Protein AF-A0A662LPT4-F1 (afdb_monomer_lite)

Foldseek 3Di:
DDDDDDPPPPPPPDPPDDDDDDDPDDDPDDDDDPVVVVVVVVVVPDDPVNVDPPDDDDDDDDPDDPPDPPDPPPVPPDVVVCVVQVADQQQDDDLVLLLVCCVPRVVDDNPPLSVLLSVLLVCQQVPPPLHARSSDGDLVSVLVVLVCCQPFNDQDPVRDGDHQDPVSSVSNLVSVLSSCVNNVCNVVHDRCVVVDDVVSVVVVVQVVQLPAQDFLVLLLCLLPPLQADPVNCVPVVVLLVVLVDDSVLVSNLLSLLLVCLQALLELSLQFQLPFFPVQWDDPPQWTKGWTQDVVPVRDTAIGTDDCQQTPDPPHSHLVCCVPPRLVSQADPPEGRSDPDSNVNHRAQCVVDDPVCNVVVSNSSVNRSVRVQVVSLSRSCVSRVSDGSSSSSLNNLLLQLLVCVVVPDSLVVSCSSNVPPDSVVSVSSVVVNVSCVVVDDRSVCSSVPDPPDDDDDDDDDPDPDDPDPCPDPDDPDDDDDDDDDDDDDDD

Radius of gyration: 31.39 Å; chains: 1; bounding box: 94×79×82 Å

Structure (mmCIF, N/CA/C/O backbone):
data_AF-A0A662LPT4-F1
#
_entry.id   AF-A0A662LPT4-F1
#
loop_
_atom_site.group_PDB
_atom_site.id
_atom_site.type_symbol
_atom_site.label_atom_id
_atom_site.label_alt_id
_atom_site.label_comp_id
_atom_site.label_asym_id
_atom_site.label_entity_id
_atom_site.label_seq_id
_atom_site.pdbx_PDB_ins_code
_atom_site.Cartn_x
_atom_site.Cartn_y
_atom_site.Cartn_z
_atom_site.occupancy
_atom_site.B_iso_or_equiv
_atom_site.auth_seq_id
_atom_site.auth_comp_id
_atom_site.auth_asym_id
_atom_site.auth_atom_id
_atom_site.pdbx_PDB_model_num
ATOM 1 N N . MET A 1 1 ? 2.649 -52.350 7.870 1.00 32.47 1 MET A N 1
ATOM 2 C CA . MET A 1 1 ? 3.481 -51.850 6.752 1.00 32.47 1 MET A CA 1
ATOM 3 C C . MET A 1 1 ? 4.851 -51.496 7.309 1.00 32.47 1 MET A C 1
ATOM 5 O O . MET A 1 1 ? 4.941 -50.590 8.125 1.00 32.47 1 MET A O 1
ATOM 9 N N . LYS A 1 2 ? 5.874 -52.288 6.973 1.00 22.97 2 LYS A N 1
ATOM 10 C CA . LYS A 1 2 ? 7.265 -52.101 7.410 1.00 22.97 2 LYS A CA 1
ATOM 11 C C . LYS A 1 2 ? 7.943 -51.109 6.461 1.00 22.97 2 LYS A C 1
ATOM 13 O O . LYS A 1 2 ? 7.946 -51.354 5.259 1.00 22.97 2 LYS A O 1
ATOM 18 N N . TYR A 1 3 ? 8.502 -50.024 6.988 1.00 26.97 3 TYR A N 1
ATOM 19 C CA . TYR A 1 3 ? 9.370 -49.129 6.223 1.00 26.97 3 TYR A CA 1
ATOM 20 C C . TYR A 1 3 ? 10.818 -49.606 6.353 1.00 26.97 3 TYR A C 1
ATOM 22 O O . TYR A 1 3 ? 11.361 -49.668 7.454 1.00 26.97 3 TYR A O 1
ATOM 30 N N . PHE A 1 4 ? 11.422 -49.965 5.221 1.00 26.14 4 PHE A N 1
ATOM 31 C CA . PHE A 1 4 ? 12.856 -50.209 5.097 1.00 26.14 4 PHE A CA 1
ATOM 32 C C . PHE A 1 4 ? 13.602 -48.868 5.140 1.00 26.14 4 PHE A C 1
ATOM 34 O O . PHE A 1 4 ? 13.357 -47.989 4.315 1.00 26.14 4 PHE A O 1
ATOM 41 N N . GLN A 1 5 ? 14.507 -48.715 6.110 1.00 30.84 5 GLN A N 1
ATOM 42 C CA . GLN A 1 5 ? 15.499 -47.642 6.149 1.00 30.84 5 GLN A CA 1
ATOM 43 C C . GLN A 1 5 ? 16.656 -47.994 5.210 1.00 30.84 5 GLN A C 1
ATOM 45 O O . GLN A 1 5 ? 17.247 -49.067 5.311 1.00 30.84 5 GLN A O 1
ATOM 50 N N . ASN A 1 6 ? 16.969 -47.083 4.291 1.00 28.00 6 ASN A N 1
ATOM 51 C CA . ASN A 1 6 ? 18.077 -47.213 3.354 1.00 28.00 6 ASN A CA 1
ATOM 52 C C . ASN A 1 6 ? 19.393 -46.848 4.077 1.00 28.00 6 ASN A C 1
ATOM 54 O O . ASN A 1 6 ? 19.513 -45.751 4.621 1.00 28.00 6 ASN A O 1
ATOM 58 N N . GLN A 1 7 ? 20.356 -47.774 4.123 1.00 31.06 7 GLN A N 1
ATOM 59 C CA . GLN A 1 7 ? 21.561 -47.729 4.974 1.00 31.06 7 GLN A CA 1
ATOM 60 C C . GLN A 1 7 ? 22.706 -46.828 4.461 1.00 31.06 7 GLN A C 1
ATOM 62 O O . GLN A 1 7 ? 23.760 -46.766 5.087 1.00 31.06 7 GLN A O 1
ATOM 67 N N . ASN A 1 8 ? 22.516 -46.059 3.386 1.00 31.41 8 ASN A N 1
ATOM 68 C CA . ASN A 1 8 ? 23.602 -45.278 2.769 1.00 31.41 8 ASN A CA 1
ATOM 69 C C . ASN A 1 8 ? 23.733 -43.819 3.248 1.00 31.41 8 ASN A C 1
ATOM 71 O O . ASN A 1 8 ? 24.527 -43.066 2.693 1.00 31.41 8 ASN A O 1
ATOM 75 N N . THR A 1 9 ? 23.017 -43.412 4.302 1.00 32.25 9 THR A N 1
ATOM 76 C CA . THR A 1 9 ? 23.090 -42.036 4.847 1.00 32.25 9 THR A CA 1
ATOM 77 C C . THR A 1 9 ? 23.837 -41.939 6.187 1.00 32.25 9 THR A C 1
ATOM 79 O O . THR A 1 9 ? 23.895 -40.865 6.777 1.00 32.25 9 THR A O 1
ATOM 82 N N . GLN A 1 10 ? 24.425 -43.034 6.691 1.00 31.12 10 GLN A N 1
ATOM 83 C CA . GLN A 1 10 ? 25.071 -43.070 8.018 1.00 31.12 10 GLN A CA 1
ATOM 84 C C . GLN A 1 10 ? 26.610 -42.974 8.021 1.00 31.12 10 GLN A C 1
ATOM 86 O O . GLN A 1 10 ? 27.205 -43.016 9.094 1.00 31.12 10 GLN A O 1
ATOM 91 N N . LEU A 1 11 ? 27.270 -42.773 6.875 1.00 29.16 11 LEU A N 1
ATOM 92 C CA . LEU A 1 11 ? 28.744 -42.723 6.796 1.00 29.16 11 LEU A CA 1
ATOM 93 C C . LEU A 1 11 ? 29.358 -41.323 6.599 1.00 29.16 11 LEU A C 1
ATOM 95 O O . LEU A 1 11 ? 30.567 -41.213 6.463 1.00 29.16 11 LEU A O 1
ATOM 99 N N . LEU A 1 12 ? 28.564 -40.247 6.651 1.00 30.95 12 LEU A N 1
ATOM 100 C CA . LEU A 1 12 ? 29.054 -38.861 6.494 1.00 30.95 12 LEU A CA 1
ATOM 101 C C . LEU A 1 12 ? 28.824 -37.960 7.720 1.00 30.95 12 LEU A C 1
ATOM 103 O O . LEU A 1 12 ? 29.041 -36.754 7.659 1.00 30.95 12 LEU A O 1
ATOM 107 N N . ILE A 1 13 ? 28.412 -38.536 8.853 1.00 31.53 13 ILE A N 1
ATOM 108 C CA . ILE A 1 13 ? 28.188 -37.806 10.110 1.00 31.53 13 ILE A CA 1
ATOM 109 C C . ILE A 1 13 ? 28.906 -38.543 11.247 1.00 31.53 13 ILE A C 1
ATOM 111 O O . ILE A 1 13 ? 28.271 -39.053 12.165 1.00 31.53 13 ILE A O 1
ATOM 115 N N . ARG A 1 14 ? 30.237 -38.663 11.165 1.00 27.98 14 ARG A N 1
ATOM 116 C CA . ARG A 1 14 ? 31.069 -39.079 12.314 1.00 27.98 14 ARG A CA 1
ATOM 117 C C . ARG A 1 14 ? 32.393 -38.324 12.499 1.00 27.98 14 ARG A C 1
ATOM 119 O O . ARG A 1 14 ? 32.949 -38.440 13.580 1.00 27.98 14 ARG A O 1
ATOM 126 N N . ASP A 1 15 ? 32.799 -37.446 11.576 1.00 30.86 15 ASP A N 1
ATOM 127 C CA . ASP A 1 15 ? 34.055 -36.673 11.714 1.00 30.86 15 ASP A CA 1
ATOM 128 C C . ASP A 1 15 ? 33.875 -35.197 12.121 1.00 30.86 15 ASP A C 1
ATOM 130 O O . ASP A 1 15 ? 34.829 -34.428 12.135 1.00 30.86 15 ASP A O 1
ATOM 134 N N . ALA A 1 16 ? 32.665 -34.777 12.508 1.00 31.98 16 ALA A N 1
ATOM 135 C CA . ALA A 1 16 ? 32.390 -33.397 12.936 1.00 31.98 16 ALA A CA 1
ATOM 136 C C . ALA A 1 16 ? 32.136 -33.254 14.451 1.00 31.98 16 ALA A C 1
ATOM 138 O O . ALA A 1 16 ? 31.438 -32.337 14.882 1.00 31.98 16 ALA A O 1
ATOM 139 N N . GLN A 1 17 ? 32.681 -34.158 15.269 1.00 33.28 17 GLN A N 1
ATOM 140 C CA . GLN A 1 17 ? 32.685 -34.029 16.730 1.00 33.28 17 GLN A CA 1
ATOM 141 C C . GLN A 1 17 ? 34.111 -34.125 17.277 1.00 33.28 17 GLN A C 1
ATOM 143 O O . GLN A 1 17 ? 34.507 -35.116 17.880 1.00 33.28 17 GLN A O 1
ATOM 148 N N . GLN A 1 18 ? 34.878 -33.056 17.079 1.00 31.55 18 GLN A N 1
ATOM 149 C CA . GLN A 1 18 ? 36.026 -32.722 17.919 1.00 31.55 18 GLN A CA 1
ATOM 150 C C . GLN A 1 18 ? 35.819 -31.279 18.411 1.00 31.55 18 GLN A C 1
ATOM 152 O O . GLN A 1 18 ? 35.592 -30.387 17.587 1.00 31.55 18 GLN A O 1
ATOM 157 N N . PRO A 1 19 ? 35.816 -31.024 19.730 1.00 30.38 19 PRO A N 1
ATOM 158 C CA . PRO A 1 19 ? 35.654 -29.683 20.265 1.00 30.38 19 PRO A CA 1
ATOM 159 C C . PRO A 1 19 ? 36.959 -28.909 20.061 1.00 30.38 19 PRO A C 1
ATOM 161 O O . PRO A 1 19 ? 37.979 -29.224 20.666 1.00 30.38 19 PRO A O 1
ATOM 164 N N . TYR A 1 20 ? 36.939 -27.876 19.222 1.00 30.42 20 TYR A N 1
ATOM 165 C CA . TYR A 1 20 ? 38.050 -26.930 19.158 1.00 30.42 20 TYR A CA 1
ATOM 166 C C . TYR A 1 20 ? 38.102 -26.130 20.467 1.00 30.42 20 TYR A C 1
ATOM 168 O O . TYR A 1 20 ? 37.285 -25.235 20.684 1.00 30.42 20 TYR A O 1
ATOM 176 N N . SER A 1 21 ? 39.066 -26.443 21.340 1.00 31.56 21 SER A N 1
ATOM 177 C CA . SER A 1 21 ? 39.444 -25.564 22.446 1.00 31.56 21 SER A CA 1
ATOM 178 C C . SER A 1 21 ? 40.394 -24.491 21.916 1.00 31.56 21 SER A C 1
ATOM 180 O O . SER A 1 21 ? 41.505 -24.776 21.471 1.00 31.56 21 SER A O 1
ATOM 182 N N . THR A 1 22 ? 39.975 -23.231 21.948 1.00 31.66 22 THR A N 1
ATOM 183 C CA . THR A 1 22 ? 40.864 -22.108 21.642 1.00 31.66 22 THR A CA 1
ATOM 184 C C . THR A 1 22 ? 41.768 -21.852 22.844 1.00 31.66 22 THR A C 1
ATOM 186 O O . THR A 1 22 ? 41.365 -21.163 23.783 1.00 31.66 22 THR A O 1
ATOM 189 N N . ASN A 1 23 ? 42.985 -22.397 22.822 1.00 31.89 23 ASN A N 1
ATOM 190 C CA . ASN A 1 23 ? 44.045 -21.958 23.726 1.00 31.89 23 ASN A CA 1
ATOM 191 C C . ASN A 1 23 ? 44.498 -20.557 23.301 1.00 31.89 23 ASN A C 1
ATOM 193 O O . ASN A 1 23 ? 45.183 -20.368 22.300 1.00 31.89 23 ASN A O 1
ATOM 197 N N . LEU A 1 24 ? 44.065 -19.564 24.071 1.00 37.72 24 LEU A N 1
ATOM 198 C CA . LEU A 1 24 ? 44.536 -18.188 24.015 1.00 37.72 24 LEU A CA 1
ATOM 199 C C . LEU A 1 24 ? 45.784 -18.082 24.892 1.00 37.72 24 LEU A C 1
ATOM 201 O O . LEU A 1 24 ? 45.653 -17.902 26.098 1.00 37.72 24 LEU A O 1
ATOM 205 N N . GLY A 1 25 ? 46.968 -18.219 24.292 1.00 36.16 25 GLY A N 1
ATOM 206 C CA . GLY A 1 25 ? 48.226 -18.027 25.023 1.00 36.16 25 GLY A CA 1
ATOM 207 C C . GLY A 1 25 ? 49.512 -18.576 24.400 1.00 36.16 25 GLY A C 1
ATOM 208 O O . GLY A 1 25 ? 50.487 -18.682 25.128 1.00 36.16 25 GLY A O 1
ATOM 209 N N . ALA A 1 26 ? 49.555 -18.931 23.112 1.00 34.94 26 ALA A N 1
ATOM 210 C CA . ALA A 1 26 ? 50.809 -19.314 22.458 1.00 34.94 26 ALA A CA 1
ATOM 211 C C . ALA A 1 26 ? 51.237 -18.219 21.474 1.00 34.94 26 ALA A C 1
ATOM 213 O O . ALA A 1 26 ? 50.554 -17.963 20.480 1.00 34.94 26 ALA A O 1
ATOM 214 N N . GLU A 1 27 ? 52.344 -17.554 21.795 1.00 34.34 27 GLU A N 1
ATOM 215 C CA . GLU A 1 27 ? 53.102 -16.721 20.869 1.00 34.34 27 GLU A CA 1
ATOM 216 C C . GLU A 1 27 ? 53.479 -17.551 19.635 1.00 34.34 27 GLU A C 1
ATOM 218 O O . GLU A 1 27 ? 53.871 -18.714 19.737 1.00 34.34 27 GLU A O 1
ATOM 223 N N . LEU A 1 28 ? 53.327 -16.960 18.449 1.00 35.75 28 LEU A N 1
ATOM 224 C CA . LEU A 1 28 ? 53.863 -17.530 17.217 1.00 35.75 28 LEU A CA 1
ATOM 225 C C . LEU A 1 28 ? 55.379 -17.308 17.218 1.00 35.75 28 LEU A C 1
ATOM 227 O O . LEU A 1 28 ? 55.874 -16.368 16.599 1.00 35.75 28 LEU A O 1
ATOM 231 N N . GLU A 1 29 ? 56.110 -18.158 17.934 1.00 34.97 29 GLU A N 1
ATOM 232 C CA . GLU A 1 29 ? 57.551 -18.290 17.745 1.00 34.97 29 GLU A CA 1
ATOM 233 C C . GLU A 1 29 ? 57.811 -18.973 16.399 1.00 34.97 29 GLU A C 1
ATOM 235 O O . GLU A 1 29 ? 57.325 -20.070 16.107 1.00 34.97 29 GLU A O 1
ATOM 240 N N . GLY A 1 30 ? 58.537 -18.265 15.534 1.00 37.78 30 GLY A N 1
ATOM 241 C CA . GLY A 1 30 ? 58.961 -18.766 14.238 1.00 37.78 30 GLY A CA 1
ATOM 242 C C . GLY A 1 30 ? 59.973 -19.896 14.389 1.00 37.78 30 GLY A C 1
ATOM 243 O O . GLY A 1 30 ? 60.959 -19.765 15.107 1.00 37.78 30 GLY A O 1
ATOM 244 N N . GLY A 1 31 ? 59.754 -20.983 13.651 1.00 34.03 31 GLY A N 1
ATOM 245 C CA . GLY A 1 31 ? 60.814 -21.934 13.346 1.00 34.03 31 GLY A CA 1
ATOM 246 C C . GLY A 1 31 ? 61.766 -21.329 12.316 1.00 34.03 31 GLY A C 1
ATOM 247 O O . GLY A 1 31 ? 61.335 -20.908 11.239 1.00 34.03 31 GLY A O 1
ATOM 248 N N . ASP A 1 32 ? 63.048 -21.279 12.669 1.00 48.19 32 ASP A N 1
ATOM 249 C CA . ASP A 1 32 ? 64.167 -20.953 11.792 1.00 48.19 32 ASP A CA 1
ATOM 250 C C . ASP A 1 32 ? 64.088 -21.737 10.481 1.00 48.19 32 ASP A C 1
ATOM 252 O O . ASP A 1 32 ? 64.185 -22.959 10.473 1.00 48.19 32 ASP A O 1
ATOM 256 N N . ASN A 1 33 ? 63.972 -21.035 9.355 1.00 43.94 33 ASN A N 1
ATOM 257 C CA . ASN A 1 33 ? 64.509 -21.546 8.102 1.00 43.94 33 ASN A CA 1
ATOM 258 C C . ASN A 1 33 ? 64.849 -20.383 7.169 1.00 43.94 33 ASN A C 1
ATOM 260 O O . ASN A 1 33 ? 63.985 -19.735 6.570 1.00 43.94 33 ASN A O 1
ATOM 264 N N . GLN A 1 34 ? 66.155 -20.151 7.013 1.00 47.66 34 GLN A N 1
ATOM 265 C CA . GLN A 1 34 ? 66.762 -19.267 6.009 1.00 47.66 34 GLN A CA 1
ATOM 266 C C . GLN A 1 34 ? 66.283 -19.570 4.570 1.00 47.66 34 GLN A C 1
ATOM 268 O O . GLN A 1 34 ? 66.438 -18.739 3.674 1.00 47.66 34 GLN A O 1
ATOM 273 N N . GLU A 1 35 ? 65.635 -20.716 4.358 1.00 45.38 35 GLU A N 1
ATOM 274 C CA . GLU A 1 35 ? 65.061 -21.166 3.093 1.00 45.38 35 GLU A CA 1
ATOM 275 C C . GLU A 1 35 ? 63.961 -20.243 2.553 1.00 45.38 35 GLU A C 1
ATOM 277 O O . GLU A 1 35 ? 63.921 -19.994 1.350 1.00 45.38 35 GLU A O 1
ATOM 282 N N . TRP A 1 36 ? 63.115 -19.646 3.403 1.00 43.44 36 TRP A N 1
ATOM 283 C CA . TRP A 1 36 ? 62.010 -18.799 2.920 1.00 43.44 36 TRP A CA 1
ATOM 284 C C . TRP A 1 36 ? 62.481 -17.468 2.334 1.00 43.44 36 TRP A C 1
ATOM 286 O O . TRP A 1 36 ? 61.940 -16.999 1.330 1.00 43.44 36 TRP A O 1
ATOM 296 N N . LYS A 1 37 ? 63.526 -16.866 2.913 1.00 46.66 37 LYS A N 1
ATOM 297 C CA . LYS A 1 37 ? 64.121 -15.637 2.366 1.00 46.66 37 LYS A CA 1
ATOM 298 C C . LYS A 1 37 ? 64.883 -15.916 1.070 1.00 46.66 37 LYS A C 1
ATOM 300 O O . LYS A 1 37 ? 64.776 -15.127 0.137 1.00 46.66 37 LYS A O 1
ATOM 305 N N . GLN A 1 38 ? 65.569 -17.057 0.973 1.00 49.81 38 GLN A N 1
ATOM 306 C CA . GLN A 1 38 ? 66.223 -17.483 -0.269 1.00 49.81 38 GLN A CA 1
ATOM 307 C C . GLN A 1 38 ? 65.214 -17.853 -1.368 1.00 49.81 38 GLN A C 1
ATOM 309 O O . GLN A 1 38 ? 65.458 -17.577 -2.541 1.00 49.81 38 GLN A O 1
ATOM 314 N N . PHE A 1 39 ? 64.062 -18.424 -1.008 1.00 48.03 39 PHE A N 1
ATOM 315 C CA . PHE A 1 39 ? 62.977 -18.739 -1.939 1.00 48.03 39 PHE A CA 1
ATOM 316 C C . PHE A 1 39 ? 62.309 -17.475 -2.501 1.00 48.03 39 PHE A C 1
ATOM 318 O O . PHE A 1 39 ? 62.085 -17.374 -3.707 1.00 48.03 39 PHE A O 1
ATOM 325 N N . LEU A 1 40 ? 62.062 -16.470 -1.655 1.00 48.66 40 LEU A N 1
ATOM 326 C CA . LEU A 1 40 ? 61.486 -15.190 -2.081 1.00 48.66 40 LEU A CA 1
ATOM 327 C C . LEU A 1 40 ? 62.459 -14.339 -2.912 1.00 48.66 40 LEU A C 1
ATOM 329 O O . LEU A 1 40 ? 62.021 -13.662 -3.839 1.00 48.66 40 LEU A O 1
ATOM 333 N N . GLU A 1 41 ? 63.764 -14.389 -2.629 1.00 51.66 41 GLU A N 1
ATOM 334 C CA . GLU A 1 41 ? 64.789 -13.754 -3.474 1.00 51.66 41 GLU A CA 1
ATOM 335 C C . GLU A 1 41 ? 64.921 -14.451 -4.836 1.00 51.66 41 GLU A C 1
ATOM 337 O O . GLU A 1 41 ? 64.968 -13.778 -5.865 1.00 51.66 41 GLU A O 1
ATOM 342 N N . LYS A 1 42 ? 64.864 -15.791 -4.880 1.00 51.53 42 LYS A N 1
ATOM 343 C CA . LYS A 1 42 ? 64.841 -16.541 -6.147 1.00 51.53 42 LYS A CA 1
ATOM 344 C C . LYS A 1 42 ? 63.607 -16.221 -6.993 1.00 51.53 42 LYS A C 1
ATOM 346 O O . LYS A 1 42 ? 63.736 -16.071 -8.201 1.00 51.53 42 LYS A O 1
ATOM 351 N N . LEU A 1 43 ? 62.432 -16.052 -6.383 1.00 47.41 43 LEU A N 1
ATOM 352 C CA . LEU A 1 43 ? 61.202 -15.696 -7.106 1.00 47.41 43 LEU A CA 1
ATOM 353 C C . LEU A 1 43 ? 61.223 -14.280 -7.697 1.00 47.41 43 LEU A C 1
ATOM 355 O O . LEU A 1 43 ? 60.587 -14.045 -8.720 1.00 47.41 43 LEU A O 1
ATOM 359 N N . LYS A 1 44 ? 61.961 -13.342 -7.093 1.00 47.81 44 LYS A N 1
ATOM 360 C CA . LYS A 1 44 ? 62.106 -11.973 -7.617 1.00 47.81 44 LYS A CA 1
ATOM 361 C C . LYS A 1 44 ? 63.044 -11.872 -8.822 1.00 47.81 44 LYS A C 1
ATOM 363 O O . LYS A 1 44 ? 62.987 -10.874 -9.533 1.00 47.81 44 LYS A O 1
ATOM 368 N N . GLN A 1 45 ? 63.901 -12.872 -9.040 1.00 48.50 45 GLN A N 1
ATOM 369 C CA . GLN A 1 45 ? 64.885 -12.891 -10.129 1.00 48.50 45 GLN A CA 1
ATOM 370 C C . GLN A 1 45 ? 64.407 -13.642 -11.385 1.00 48.50 45 GLN A C 1
ATOM 372 O O . GLN A 1 45 ? 65.101 -13.627 -12.398 1.00 48.50 45 GLN A O 1
ATOM 377 N N . ILE A 1 46 ? 63.229 -14.276 -11.353 1.00 46.75 46 ILE A N 1
ATOM 378 C CA . ILE A 1 46 ? 62.651 -14.984 -12.504 1.00 46.75 46 ILE A CA 1
ATOM 379 C C . ILE A 1 46 ? 61.765 -14.002 -13.287 1.00 46.75 46 ILE A C 1
ATOM 381 O O . ILE A 1 46 ? 60.792 -13.482 -12.737 1.00 46.75 46 ILE A O 1
ATOM 385 N N . SER A 1 47 ? 62.084 -13.722 -14.560 1.00 48.28 47 SER A N 1
ATOM 386 C CA . SER A 1 47 ? 61.207 -12.891 -15.403 1.00 48.28 47 SER A CA 1
ATOM 387 C C . SER A 1 47 ? 59.885 -13.621 -15.654 1.00 48.28 47 SER A C 1
ATOM 389 O O . SER A 1 47 ? 59.849 -14.850 -15.740 1.00 48.28 47 SER A O 1
ATOM 391 N N . ILE A 1 48 ? 58.783 -12.871 -15.766 1.00 45.06 48 ILE A N 1
ATOM 392 C CA . ILE A 1 48 ? 57.429 -13.434 -15.915 1.00 45.06 48 ILE A CA 1
ATOM 393 C C . ILE A 1 48 ? 57.342 -14.392 -17.121 1.00 45.06 48 ILE A C 1
ATOM 395 O O . ILE A 1 48 ? 56.572 -15.351 -17.075 1.00 45.06 48 ILE A O 1
ATOM 399 N N . GLU A 1 49 ? 58.173 -14.214 -18.156 1.00 46.59 49 GLU A N 1
ATOM 400 C CA . GLU A 1 49 ? 58.216 -15.123 -19.308 1.00 46.59 49 GLU A CA 1
ATOM 401 C C . GLU A 1 49 ? 58.826 -16.510 -19.012 1.00 46.59 49 GLU A C 1
ATOM 403 O O . GLU A 1 49 ? 58.536 -17.459 -19.736 1.00 46.59 49 GLU A O 1
ATOM 408 N N . GLN A 1 50 ? 59.625 -16.681 -17.951 1.00 45.56 50 GLN A N 1
ATOM 409 C CA . GLN A 1 50 ? 60.263 -17.966 -17.612 1.00 45.56 50 GLN A CA 1
ATOM 410 C C . GLN A 1 50 ? 59.401 -18.890 -16.730 1.00 45.56 50 GLN A C 1
ATOM 412 O O . GLN A 1 50 ? 59.722 -20.070 -16.590 1.00 45.56 50 GLN A O 1
ATOM 417 N N . LEU A 1 51 ? 58.285 -18.405 -16.168 1.00 41.16 51 LEU A N 1
ATOM 418 C CA . LEU A 1 51 ? 57.350 -19.218 -15.368 1.00 41.16 51 LEU A CA 1
ATOM 419 C C . LEU A 1 51 ? 56.309 -19.980 -16.209 1.00 41.16 51 LEU A C 1
ATOM 421 O O . LEU A 1 51 ? 55.461 -20.677 -15.653 1.00 41.16 51 LEU A O 1
ATOM 425 N N . LEU A 1 52 ? 56.379 -19.893 -17.542 1.00 45.97 52 LEU A N 1
ATOM 426 C CA . LEU A 1 52 ? 55.466 -20.582 -18.457 1.00 45.97 52 LEU A CA 1
ATOM 427 C C . LEU A 1 52 ? 56.199 -21.394 -19.544 1.00 45.97 52 LEU A C 1
ATOM 429 O O . LEU A 1 52 ? 56.106 -21.035 -20.716 1.00 45.97 52 LEU A O 1
ATOM 433 N N . PRO A 1 53 ? 56.869 -22.524 -19.236 1.00 36.19 53 PRO A N 1
ATOM 434 C CA . PRO A 1 53 ? 57.394 -23.374 -20.301 1.00 36.19 53 PRO A CA 1
ATOM 435 C C . PRO A 1 53 ? 56.461 -24.529 -20.700 1.00 36.19 53 PRO A C 1
ATOM 437 O O . PRO A 1 53 ? 56.757 -25.201 -21.681 1.00 36.19 53 PRO A O 1
ATOM 440 N N . HIS A 1 54 ? 55.372 -24.832 -19.977 1.00 38.75 54 HIS A N 1
ATOM 441 C CA . HIS A 1 54 ? 54.639 -26.107 -20.155 1.00 38.75 54 HIS A CA 1
ATOM 442 C C . HIS A 1 54 ? 53.133 -25.976 -20.414 1.00 38.75 54 HIS A C 1
ATOM 444 O O . HIS A 1 54 ? 52.334 -26.717 -19.852 1.00 38.75 54 HIS A O 1
ATOM 450 N N . ILE A 1 55 ? 52.733 -25.082 -21.321 1.00 34.38 55 ILE A N 1
ATOM 451 C CA . ILE A 1 55 ? 51.432 -25.222 -21.998 1.00 34.38 55 ILE A CA 1
ATOM 452 C C . ILE A 1 55 ? 51.626 -25.002 -23.500 1.00 34.38 55 ILE A C 1
ATOM 454 O O . ILE A 1 55 ? 51.100 -24.072 -24.102 1.00 34.38 55 ILE A O 1
ATOM 458 N N . GLN A 1 56 ? 52.433 -25.865 -24.109 1.00 34.31 56 GLN A N 1
ATOM 459 C CA . GLN A 1 56 ? 52.376 -26.141 -25.539 1.00 34.31 56 GLN A CA 1
ATOM 460 C C . GLN A 1 56 ? 52.537 -27.646 -25.730 1.00 34.31 56 GLN A C 1
ATOM 462 O O . GLN A 1 56 ? 53.652 -28.153 -25.746 1.00 34.31 56 GLN A O 1
ATOM 467 N N . THR A 1 57 ? 51.418 -28.364 -25.789 1.00 31.94 57 THR A N 1
ATOM 468 C CA . THR A 1 57 ? 51.002 -29.262 -26.884 1.00 31.94 57 THR A CA 1
ATOM 469 C C . THR A 1 57 ? 49.937 -30.242 -26.383 1.00 31.94 57 THR A C 1
ATOM 471 O O . THR A 1 57 ? 50.033 -30.801 -25.298 1.00 31.94 57 THR A O 1
ATOM 474 N N . GLU A 1 58 ? 48.873 -30.292 -27.179 1.00 40.47 58 GLU A N 1
ATOM 475 C CA . GLU A 1 58 ? 47.776 -31.256 -27.291 1.00 40.47 58 GLU A CA 1
ATOM 476 C C . GLU A 1 58 ? 47.715 -32.407 -26.274 1.00 40.47 58 GLU A C 1
ATOM 478 O O . GLU A 1 58 ? 48.415 -33.400 -26.411 1.00 40.47 58 GLU A O 1
ATOM 483 N N . ASP A 1 59 ? 46.755 -32.327 -25.345 1.00 27.34 59 ASP A N 1
ATOM 484 C CA . ASP A 1 59 ? 45.821 -33.438 -25.156 1.00 27.34 59 ASP A CA 1
ATOM 485 C C . ASP A 1 59 ? 44.493 -32.991 -24.523 1.00 27.34 59 ASP A C 1
ATOM 487 O O . ASP A 1 59 ? 44.388 -32.006 -23.790 1.00 27.34 59 ASP A O 1
ATOM 491 N N . GLN A 1 60 ? 43.436 -33.682 -24.931 1.00 38.81 60 GLN A N 1
ATOM 492 C CA . GLN A 1 60 ? 42.052 -33.225 -24.975 1.00 38.81 60 GLN A CA 1
ATOM 493 C C . GLN A 1 60 ? 41.396 -32.985 -23.603 1.00 38.81 60 GLN A C 1
ATOM 495 O O . GLN A 1 60 ? 41.085 -33.922 -22.871 1.00 38.81 60 GLN A O 1
ATOM 500 N N . VAL A 1 61 ? 41.005 -31.734 -23.333 1.00 29.45 61 VAL A N 1
ATOM 501 C CA . VAL A 1 61 ? 39.896 -31.420 -22.417 1.00 29.45 61 VAL A CA 1
ATOM 502 C C . VAL A 1 61 ? 38.872 -30.579 -23.169 1.00 29.45 61 VAL A C 1
ATOM 504 O O . VAL A 1 61 ? 39.002 -29.367 -23.335 1.00 29.45 61 VAL A O 1
ATOM 507 N N . ASN A 1 62 ? 37.829 -31.257 -23.640 1.00 34.88 62 ASN A N 1
ATOM 508 C CA . ASN A 1 62 ? 36.618 -30.650 -24.171 1.00 34.88 62 ASN A CA 1
ATOM 509 C C . ASN A 1 62 ? 35.933 -29.790 -23.096 1.00 34.88 62 ASN A C 1
ATOM 511 O O . ASN A 1 62 ? 35.139 -30.289 -22.309 1.00 34.88 62 ASN A O 1
ATOM 515 N N . ASN A 1 63 ? 36.198 -28.486 -23.114 1.00 30.31 63 ASN A N 1
ATOM 516 C CA . ASN A 1 63 ? 35.296 -27.453 -22.609 1.00 30.31 63 ASN A CA 1
ATOM 517 C C . ASN A 1 63 ? 35.201 -26.354 -23.673 1.00 30.31 63 ASN A C 1
ATOM 519 O O . ASN A 1 63 ? 35.805 -25.287 -23.584 1.00 30.31 63 ASN A O 1
ATOM 523 N N . HIS A 1 64 ? 34.456 -26.661 -24.734 1.00 29.78 64 HIS A N 1
ATOM 524 C CA . HIS A 1 64 ? 34.056 -25.693 -25.744 1.00 29.78 64 HIS A CA 1
ATOM 525 C C . HIS A 1 64 ? 33.175 -24.615 -25.105 1.00 29.78 64 HIS A C 1
ATOM 527 O O . HIS A 1 64 ? 32.027 -24.892 -24.796 1.00 29.78 64 HIS A O 1
ATOM 533 N N . TYR A 1 65 ? 33.701 -23.400 -24.958 1.00 33.09 65 TYR A N 1
ATOM 534 C CA . TYR A 1 65 ? 33.022 -22.154 -25.345 1.00 33.09 65 TYR A CA 1
ATOM 535 C C . TYR A 1 65 ? 34.092 -21.098 -25.643 1.00 33.09 65 TYR A C 1
ATOM 537 O O . TYR A 1 65 ? 34.249 -20.096 -24.948 1.00 33.09 65 TYR A O 1
ATOM 545 N N . GLY A 1 66 ? 34.857 -21.341 -26.709 1.00 27.30 66 GLY A N 1
ATOM 546 C CA . GLY A 1 66 ? 35.560 -20.270 -27.397 1.00 27.30 66 GLY A CA 1
ATOM 547 C C . GLY A 1 66 ? 34.530 -19.386 -28.094 1.00 27.30 66 GLY A C 1
ATOM 548 O O . GLY A 1 66 ? 33.995 -19.766 -29.132 1.00 27.30 66 GLY A O 1
ATOM 549 N N . MET A 1 67 ? 34.247 -18.201 -27.550 1.00 31.31 67 MET A N 1
ATOM 550 C CA . MET A 1 67 ? 33.769 -17.112 -28.398 1.00 31.31 67 MET A CA 1
ATOM 551 C C . MET A 1 67 ? 34.975 -16.606 -29.178 1.00 31.31 67 MET A C 1
ATOM 553 O O . MET A 1 67 ? 35.795 -15.833 -28.685 1.00 31.31 67 MET A O 1
ATOM 557 N N . ASN A 1 68 ? 35.099 -17.129 -30.393 1.00 29.58 68 ASN A N 1
ATOM 558 C CA . ASN A 1 68 ? 36.001 -16.626 -31.410 1.00 29.58 68 ASN A CA 1
ATOM 559 C C . ASN A 1 68 ? 35.774 -15.110 -31.538 1.00 29.58 68 ASN A C 1
ATOM 561 O O . ASN A 1 68 ? 34.668 -14.671 -31.851 1.00 29.58 68 ASN A O 1
ATOM 565 N N . LYS A 1 69 ? 36.811 -14.303 -31.286 1.00 37.81 69 LYS A N 1
ATOM 566 C CA . LYS A 1 69 ? 36.761 -12.831 -31.387 1.00 37.81 69 LYS A CA 1
ATOM 567 C C . LYS A 1 69 ? 36.537 -12.314 -32.816 1.00 37.81 69 LYS A C 1
ATOM 569 O O . LYS A 1 69 ? 36.423 -11.112 -33.002 1.00 37.81 69 LYS A O 1
ATOM 574 N N . ASN A 1 70 ? 36.413 -13.200 -33.801 1.00 32.38 70 ASN A N 1
ATOM 575 C CA . ASN A 1 70 ? 36.065 -12.882 -35.177 1.00 32.38 70 ASN A CA 1
ATOM 576 C C . ASN A 1 70 ? 34.923 -13.810 -35.609 1.00 32.38 70 ASN A C 1
ATOM 578 O O . ASN A 1 70 ? 35.060 -15.028 -35.525 1.00 32.38 70 ASN A O 1
ATOM 582 N N . ASN A 1 71 ? 33.822 -13.217 -36.075 1.00 30.39 71 ASN A N 1
ATOM 583 C CA . ASN A 1 71 ? 32.527 -13.828 -36.410 1.00 30.39 71 ASN A CA 1
ATOM 584 C C . ASN A 1 71 ? 31.563 -14.001 -35.227 1.00 30.39 71 ASN A C 1
ATOM 586 O O . ASN A 1 71 ? 31.040 -15.086 -34.979 1.00 30.39 71 ASN A O 1
ATOM 590 N N . VAL A 1 72 ? 31.205 -12.886 -34.577 1.00 35.09 72 VAL A N 1
ATOM 591 C CA . VAL A 1 72 ? 29.815 -12.754 -34.120 1.00 35.09 72 VAL A CA 1
ATOM 592 C C . VAL A 1 72 ? 28.969 -12.863 -35.383 1.00 35.09 72 VAL A C 1
ATOM 594 O O . VAL A 1 72 ? 29.025 -11.995 -36.255 1.00 35.09 72 VAL A O 1
ATOM 597 N N . PHE A 1 73 ? 28.264 -13.980 -35.528 1.00 32.41 73 PHE A N 1
ATOM 598 C CA . PHE A 1 73 ? 27.276 -14.171 -36.574 1.00 32.41 73 PHE A CA 1
ATOM 599 C C . PHE A 1 73 ? 26.180 -13.130 -36.321 1.00 32.41 73 PHE A C 1
ATOM 601 O O . PHE A 1 73 ? 25.234 -13.376 -35.581 1.00 32.41 73 PHE A O 1
ATOM 608 N N . HIS A 1 74 ? 26.341 -11.926 -36.871 1.00 39.75 74 HIS A N 1
ATOM 609 C CA . HIS A 1 74 ? 25.214 -11.044 -37.100 1.00 39.75 74 HIS A CA 1
ATOM 610 C C . HIS A 1 74 ? 24.325 -11.829 -38.060 1.00 39.75 74 HIS A C 1
ATOM 612 O O . HIS A 1 74 ? 24.760 -12.045 -39.200 1.00 39.75 74 HIS A O 1
ATOM 618 N N . PRO A 1 75 ? 23.125 -12.306 -37.669 1.00 39.97 75 PRO A N 1
ATOM 619 C CA . PRO A 1 75 ? 22.153 -12.616 -38.698 1.00 39.97 75 PRO A CA 1
ATOM 620 C C . PRO A 1 75 ? 22.101 -11.346 -39.538 1.00 39.97 75 PRO A C 1
ATOM 622 O O . PRO A 1 75 ? 21.918 -10.251 -38.998 1.00 39.97 75 PRO A O 1
ATOM 625 N N . LYS A 1 76 ? 22.427 -11.458 -40.830 1.00 42.94 76 LYS A N 1
ATOM 626 C CA . LYS A 1 76 ? 22.224 -10.348 -41.757 1.00 42.94 76 LYS A CA 1
ATOM 627 C C . LYS A 1 76 ? 20.823 -9.851 -41.448 1.00 42.94 76 LYS A C 1
ATOM 629 O O . LYS A 1 76 ? 19.908 -10.662 -41.528 1.00 42.94 76 LYS A O 1
ATOM 634 N N . PHE A 1 77 ? 20.718 -8.605 -40.983 1.00 51.00 77 PHE A N 1
ATOM 635 C CA . PHE A 1 77 ? 19.468 -7.917 -40.691 1.00 51.00 77 PHE A CA 1
ATOM 636 C C . PHE A 1 77 ? 18.494 -8.246 -41.821 1.00 51.00 77 PHE A C 1
ATOM 638 O O . PHE A 1 77 ? 18.624 -7.681 -42.904 1.00 51.00 77 PHE A O 1
ATOM 645 N N . ASP A 1 78 ? 17.625 -9.238 -41.621 1.00 47.34 78 ASP A N 1
ATOM 646 C CA . ASP A 1 78 ? 16.725 -9.706 -42.665 1.00 47.34 78 ASP A CA 1
ATOM 647 C C . ASP A 1 78 ? 15.520 -8.766 -42.630 1.00 47.34 78 ASP A C 1
ATOM 649 O O . ASP A 1 78 ? 14.760 -8.783 -41.651 1.00 47.34 78 ASP A O 1
ATOM 653 N N . PRO A 1 79 ? 15.326 -7.925 -43.658 1.00 53.56 79 PRO A N 1
ATOM 654 C CA . PRO A 1 79 ? 14.224 -6.971 -43.679 1.00 53.56 79 PRO A CA 1
ATOM 655 C C . PRO A 1 79 ? 12.854 -7.664 -43.620 1.00 53.56 79 PRO A C 1
ATOM 657 O O . PRO A 1 79 ? 11.881 -7.082 -43.137 1.00 53.56 79 PRO A O 1
ATOM 660 N N . ASN A 1 80 ? 12.761 -8.924 -44.064 1.00 49.53 80 ASN A N 1
ATOM 661 C CA . ASN A 1 80 ? 11.526 -9.701 -43.992 1.00 49.53 80 ASN A CA 1
ATOM 662 C C . ASN A 1 80 ? 11.234 -10.174 -42.562 1.00 49.53 80 ASN A C 1
ATOM 664 O O . ASN A 1 80 ? 10.075 -10.168 -42.148 1.00 49.53 80 ASN A O 1
ATOM 668 N N . TYR A 1 81 ? 12.270 -10.494 -41.781 1.00 50.53 81 TYR A N 1
ATOM 669 C CA . TYR A 1 81 ? 12.141 -10.850 -40.366 1.00 50.53 81 TYR A CA 1
ATOM 670 C C . TYR A 1 81 ? 11.701 -9.641 -39.521 1.00 50.53 81 TYR A C 1
ATOM 672 O O . TYR A 1 81 ? 10.801 -9.762 -38.689 1.00 50.53 81 TYR A O 1
ATOM 680 N N . GLN A 1 82 ? 12.236 -8.442 -39.801 1.00 57.34 82 GLN A N 1
ATOM 681 C CA . GLN A 1 82 ? 11.773 -7.197 -39.165 1.00 57.34 82 GLN A CA 1
ATOM 682 C C . GLN A 1 82 ? 10.288 -6.935 -39.432 1.00 57.34 82 GLN A C 1
ATOM 684 O O . GLN A 1 82 ? 9.533 -6.633 -38.509 1.00 57.34 82 GLN A O 1
ATOM 689 N N . LYS A 1 83 ? 9.851 -7.105 -40.684 1.00 57.88 83 LYS A N 1
ATOM 690 C CA . LYS A 1 83 ? 8.460 -6.874 -41.089 1.00 57.88 83 LYS A CA 1
ATOM 691 C C . LYS A 1 83 ? 7.491 -7.914 -40.514 1.00 57.88 83 LYS A C 1
ATOM 693 O O . LYS A 1 83 ? 6.350 -7.575 -40.215 1.00 57.88 83 LYS A O 1
ATOM 698 N N . GLN A 1 84 ? 7.939 -9.158 -40.347 1.00 58.16 84 GLN A N 1
ATOM 699 C CA . GLN A 1 84 ? 7.134 -10.250 -39.795 1.00 58.16 84 GLN A CA 1
ATOM 700 C C . GLN A 1 84 ? 6.934 -10.134 -38.276 1.00 58.16 84 GLN A C 1
ATOM 702 O O . GLN A 1 84 ? 5.856 -10.465 -37.783 1.00 58.16 84 GLN A O 1
ATOM 707 N N . TYR A 1 85 ? 7.945 -9.658 -37.541 1.00 59.38 85 TYR A N 1
ATOM 708 C CA . TYR A 1 85 ? 7.928 -9.614 -36.072 1.00 59.38 85 TYR A CA 1
ATOM 709 C C . TYR A 1 85 ? 7.822 -8.202 -35.476 1.00 59.38 85 TYR A C 1
ATOM 711 O O . TYR A 1 85 ? 7.711 -8.071 -34.260 1.00 59.38 85 TYR A O 1
ATOM 719 N N . GLY A 1 86 ? 7.801 -7.158 -36.311 1.00 69.44 86 GLY A N 1
ATOM 720 C CA . GLY A 1 86 ? 7.694 -5.763 -35.874 1.00 69.44 86 GLY A CA 1
ATOM 721 C C . GLY A 1 86 ? 8.964 -5.218 -35.215 1.00 69.44 86 GLY A C 1
ATOM 722 O O . GLY A 1 86 ? 8.871 -4.291 -34.417 1.00 69.44 86 GLY A O 1
ATOM 723 N N . LEU A 1 87 ? 10.134 -5.794 -35.513 1.00 83.88 87 LEU A N 1
ATOM 724 C CA . LEU A 1 87 ? 11.400 -5.409 -34.881 1.00 83.88 87 LEU A CA 1
ATOM 725 C C . LEU A 1 87 ? 11.846 -4.008 -35.308 1.00 83.88 87 LEU A C 1
ATOM 727 O O . LEU A 1 87 ? 11.707 -3.616 -36.467 1.00 83.88 87 LEU A O 1
ATOM 731 N N . LEU A 1 88 ? 12.435 -3.283 -34.364 1.00 83.69 88 LEU A N 1
ATOM 732 C CA . LEU A 1 88 ? 12.929 -1.925 -34.540 1.00 83.69 88 LEU A CA 1
ATOM 733 C C . LEU A 1 88 ? 14.366 -1.931 -35.075 1.00 83.69 88 LEU A C 1
ATOM 735 O O . LEU A 1 88 ? 15.171 -2.785 -34.703 1.00 83.69 88 LEU A O 1
ATOM 739 N N . ASP A 1 89 ? 14.710 -0.950 -35.912 1.00 83.62 89 ASP A N 1
ATOM 740 C CA . ASP A 1 89 ? 16.103 -0.681 -36.279 1.00 83.62 89 ASP A CA 1
ATOM 741 C C . ASP A 1 89 ? 16.790 0.091 -35.136 1.00 83.62 89 ASP A C 1
ATOM 743 O O . ASP A 1 89 ? 16.378 1.219 -34.840 1.00 83.62 89 ASP A O 1
ATOM 747 N N . PRO A 1 90 ? 17.850 -0.462 -34.507 1.00 83.12 90 PRO A N 1
ATOM 748 C CA . PRO A 1 90 ? 18.620 0.233 -33.480 1.00 83.12 90 PRO A CA 1
ATOM 749 C C . PRO A 1 90 ? 19.073 1.630 -33.894 1.00 83.12 90 PRO A C 1
ATOM 751 O O . PRO A 1 90 ? 19.106 2.528 -33.068 1.00 83.12 90 PRO A O 1
ATOM 754 N N . LYS A 1 91 ? 19.393 1.858 -35.170 1.00 82.88 91 LYS A N 1
ATOM 755 C CA . LYS A 1 91 ? 19.953 3.141 -35.619 1.00 82.88 91 LYS A CA 1
ATOM 756 C C . LYS A 1 91 ? 18.946 4.286 -35.619 1.00 82.88 91 LYS A C 1
ATOM 758 O O . LYS A 1 91 ? 19.361 5.443 -35.619 1.00 82.88 91 LYS A O 1
ATOM 763 N N . THR A 1 92 ? 17.653 3.977 -35.671 1.00 81.38 92 THR A N 1
ATOM 764 C CA . THR A 1 92 ? 16.589 4.978 -35.828 1.00 81.38 92 THR A CA 1
ATOM 765 C C . THR A 1 92 ? 15.537 4.915 -34.731 1.00 81.38 92 THR A C 1
ATOM 767 O O . THR A 1 92 ? 14.619 5.733 -34.743 1.00 81.38 92 THR A O 1
ATOM 770 N N . LEU A 1 93 ? 15.621 3.945 -33.816 1.00 85.69 93 LEU A N 1
ATOM 771 C CA . LEU A 1 93 ? 14.601 3.758 -32.796 1.00 85.69 93 LEU A CA 1
ATOM 772 C C . LEU A 1 93 ? 14.561 4.919 -31.805 1.00 85.69 93 LEU A C 1
ATOM 774 O O . LEU A 1 93 ? 15.566 5.537 -31.452 1.00 85.69 93 LEU A O 1
ATOM 778 N N . THR A 1 94 ? 13.361 5.193 -31.318 1.00 87.19 94 THR A N 1
ATOM 779 C CA . THR A 1 94 ? 13.116 6.124 -30.226 1.00 87.19 94 THR A CA 1
ATOM 780 C C . THR A 1 94 ? 12.649 5.376 -28.980 1.00 87.19 94 THR A C 1
ATOM 782 O O . THR A 1 94 ? 12.241 4.212 -29.015 1.00 87.19 94 THR A O 1
ATOM 785 N N . PHE A 1 95 ? 12.652 6.070 -27.840 1.00 88.25 95 PHE A N 1
ATOM 786 C CA . PHE A 1 95 ? 12.043 5.549 -26.616 1.00 88.25 95 PHE A CA 1
ATOM 787 C C . PHE A 1 95 ? 10.546 5.250 -26.795 1.00 88.25 95 PHE A C 1
ATOM 789 O O . PHE A 1 95 ? 10.038 4.314 -26.178 1.00 88.25 95 PHE A O 1
ATOM 796 N N . GLU A 1 96 ? 9.839 6.010 -27.636 1.00 86.50 96 GLU A N 1
ATOM 797 C CA . GLU A 1 96 ? 8.422 5.752 -27.901 1.00 86.50 96 GLU A CA 1
ATOM 798 C C . GLU A 1 96 ? 8.231 4.472 -28.720 1.00 86.50 96 GLU A C 1
ATOM 800 O O . GLU A 1 96 ? 7.330 3.694 -28.414 1.00 86.50 96 GLU A O 1
ATOM 805 N N . ASP A 1 97 ? 9.124 4.182 -29.666 1.00 86.50 97 ASP A N 1
ATOM 806 C CA . ASP A 1 97 ? 9.065 2.941 -30.446 1.00 86.50 97 ASP A CA 1
ATOM 807 C C . ASP A 1 97 ? 9.262 1.713 -29.550 1.00 86.50 97 ASP A C 1
ATOM 809 O O . ASP A 1 97 ? 8.474 0.767 -29.601 1.00 86.50 97 ASP A O 1
ATOM 813 N N . ILE A 1 98 ? 10.248 1.757 -28.642 1.00 88.75 98 ILE A N 1
ATOM 814 C CA . ILE A 1 98 ? 10.464 0.695 -27.643 1.00 88.75 98 ILE A CA 1
ATOM 815 C C . ILE A 1 98 ? 9.209 0.520 -26.774 1.00 88.75 98 ILE A C 1
ATOM 817 O O . ILE A 1 98 ? 8.796 -0.609 -26.484 1.00 88.75 98 ILE A O 1
ATOM 821 N N . ARG A 1 99 ? 8.581 1.632 -26.360 1.00 86.50 99 ARG A N 1
ATOM 822 C CA . ARG A 1 99 ? 7.358 1.627 -25.546 1.00 86.50 99 ARG A CA 1
ATOM 823 C C . ARG A 1 99 ? 6.213 0.928 -26.276 1.00 86.50 99 ARG A C 1
ATOM 825 O O . ARG A 1 99 ? 5.594 0.035 -25.697 1.00 86.50 99 ARG A O 1
ATOM 832 N N . GLN A 1 100 ? 5.953 1.306 -27.526 1.00 81.25 100 GLN A N 1
ATOM 833 C CA . GLN A 1 100 ? 4.895 0.708 -28.343 1.00 81.25 100 GLN A CA 1
ATOM 834 C C . GLN A 1 100 ? 5.167 -0.769 -28.613 1.00 81.25 100 GLN A C 1
ATOM 836 O O . GLN A 1 100 ? 4.278 -1.601 -28.425 1.00 81.25 100 GLN A O 1
ATOM 841 N N . HIS A 1 101 ? 6.411 -1.126 -28.936 1.00 88.62 101 HIS A N 1
ATOM 842 C CA . HIS A 1 101 ? 6.797 -2.516 -29.136 1.00 88.62 101 HIS A CA 1
ATOM 843 C C . HIS A 1 101 ? 6.558 -3.364 -27.876 1.00 88.62 101 HIS A C 1
ATOM 845 O O . HIS A 1 101 ? 6.034 -4.479 -27.946 1.00 88.62 101 HIS A O 1
ATOM 851 N N . ALA A 1 102 ? 6.907 -2.852 -26.693 1.00 86.62 102 ALA A N 1
ATOM 852 C CA . ALA A 1 102 ? 6.683 -3.558 -25.433 1.00 86.62 102 ALA A CA 1
ATOM 853 C C . ALA A 1 102 ? 5.190 -3.822 -25.152 1.00 86.62 102 ALA A C 1
ATOM 855 O O . ALA A 1 102 ? 4.842 -4.872 -24.605 1.00 86.62 102 ALA A O 1
ATOM 856 N N . ILE A 1 103 ? 4.310 -2.8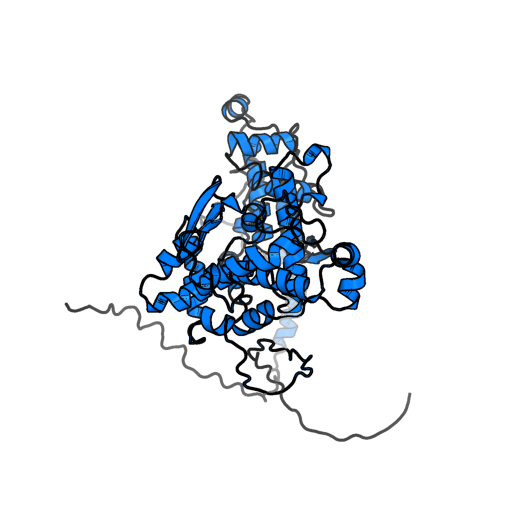95 -25.535 1.00 79.00 103 ILE A N 1
ATOM 857 C CA . ILE A 1 103 ? 2.857 -3.029 -25.362 1.00 79.00 103 ILE A CA 1
ATOM 858 C C . ILE A 1 103 ? 2.292 -4.025 -26.380 1.00 79.00 103 ILE A C 1
ATOM 860 O O . ILE A 1 103 ? 1.651 -5.001 -25.994 1.00 79.00 103 ILE A O 1
ATOM 864 N N . VAL A 1 104 ? 2.555 -3.792 -27.667 1.00 77.44 104 VAL A N 1
ATOM 865 C CA . VAL A 1 104 ? 1.913 -4.508 -28.779 1.00 77.44 104 VAL A CA 1
ATOM 866 C C . VAL A 1 104 ? 2.491 -5.909 -28.959 1.00 77.44 104 VAL A C 1
ATOM 868 O O . VAL A 1 104 ? 1.740 -6.878 -29.023 1.00 77.44 104 VAL A O 1
ATOM 871 N N . HIS A 1 105 ? 3.819 -6.035 -28.997 1.00 78.62 105 HIS A N 1
ATOM 872 C CA . HIS A 1 105 ? 4.490 -7.284 -29.371 1.00 78.62 105 HIS A CA 1
ATOM 873 C C . HIS A 1 105 ? 4.933 -8.118 -28.166 1.00 78.62 105 HIS A C 1
ATOM 875 O O . HIS A 1 105 ? 5.014 -9.340 -28.258 1.00 78.62 105 HIS A O 1
ATOM 881 N N . GLN A 1 106 ? 5.191 -7.489 -27.014 1.00 85.19 106 GLN A N 1
ATOM 882 C CA . GLN A 1 106 ? 5.582 -8.212 -25.792 1.00 85.19 106 GLN A CA 1
ATOM 883 C C . GLN A 1 106 ? 4.428 -8.393 -24.792 1.00 85.19 106 GLN A C 1
ATOM 885 O O . GLN A 1 106 ? 4.627 -9.028 -23.753 1.00 85.19 106 GLN A O 1
ATOM 890 N N . GLY A 1 107 ? 3.242 -7.835 -25.070 1.00 78.12 107 GLY A N 1
ATOM 891 C CA . GLY A 1 107 ? 2.048 -7.968 -24.229 1.00 78.12 107 GLY A CA 1
ATOM 892 C C . GLY A 1 107 ? 2.212 -7.409 -22.812 1.00 78.12 107 GLY A C 1
ATOM 893 O O . GLY A 1 107 ? 1.577 -7.896 -21.873 1.00 78.12 107 GLY A O 1
ATOM 894 N N . LYS A 1 108 ? 3.109 -6.433 -22.612 1.00 81.50 108 LYS A N 1
ATOM 895 C CA . LYS A 1 108 ? 3.371 -5.849 -21.289 1.00 81.50 108 LYS A CA 1
ATOM 896 C C . LYS A 1 108 ? 2.340 -4.761 -20.967 1.00 81.50 108 LYS A C 1
ATOM 898 O O . LYS A 1 108 ? 1.993 -3.937 -21.803 1.00 81.50 108 LYS A O 1
ATOM 903 N N . ASP A 1 109 ? 1.900 -4.723 -19.708 1.00 77.56 109 ASP A N 1
ATOM 904 C CA . ASP A 1 109 ? 0.984 -3.696 -19.189 1.00 77.56 109 ASP A CA 1
ATOM 905 C C . ASP A 1 109 ? 1.596 -2.285 -19.283 1.00 77.56 109 ASP A C 1
ATOM 907 O O . ASP A 1 109 ? 2.634 -2.013 -18.665 1.00 77.56 109 ASP A O 1
ATOM 911 N N . GLU A 1 110 ? 0.933 -1.395 -20.029 1.00 73.56 110 GLU A N 1
ATOM 912 C CA . GLU A 1 110 ? 1.382 -0.023 -20.305 1.00 73.56 110 GLU A CA 1
ATOM 913 C C . GLU A 1 110 ? 1.582 0.786 -19.014 1.00 73.56 110 GLU A C 1
ATOM 915 O O . GLU A 1 110 ? 2.622 1.417 -18.797 1.00 73.56 110 GLU A O 1
ATOM 920 N N . HIS A 1 111 ? 0.577 0.770 -18.136 1.00 64.50 111 HIS A N 1
ATOM 921 C CA . HIS A 1 111 ? 0.484 1.713 -17.021 1.00 64.50 111 HIS A CA 1
ATOM 922 C C . HIS A 1 111 ? 1.345 1.336 -15.808 1.00 64.50 111 HIS A C 1
ATOM 924 O O . HIS A 1 111 ? 1.654 2.199 -14.978 1.00 64.50 111 HIS A O 1
ATOM 930 N N . GLY A 1 112 ? 1.734 0.068 -15.680 1.00 73.94 112 GLY A N 1
ATOM 931 C CA . GLY A 1 112 ? 2.553 -0.442 -14.588 1.00 73.94 112 GLY A CA 1
ATOM 932 C C . GLY A 1 112 ? 3.934 -0.895 -15.041 1.00 73.94 112 GLY A C 1
ATOM 933 O O . GLY A 1 112 ? 4.943 -0.356 -14.579 1.00 73.94 112 GLY A O 1
ATOM 934 N N . THR A 1 113 ? 3.984 -1.915 -15.895 1.00 83.19 113 THR A N 1
ATOM 935 C CA . THR A 1 113 ? 5.237 -2.602 -16.237 1.00 83.19 113 THR A CA 1
ATOM 936 C C . THR A 1 113 ? 6.066 -1.787 -17.215 1.00 83.19 113 THR A C 1
ATOM 938 O O . THR A 1 113 ? 7.221 -1.496 -16.912 1.00 83.19 113 THR A O 1
ATOM 941 N N . VAL A 1 114 ? 5.482 -1.374 -18.344 1.00 86.06 114 VAL A N 1
ATOM 942 C CA . VAL A 1 114 ? 6.209 -0.638 -19.387 1.00 86.06 114 VAL A CA 1
ATOM 943 C C . VAL A 1 114 ? 6.742 0.673 -18.828 1.00 86.06 114 VAL A C 1
ATOM 945 O O . VAL A 1 114 ? 7.947 0.884 -18.871 1.00 86.06 114 VAL A O 1
ATOM 948 N N . LYS A 1 115 ? 5.900 1.493 -18.182 1.00 85.75 115 LYS A N 1
ATOM 949 C CA . LYS A 1 115 ? 6.345 2.740 -17.534 1.00 85.75 115 LYS A CA 1
ATOM 950 C C . LYS A 1 115 ? 7.576 2.538 -16.640 1.00 85.75 115 LYS A C 1
ATOM 952 O O . LYS A 1 115 ? 8.570 3.238 -16.787 1.00 85.75 115 LYS A O 1
ATOM 957 N N . LYS A 1 116 ? 7.533 1.545 -15.745 1.00 89.31 116 LYS A N 1
ATOM 958 C CA . LYS A 1 116 ? 8.644 1.240 -14.831 1.00 89.31 116 LYS A CA 1
ATOM 959 C C . LYS A 1 116 ? 9.922 0.847 -15.581 1.00 89.31 116 LYS A C 1
ATOM 961 O O . LYS A 1 116 ? 11.006 1.246 -15.171 1.00 89.31 116 LYS A O 1
ATOM 966 N N . LEU A 1 117 ? 9.815 0.016 -16.616 1.00 93.44 117 LEU A N 1
ATOM 967 C CA . LEU A 1 117 ? 10.977 -0.436 -17.385 1.00 93.44 117 LEU A CA 1
ATOM 968 C C . LEU A 1 117 ? 11.559 0.703 -18.235 1.00 93.44 117 LEU A C 1
ATOM 970 O O . LEU A 1 117 ? 12.776 0.858 -18.267 1.00 93.44 117 LEU A O 1
ATOM 974 N N . MET A 1 118 ? 10.707 1.552 -18.814 1.00 93.62 118 MET A N 1
ATOM 975 C CA . MET A 1 118 ? 11.117 2.765 -19.528 1.00 93.62 118 MET A CA 1
ATOM 976 C C . MET A 1 118 ? 11.862 3.748 -18.614 1.00 93.62 118 MET A C 1
ATOM 978 O O . MET A 1 118 ? 12.895 4.279 -19.015 1.00 93.62 118 MET A O 1
ATOM 982 N N . ASP A 1 119 ? 11.418 3.928 -17.363 1.00 90.81 119 ASP A N 1
ATOM 983 C CA . ASP A 1 119 ? 12.139 4.749 -16.379 1.00 90.81 119 ASP A CA 1
ATOM 984 C C . ASP A 1 119 ? 13.562 4.210 -16.125 1.00 90.81 119 ASP A C 1
ATOM 986 O O . ASP A 1 119 ? 14.507 4.984 -15.970 1.00 90.81 119 ASP A O 1
ATOM 990 N N . TYR A 1 120 ? 13.752 2.884 -16.091 1.00 93.81 120 TYR A N 1
ATOM 991 C CA . TYR A 1 120 ? 15.088 2.293 -15.950 1.00 93.81 120 TYR A CA 1
ATOM 992 C C . TYR A 1 120 ? 15.944 2.471 -17.199 1.00 93.81 120 TYR A C 1
ATOM 994 O O . TYR A 1 120 ? 17.115 2.814 -17.059 1.00 93.81 120 TYR A O 1
ATOM 1002 N N . LEU A 1 121 ? 15.371 2.284 -18.390 1.00 94.75 121 LEU A N 1
ATOM 1003 C CA . LEU A 1 121 ? 16.061 2.545 -19.653 1.00 94.75 121 LEU A CA 1
ATOM 1004 C C . LEU A 1 121 ? 16.530 4.005 -19.732 1.00 94.75 121 LEU A C 1
ATOM 1006 O O . LEU A 1 121 ? 17.685 4.262 -20.052 1.00 94.75 121 LEU A O 1
ATOM 1010 N N . SER A 1 122 ? 15.687 4.961 -19.333 1.00 92.25 122 SER A N 1
ATOM 1011 C CA . SER A 1 122 ? 16.061 6.381 -19.299 1.00 92.25 122 SER A CA 1
ATOM 1012 C C . SER A 1 122 ? 17.194 6.659 -18.310 1.00 92.25 122 SER A C 1
ATOM 1014 O O . SER A 1 122 ? 18.056 7.489 -18.571 1.00 92.25 122 SER A O 1
ATOM 1016 N N . LYS A 1 123 ? 17.219 5.973 -17.162 1.00 90.94 123 LYS A N 1
ATOM 1017 C CA . LYS A 1 123 ? 18.315 6.106 -16.189 1.00 90.94 123 LYS A CA 1
ATOM 1018 C C . LYS A 1 123 ? 19.626 5.503 -16.682 1.00 90.94 123 LYS A C 1
ATOM 1020 O O . LYS A 1 123 ? 20.683 5.965 -16.273 1.00 90.94 123 LYS A O 1
ATOM 1025 N N . MET A 1 124 ? 19.562 4.451 -17.494 1.00 93.88 124 MET A N 1
ATOM 1026 C CA . MET A 1 124 ? 20.738 3.824 -18.100 1.00 93.88 124 MET A CA 1
ATOM 1027 C C . MET A 1 124 ? 21.401 4.761 -19.110 1.00 93.88 124 MET A C 1
ATOM 1029 O O . MET A 1 124 ? 22.617 4.917 -19.082 1.00 93.88 124 MET A O 1
ATOM 1033 N N . THR A 1 125 ? 20.616 5.431 -19.956 1.00 92.44 125 THR A N 1
ATOM 1034 C CA . THR A 1 125 ? 21.154 6.375 -20.952 1.00 92.44 125 THR A CA 1
ATOM 1035 C C . THR A 1 125 ? 21.701 7.652 -20.316 1.00 92.44 125 THR A C 1
ATOM 1037 O O . THR A 1 125 ? 22.668 8.222 -20.806 1.00 92.44 125 THR A O 1
ATOM 1040 N N . GLN A 1 126 ? 21.125 8.084 -19.193 1.00 90.38 126 GLN A N 1
ATOM 1041 C CA . GLN A 1 126 ? 21.532 9.292 -18.461 1.00 90.38 126 GLN A CA 1
ATOM 1042 C C . GLN A 1 126 ? 22.601 9.037 -17.389 1.00 90.38 126 GLN A C 1
ATOM 1044 O O . GLN A 1 126 ? 22.909 9.931 -16.598 1.00 90.38 126 GLN A O 1
ATOM 1049 N N . HIS A 1 127 ? 23.132 7.818 -17.289 1.00 90.06 127 HIS A N 1
ATOM 1050 C CA . HIS A 1 127 ? 24.077 7.494 -16.233 1.00 90.06 127 HIS A CA 1
ATOM 1051 C C . HIS A 1 127 ? 25.399 8.266 -16.428 1.00 90.06 127 HIS A C 1
ATOM 1053 O O . HIS A 1 127 ? 25.959 8.239 -17.520 1.00 90.06 127 HIS A O 1
ATOM 1059 N N . PRO A 1 128 ? 25.942 8.928 -15.388 1.00 85.81 128 PRO A N 1
ATOM 1060 C CA . PRO A 1 128 ? 27.025 9.902 -15.558 1.00 85.81 128 PRO A CA 1
ATOM 1061 C C . PRO A 1 128 ? 28.382 9.292 -15.934 1.00 85.81 128 PRO A C 1
ATOM 1063 O O . PRO A 1 128 ? 29.219 9.991 -16.490 1.00 85.81 128 PRO A O 1
ATOM 1066 N N . ILE A 1 129 ? 28.620 8.018 -15.601 1.00 88.94 129 ILE A N 1
ATOM 1067 C CA . ILE A 1 129 ? 29.919 7.348 -15.819 1.00 88.94 129 ILE A CA 1
ATOM 1068 C C . ILE A 1 129 ? 29.820 6.335 -16.962 1.00 88.94 129 ILE A C 1
ATOM 1070 O O . ILE A 1 129 ? 30.568 6.400 -17.927 1.00 88.94 129 ILE A O 1
ATOM 1074 N N . TYR A 1 130 ? 28.863 5.416 -16.856 1.00 92.06 130 TYR A N 1
ATOM 1075 C CA . TYR A 1 130 ? 28.533 4.420 -17.879 1.00 92.06 130 TYR A CA 1
ATOM 1076 C C . TYR A 1 130 ? 27.176 4.690 -18.553 1.00 92.06 130 TYR A C 1
ATOM 1078 O O . TYR A 1 130 ? 26.226 3.953 -18.279 1.00 92.06 130 TYR A O 1
ATOM 1086 N N . PRO A 1 131 ? 27.026 5.749 -19.370 1.00 92.94 131 PRO A N 1
ATOM 1087 C CA . PRO A 1 131 ? 25.811 5.938 -20.153 1.00 92.94 131 PRO A CA 1
ATOM 1088 C C . PRO A 1 131 ? 25.696 4.821 -21.194 1.00 92.94 131 PRO A C 1
ATOM 1090 O O . PRO A 1 131 ? 26.693 4.414 -21.798 1.00 92.94 131 PRO A O 1
ATOM 1093 N N . LEU A 1 132 ? 24.482 4.309 -21.387 1.00 93.56 132 LEU A N 1
ATOM 1094 C CA . LEU A 1 132 ? 24.194 3.348 -22.448 1.00 93.56 132 LEU A CA 1
ATOM 1095 C C . LEU A 1 132 ? 23.733 4.069 -23.713 1.00 93.56 132 LEU A C 1
ATOM 1097 O O . LEU A 1 132 ? 22.843 4.915 -23.655 1.00 93.56 132 LEU A O 1
ATOM 1101 N N . ASP A 1 133 ? 24.294 3.672 -24.852 1.00 90.25 133 ASP A N 1
ATOM 1102 C CA . ASP A 1 133 ? 23.812 4.061 -26.174 1.00 90.25 133 ASP A CA 1
ATOM 1103 C C . ASP A 1 133 ? 22.971 2.921 -26.760 1.00 90.25 133 ASP A C 1
ATOM 1105 O O . ASP A 1 133 ? 23.479 1.847 -27.086 1.00 90.25 133 ASP A O 1
ATOM 1109 N N . PHE A 1 134 ? 21.661 3.134 -26.876 1.00 89.81 134 PHE A N 1
ATOM 1110 C CA . PHE A 1 134 ? 20.761 2.146 -27.474 1.00 89.81 134 PHE A CA 1
ATOM 1111 C C . PHE A 1 134 ? 20.810 2.145 -29.005 1.00 89.81 134 PHE A C 1
ATOM 1113 O O . PHE A 1 134 ? 20.377 1.179 -29.617 1.00 89.81 134 PHE A O 1
ATOM 1120 N N . ASN A 1 135 ? 21.414 3.143 -29.648 1.00 85.94 135 ASN A N 1
ATOM 1121 C CA . ASN A 1 135 ? 21.633 3.078 -31.092 1.00 85.94 135 ASN A CA 1
ATOM 1122 C C . ASN A 1 135 ? 22.828 2.184 -31.448 1.00 85.94 135 ASN A C 1
ATOM 1124 O O . ASN A 1 135 ? 22.957 1.704 -32.578 1.00 85.94 135 ASN A O 1
ATOM 1128 N N . LYS A 1 136 ? 23.691 1.926 -30.460 1.00 88.00 136 LYS A N 1
ATOM 1129 C CA . LYS A 1 136 ? 24.853 1.047 -30.553 1.00 88.00 136 LYS A CA 1
ATOM 1130 C C . LYS A 1 136 ? 24.968 0.190 -29.282 1.00 88.00 136 LYS A C 1
ATOM 1132 O O . LYS A 1 136 ? 25.859 0.425 -28.465 1.00 88.00 136 LYS A O 1
ATOM 1137 N N . PRO A 1 137 ? 24.068 -0.795 -29.094 1.00 88.56 137 PRO A N 1
ATOM 1138 C CA . PRO A 1 137 ? 24.022 -1.569 -27.861 1.00 88.56 137 PRO A CA 1
ATOM 1139 C C . PRO A 1 137 ? 25.307 -2.370 -27.651 1.00 88.56 137 PRO A C 1
ATOM 1141 O O . PRO A 1 137 ? 25.749 -3.097 -28.539 1.00 88.56 137 PRO A O 1
ATOM 1144 N N . ASP A 1 138 ? 25.851 -2.277 -26.441 1.00 90.44 138 ASP A N 1
ATOM 1145 C CA . ASP A 1 138 ? 27.043 -2.998 -26.006 1.00 90.44 138 ASP A CA 1
ATOM 1146 C C . ASP A 1 138 ? 26.785 -3.666 -24.648 1.00 90.44 138 ASP A C 1
ATOM 1148 O O . ASP A 1 138 ? 26.370 -3.029 -23.673 1.00 90.44 138 ASP A O 1
ATOM 1152 N N . TRP A 1 139 ? 26.996 -4.981 -24.599 1.00 90.56 139 TRP A N 1
ATOM 1153 C CA . TRP A 1 139 ? 26.776 -5.770 -23.394 1.00 90.56 139 TRP A CA 1
ATOM 1154 C C . TRP A 1 139 ? 27.861 -5.524 -22.341 1.00 90.56 139 TRP A C 1
ATOM 1156 O O . TRP A 1 139 ? 27.555 -5.613 -21.149 1.00 90.56 139 TRP A O 1
ATOM 1166 N N . GLU A 1 140 ? 29.090 -5.185 -22.744 1.00 91.56 140 GLU A N 1
ATOM 1167 C CA . GLU A 1 140 ? 30.181 -4.867 -21.816 1.00 91.56 140 GLU A CA 1
ATOM 1168 C C . GLU A 1 140 ? 29.870 -3.562 -21.084 1.00 91.56 140 GLU A C 1
ATOM 1170 O O . GLU A 1 140 ? 29.841 -3.533 -19.850 1.00 91.56 140 GLU A O 1
ATOM 1175 N N . GLN A 1 141 ? 29.501 -2.516 -21.829 1.00 92.94 141 GLN A N 1
ATOM 1176 C CA . GLN A 1 141 ? 29.044 -1.245 -21.264 1.00 92.94 141 GLN A CA 1
ATOM 1177 C C . GLN A 1 141 ? 27.840 -1.420 -20.324 1.00 92.94 141 GLN A C 1
ATOM 1179 O O . GLN A 1 141 ? 27.807 -0.848 -19.229 1.00 92.94 141 GLN A O 1
ATOM 1184 N N . TYR A 1 142 ? 26.858 -2.246 -20.706 1.00 95.25 142 TYR A N 1
ATOM 1185 C CA . TYR A 1 142 ? 25.727 -2.569 -19.833 1.00 95.25 142 TYR A CA 1
ATOM 1186 C C . TYR A 1 142 ? 26.180 -3.243 -18.528 1.00 95.25 142 TYR A C 1
ATOM 1188 O O . TYR A 1 142 ? 25.691 -2.907 -17.446 1.00 95.25 142 TYR A O 1
ATOM 1196 N N . PHE A 1 143 ? 27.131 -4.174 -18.595 1.00 94.69 143 PHE A N 1
ATOM 1197 C CA . PHE A 1 143 ? 27.651 -4.849 -17.408 1.00 94.69 143 PHE A CA 1
ATOM 1198 C C . PHE A 1 143 ? 28.446 -3.902 -16.509 1.00 94.69 143 PHE A C 1
ATOM 1200 O O . PHE A 1 143 ? 28.239 -3.931 -15.296 1.00 94.69 143 PHE A O 1
ATOM 1207 N N . HIS A 1 144 ? 29.252 -3.002 -17.075 1.00 93.38 144 HIS A N 1
ATOM 1208 C CA . HIS A 1 144 ? 29.933 -1.956 -16.312 1.00 93.38 144 HIS A CA 1
ATOM 1209 C C . HIS A 1 144 ? 28.953 -1.031 -15.588 1.00 93.38 144 HIS A C 1
ATOM 1211 O O . HIS A 1 144 ? 29.138 -0.756 -14.401 1.00 93.38 144 HIS A O 1
ATOM 1217 N N . TYR A 1 145 ? 27.865 -0.623 -16.247 1.00 94.88 145 TYR A N 1
ATOM 1218 C CA . TYR A 1 145 ? 26.776 0.110 -15.600 1.00 94.88 145 TYR A CA 1
ATOM 1219 C C . TYR A 1 145 ? 26.189 -0.671 -14.415 1.00 94.88 145 TYR A C 1
ATOM 1221 O O . TYR A 1 145 ? 26.077 -0.136 -13.309 1.00 94.88 145 TYR A O 1
ATOM 1229 N N . MET A 1 146 ? 25.837 -1.942 -14.624 1.00 94.19 146 MET A N 1
ATOM 1230 C CA . MET A 1 146 ? 25.216 -2.783 -13.597 1.00 94.19 146 MET A CA 1
ATOM 1231 C C . MET A 1 146 ? 26.142 -3.029 -12.398 1.00 94.19 146 MET A C 1
ATOM 1233 O O . MET A 1 146 ? 25.695 -2.951 -11.250 1.00 94.19 146 MET A O 1
ATOM 1237 N N . ASP A 1 147 ? 27.427 -3.287 -12.643 1.00 91.88 147 ASP A N 1
ATOM 1238 C CA . ASP A 1 147 ? 28.433 -3.473 -11.597 1.00 91.88 147 ASP A CA 1
ATOM 1239 C C . ASP A 1 147 ? 28.704 -2.165 -10.842 1.00 91.88 147 ASP A C 1
ATOM 1241 O O . ASP A 1 147 ? 28.791 -2.167 -9.610 1.00 91.88 147 ASP A O 1
ATOM 1245 N N . HIS A 1 148 ? 28.729 -1.030 -11.546 1.00 91.62 148 HIS A N 1
ATOM 1246 C CA . HIS A 1 148 ? 28.887 0.281 -10.929 1.00 91.62 148 HIS A CA 1
ATOM 1247 C C . HIS A 1 148 ? 27.760 0.590 -9.941 1.00 91.62 148 HIS A C 1
ATOM 1249 O O . HIS A 1 148 ? 28.035 0.887 -8.782 1.00 91.62 148 HIS A O 1
ATOM 1255 N N . ILE A 1 149 ? 26.492 0.474 -10.346 1.00 91.12 149 ILE A N 1
ATOM 1256 C CA . ILE A 1 149 ? 25.358 0.786 -9.456 1.00 91.12 149 ILE A CA 1
ATOM 1257 C C . ILE A 1 149 ? 25.204 -0.233 -8.317 1.00 91.12 149 ILE A C 1
ATOM 1259 O O . ILE A 1 149 ? 24.641 0.079 -7.266 1.00 91.12 149 ILE A O 1
ATOM 1263 N N . LYS A 1 150 ? 25.694 -1.462 -8.508 1.00 88.81 150 LYS A N 1
ATOM 1264 C CA . LYS A 1 150 ? 25.722 -2.498 -7.472 1.00 88.81 150 LYS A CA 1
ATOM 1265 C C . LYS A 1 150 ? 26.715 -2.151 -6.361 1.00 88.81 150 LYS A C 1
ATOM 1267 O O . LYS A 1 150 ? 26.411 -2.413 -5.202 1.00 88.81 150 LYS A O 1
ATOM 1272 N N . ILE A 1 151 ? 27.873 -1.586 -6.706 1.00 85.31 151 ILE A N 1
ATOM 1273 C CA . ILE A 1 151 ? 28.953 -1.266 -5.758 1.00 85.31 151 ILE A CA 1
ATOM 1274 C C . ILE A 1 151 ? 28.801 0.157 -5.211 1.00 85.31 151 ILE A C 1
ATOM 1276 O O . ILE A 1 151 ? 28.739 0.354 -4.001 1.00 85.31 151 ILE A O 1
ATOM 1280 N N . ASN A 1 152 ? 28.699 1.138 -6.104 1.00 83.62 152 ASN A N 1
ATOM 1281 C CA . ASN A 1 152 ? 28.745 2.564 -5.779 1.00 83.62 152 ASN A CA 1
ATOM 1282 C C . ASN A 1 152 ? 27.357 3.164 -5.541 1.00 83.62 152 ASN A C 1
ATOM 1284 O O . ASN A 1 152 ? 27.231 4.200 -4.894 1.00 83.62 152 ASN A O 1
ATOM 1288 N N . GLY A 1 153 ? 26.307 2.487 -6.005 1.00 84.69 153 GLY A N 1
ATOM 1289 C CA . GLY A 1 153 ? 24.933 2.898 -5.772 1.00 84.69 153 GLY A CA 1
ATOM 1290 C C . GLY A 1 153 ? 24.382 3.934 -6.737 1.00 84.69 153 GLY A C 1
ATOM 1291 O O . GLY A 1 153 ? 24.990 4.294 -7.737 1.00 84.69 153 GLY A O 1
ATOM 1292 N N . GLU A 1 154 ? 23.171 4.384 -6.428 1.00 84.06 154 GLU A N 1
ATOM 1293 C CA . GLU A 1 154 ? 22.494 5.477 -7.119 1.00 84.06 154 GLU A CA 1
ATOM 1294 C C . GLU A 1 154 ? 21.822 6.406 -6.107 1.00 84.06 154 GLU A C 1
ATOM 1296 O O . GLU A 1 154 ? 21.564 6.013 -4.964 1.00 84.06 154 GLU A O 1
ATOM 1301 N N . LEU A 1 155 ? 21.510 7.630 -6.537 1.00 77.88 155 LEU A N 1
ATOM 1302 C CA . LEU A 1 155 ? 20.683 8.552 -5.765 1.00 77.88 155 LEU A CA 1
ATOM 1303 C C . LEU A 1 155 ? 19.288 7.949 -5.544 1.00 77.88 155 LEU A C 1
ATOM 1305 O O . LEU A 1 155 ? 18.536 7.682 -6.486 1.00 77.88 155 LEU A O 1
ATOM 1309 N N . ASP A 1 156 ? 18.932 7.753 -4.279 1.00 70.81 156 ASP A N 1
ATOM 1310 C CA . ASP A 1 156 ? 17.589 7.382 -3.868 1.00 70.81 156 ASP A CA 1
ATOM 1311 C C . ASP A 1 156 ? 16.640 8.596 -3.890 1.00 70.81 156 ASP A C 1
ATOM 1313 O O . ASP A 1 156 ? 17.031 9.750 -4.068 1.00 70.81 156 ASP A O 1
ATOM 1317 N N . ARG A 1 157 ? 15.345 8.342 -3.672 1.00 59.16 157 ARG A N 1
ATOM 1318 C CA . ARG A 1 157 ? 14.297 9.384 -3.647 1.00 59.16 157 ARG A CA 1
ATOM 1319 C C . ARG A 1 157 ? 14.468 10.444 -2.548 1.00 59.16 157 ARG A C 1
ATOM 1321 O O . ARG A 1 157 ? 13.675 11.377 -2.487 1.00 59.16 157 ARG A O 1
ATOM 1328 N N . TYR A 1 158 ? 15.421 10.253 -1.644 1.00 58.41 158 TYR A N 1
ATOM 1329 C CA . TYR A 1 158 ? 15.738 11.148 -0.538 1.00 58.41 158 TYR A CA 1
ATOM 1330 C C . TYR A 1 158 ? 17.082 11.858 -0.744 1.00 58.41 158 TYR A C 1
ATOM 1332 O O . TYR A 1 158 ? 17.538 12.539 0.169 1.00 58.41 158 TYR A O 1
ATOM 1340 N N . GLY A 1 159 ? 17.706 11.702 -1.916 1.00 70.56 159 GLY A N 1
ATOM 1341 C CA . GLY A 1 159 ? 18.983 12.327 -2.244 1.00 70.56 159 GLY A CA 1
ATOM 1342 C C . GLY A 1 159 ? 20.202 11.613 -1.659 1.00 70.56 159 GLY A C 1
ATOM 1343 O O . GLY A 1 159 ? 21.281 12.193 -1.657 1.00 70.56 159 GLY A O 1
ATOM 1344 N N . ASN A 1 160 ? 20.070 10.374 -1.170 1.00 70.00 160 ASN A N 1
ATOM 1345 C CA . ASN A 1 160 ? 21.213 9.607 -0.664 1.00 70.00 160 ASN A CA 1
ATOM 1346 C C . ASN A 1 160 ? 21.728 8.643 -1.726 1.00 70.00 160 ASN A C 1
ATOM 1348 O O . ASN A 1 160 ? 20.933 7.948 -2.354 1.00 70.00 160 ASN A O 1
ATOM 1352 N N . ILE A 1 161 ? 23.045 8.516 -1.854 1.00 80.06 161 ILE A N 1
ATOM 1353 C CA . ILE A 1 161 ? 23.651 7.478 -2.690 1.00 80.06 161 ILE A CA 1
ATOM 1354 C C . ILE A 1 161 ? 23.608 6.150 -1.932 1.00 80.06 161 ILE A C 1
ATOM 1356 O O . ILE A 1 161 ? 24.102 6.057 -0.806 1.00 80.06 161 ILE A O 1
ATOM 1360 N N . ARG A 1 162 ? 22.989 5.120 -2.521 1.00 78.69 162 ARG A N 1
ATOM 1361 C CA . ARG A 1 162 ? 22.925 3.776 -1.923 1.00 78.69 162 ARG A CA 1
ATOM 1362 C C . ARG A 1 162 ? 23.154 2.679 -2.956 1.00 78.69 162 ARG A C 1
ATOM 1364 O O . ARG A 1 162 ? 22.548 2.760 -4.028 1.00 78.69 162 ARG A O 1
ATOM 1371 N N . PRO A 1 163 ? 23.936 1.629 -2.624 1.00 84.50 163 PRO A N 1
ATOM 1372 C CA . PRO A 1 163 ? 24.064 0.432 -3.448 1.00 84.50 163 PRO A CA 1
ATOM 1373 C C . PRO A 1 163 ? 22.704 -0.102 -3.893 1.00 84.50 163 PRO A C 1
ATOM 1375 O O . PRO A 1 163 ? 21.776 -0.250 -3.086 1.00 84.50 163 PRO A O 1
ATOM 1378 N N . VAL A 1 164 ? 22.576 -0.401 -5.184 1.00 83.25 164 VAL A N 1
ATOM 1379 C CA . VAL A 1 164 ? 21.330 -0.935 -5.728 1.00 83.25 164 VAL A CA 1
ATOM 1380 C C . VAL A 1 164 ? 21.169 -2.381 -5.273 1.00 83.25 164 VAL A C 1
ATOM 1382 O O . VAL A 1 164 ? 21.925 -3.273 -5.655 1.00 83.25 164 VAL A O 1
ATOM 1385 N N . GLY A 1 165 ? 20.138 -2.625 -4.463 1.00 79.38 165 GLY A N 1
ATOM 1386 C CA . GLY A 1 165 ? 19.785 -3.971 -4.020 1.00 79.38 165 GLY A CA 1
ATOM 1387 C C . GLY A 1 165 ? 19.387 -4.890 -5.180 1.00 79.38 165 GLY A C 1
ATOM 1388 O O . GLY A 1 165 ? 19.013 -4.443 -6.266 1.00 79.38 165 GLY A O 1
ATOM 1389 N N . ILE A 1 166 ? 19.388 -6.200 -4.932 1.00 81.81 166 ILE A N 1
ATOM 1390 C CA . ILE A 1 166 ? 19.240 -7.213 -5.988 1.00 81.81 166 ILE A CA 1
ATOM 1391 C C . ILE A 1 166 ? 17.961 -7.067 -6.822 1.00 81.81 166 ILE A C 1
ATOM 1393 O O . ILE A 1 166 ? 17.995 -7.251 -8.033 1.00 81.81 166 ILE A O 1
ATOM 1397 N N . HIS A 1 167 ? 16.838 -6.665 -6.218 1.00 80.00 167 HIS A N 1
ATOM 1398 C CA . HIS A 1 167 ? 15.595 -6.424 -6.956 1.00 80.00 167 HIS A CA 1
ATOM 1399 C C . HIS A 1 167 ? 15.706 -5.225 -7.902 1.00 80.00 167 HIS A C 1
ATOM 1401 O O . HIS A 1 167 ? 15.112 -5.231 -8.978 1.00 80.00 167 HIS A O 1
ATOM 1407 N N . GLY A 1 168 ? 16.473 -4.203 -7.518 1.00 85.44 168 GLY A N 1
ATOM 1408 C CA . GLY A 1 168 ? 16.785 -3.074 -8.385 1.00 85.44 168 GLY A CA 1
ATOM 1409 C C . GLY A 1 168 ? 17.640 -3.488 -9.582 1.00 85.44 168 GLY A C 1
ATOM 1410 O O . GLY A 1 168 ? 17.408 -2.980 -10.676 1.00 85.44 168 GLY A O 1
ATOM 1411 N N . LEU A 1 169 ? 18.560 -4.442 -9.399 1.00 89.88 169 LEU A N 1
ATOM 1412 C CA . LEU A 1 169 ? 19.348 -5.031 -10.487 1.00 89.88 169 LEU A CA 1
ATOM 1413 C C . LEU A 1 169 ? 18.475 -5.917 -11.392 1.00 89.88 169 LEU A C 1
ATOM 1415 O O . LEU A 1 169 ? 18.494 -5.771 -12.607 1.00 89.88 169 LEU A O 1
ATOM 1419 N N . LEU A 1 170 ? 17.628 -6.776 -10.820 1.00 88.56 170 LEU A N 1
ATOM 1420 C CA . LEU A 1 170 ? 16.724 -7.642 -11.589 1.00 88.56 170 LEU A CA 1
ATOM 1421 C C . LEU A 1 170 ? 15.732 -6.851 -12.453 1.00 88.56 170 LEU A C 1
ATOM 1423 O O . LEU A 1 170 ? 15.453 -7.253 -13.578 1.00 88.56 170 LEU A O 1
ATOM 1427 N N . ASN A 1 171 ? 15.212 -5.727 -11.949 1.00 89.94 171 ASN A N 1
ATOM 1428 C CA . ASN A 1 171 ? 14.323 -4.864 -12.730 1.00 89.94 171 ASN A CA 1
ATOM 1429 C C . ASN A 1 171 ? 15.041 -4.188 -13.906 1.00 89.94 171 ASN A C 1
ATOM 1431 O O . ASN A 1 171 ? 14.418 -3.941 -14.933 1.00 89.94 171 ASN A O 1
ATOM 1435 N N . ARG A 1 172 ? 16.333 -3.885 -13.754 1.00 92.75 172 ARG A N 1
ATOM 1436 C CA . ARG A 1 172 ? 17.167 -3.320 -14.819 1.00 92.75 172 ARG A CA 1
ATOM 1437 C C . ARG A 1 172 ? 17.529 -4.359 -15.868 1.00 92.75 172 ARG A C 1
ATOM 1439 O O . ARG A 1 172 ? 17.437 -4.063 -17.047 1.00 92.75 172 ARG A O 1
ATOM 1446 N N . ASP A 1 173 ? 17.858 -5.578 -15.450 1.00 93.25 173 ASP A N 1
ATOM 1447 C CA . ASP A 1 173 ? 18.034 -6.717 -16.363 1.00 93.25 173 ASP A CA 1
ATOM 1448 C C . ASP A 1 173 ? 16.758 -7.012 -17.162 1.00 93.25 173 ASP A C 1
ATOM 1450 O O . ASP A 1 173 ? 16.823 -7.275 -18.359 1.00 93.25 173 ASP A O 1
ATOM 1454 N N . GLU A 1 174 ? 15.582 -6.878 -16.544 1.00 92.69 174 GLU A N 1
ATOM 1455 C CA . GLU A 1 174 ? 14.305 -6.981 -17.258 1.00 92.69 174 GLU A CA 1
ATOM 1456 C C . GLU A 1 174 ? 14.069 -5.810 -18.229 1.00 92.69 174 GLU A C 1
ATOM 1458 O O . GLU A 1 174 ? 13.521 -6.017 -19.309 1.00 92.69 174 GLU A O 1
ATOM 1463 N N . ALA A 1 175 ? 14.481 -4.589 -17.871 1.00 95.00 175 ALA A N 1
ATOM 1464 C CA . ALA A 1 175 ? 14.366 -3.423 -18.750 1.00 95.00 175 ALA A CA 1
ATOM 1465 C C . ALA A 1 175 ? 15.280 -3.562 -19.974 1.00 95.00 175 ALA A C 1
ATOM 1467 O O . ALA A 1 175 ? 14.831 -3.360 -21.099 1.00 95.00 175 ALA A O 1
ATOM 1468 N N . TRP A 1 176 ? 16.524 -3.991 -19.755 1.00 95.31 176 TRP A N 1
ATOM 1469 C CA . TRP A 1 176 ? 17.479 -4.291 -20.816 1.00 95.31 176 TRP A CA 1
ATOM 1470 C C . TRP A 1 176 ? 16.964 -5.390 -21.747 1.00 95.31 176 TRP A C 1
ATOM 1472 O O . TRP A 1 176 ? 16.966 -5.214 -22.959 1.00 95.31 176 TRP A O 1
ATOM 1482 N N . LEU A 1 177 ? 16.414 -6.480 -21.199 1.00 93.56 177 LEU A N 1
ATOM 1483 C CA . LEU A 1 177 ? 15.789 -7.530 -22.005 1.00 93.56 177 LEU A CA 1
ATOM 1484 C C . LEU A 1 177 ? 14.603 -7.012 -22.828 1.00 93.56 177 LEU A C 1
ATOM 1486 O O . LEU A 1 177 ? 14.453 -7.395 -23.983 1.00 93.56 177 LEU A O 1
ATOM 1490 N N . MET A 1 178 ? 13.741 -6.180 -22.235 1.00 94.50 178 MET A N 1
ATOM 1491 C CA . MET A 1 178 ? 12.610 -5.579 -22.948 1.00 94.50 178 MET A CA 1
ATOM 1492 C C . MET A 1 178 ? 13.095 -4.788 -24.166 1.00 94.50 178 MET A C 1
ATOM 1494 O O . MET A 1 178 ? 12.497 -4.907 -25.233 1.00 94.50 178 MET A O 1
ATOM 1498 N N . TYR A 1 179 ? 14.179 -4.028 -24.012 1.00 94.94 179 TYR A N 1
ATOM 1499 C CA . TYR A 1 179 ? 14.830 -3.327 -25.111 1.00 94.94 179 TYR A CA 1
ATOM 1500 C C . TYR A 1 179 ? 15.429 -4.300 -26.145 1.00 94.94 179 TYR A C 1
ATOM 1502 O O . TYR A 1 179 ? 15.089 -4.207 -27.321 1.00 94.94 179 TYR A O 1
ATOM 1510 N N . LEU A 1 180 ? 16.230 -5.287 -25.734 1.00 92.81 180 LEU A N 1
ATOM 1511 C CA . LEU A 1 180 ? 16.845 -6.250 -26.659 1.00 92.81 180 LEU A CA 1
ATOM 1512 C C . LEU A 1 180 ? 15.815 -7.004 -27.507 1.00 92.81 180 LEU A C 1
ATOM 1514 O O . LEU A 1 180 ? 16.002 -7.143 -28.710 1.00 92.81 180 LEU A O 1
ATOM 1518 N N . LYS A 1 181 ? 14.689 -7.406 -26.907 1.00 91.50 181 LYS A N 1
ATOM 1519 C CA . LYS A 1 181 ? 13.565 -8.028 -27.623 1.00 91.50 181 LYS A CA 1
ATOM 1520 C C . LYS A 1 181 ? 12.950 -7.129 -28.690 1.00 91.50 181 LYS A C 1
ATOM 1522 O O . LYS A 1 181 ? 12.382 -7.632 -29.647 1.00 91.50 181 LYS A O 1
ATOM 1527 N N . SER A 1 182 ? 13.005 -5.807 -28.511 1.00 90.44 182 SER A N 1
ATOM 1528 C CA . SER A 1 182 ? 12.468 -4.866 -29.503 1.00 90.44 182 SER A CA 1
ATOM 1529 C C . SER A 1 182 ? 13.318 -4.782 -30.767 1.00 90.44 182 S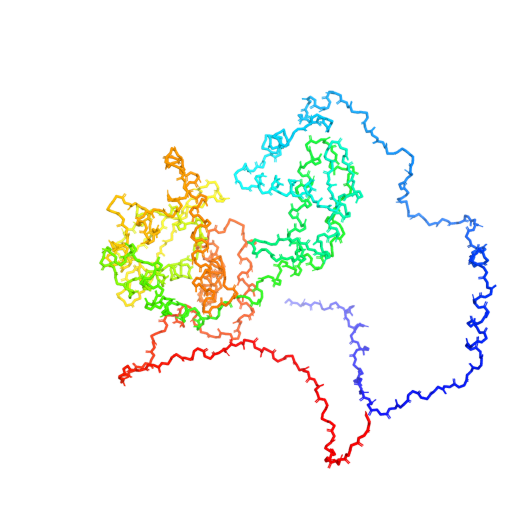ER A C 1
ATOM 1531 O O . SER A 1 182 ? 12.801 -4.423 -31.816 1.00 90.44 182 SER A O 1
ATOM 1533 N N . ILE A 1 183 ? 14.591 -5.168 -30.681 1.00 90.50 183 ILE A N 1
ATOM 1534 C CA . ILE A 1 183 ? 15.538 -5.174 -31.803 1.00 90.50 183 ILE A CA 1
ATOM 1535 C C . ILE A 1 183 ? 15.951 -6.597 -32.226 1.00 90.50 183 ILE A C 1
ATOM 1537 O O . ILE A 1 183 ? 16.799 -6.756 -33.099 1.00 90.50 183 ILE A O 1
ATOM 1541 N N . GLY A 1 184 ? 15.367 -7.635 -31.612 1.00 86.19 184 GLY A N 1
ATOM 1542 C CA . GLY A 1 184 ? 15.634 -9.048 -31.908 1.00 86.19 184 GLY A CA 1
ATOM 1543 C C . GLY A 1 184 ? 16.983 -9.568 -31.400 1.00 86.19 184 GLY A C 1
ATOM 1544 O O . GLY A 1 184 ? 17.552 -10.483 -31.994 1.00 86.19 184 GLY A O 1
ATOM 1545 N N . TYR A 1 185 ? 17.556 -8.938 -30.368 1.00 88.62 185 TYR A N 1
ATOM 1546 C CA . TYR A 1 185 ? 18.904 -9.232 -29.859 1.00 88.62 185 TYR A CA 1
ATOM 1547 C C . TYR A 1 185 ? 18.912 -10.041 -28.548 1.00 88.62 185 TYR A C 1
ATOM 1549 O O . TYR A 1 185 ? 19.963 -10.225 -27.930 1.00 88.62 185 TYR A O 1
ATOM 1557 N N . GLU A 1 186 ? 17.756 -10.515 -28.085 1.00 86.38 186 GLU A N 1
ATOM 1558 C CA . GLU A 1 186 ? 17.586 -11.143 -26.771 1.00 86.38 186 GLU A CA 1
ATOM 1559 C C . GLU A 1 186 ? 18.436 -12.397 -26.542 1.00 86.38 186 GLU A C 1
ATOM 1561 O O . GLU A 1 186 ? 18.851 -12.631 -25.406 1.00 86.38 186 GLU A O 1
ATOM 1566 N N . ASP A 1 187 ? 18.718 -13.157 -27.600 1.00 82.00 187 ASP A N 1
ATOM 1567 C CA . ASP A 1 187 ? 19.492 -14.399 -27.534 1.00 82.00 187 ASP A CA 1
ATOM 1568 C C . ASP A 1 187 ? 20.996 -14.169 -27.753 1.00 82.00 187 ASP A C 1
ATOM 1570 O O . ASP A 1 187 ? 21.816 -15.030 -27.438 1.00 82.00 187 ASP A O 1
ATOM 1574 N N . PHE A 1 188 ? 21.376 -12.989 -28.252 1.00 82.38 188 PHE A N 1
ATOM 1575 C CA . PHE A 1 188 ? 22.765 -12.645 -28.568 1.00 82.38 188 PHE A CA 1
ATOM 1576 C C . PHE A 1 188 ? 23.495 -11.998 -27.391 1.00 82.38 188 PHE A C 1
ATOM 1578 O O . PHE A 1 188 ? 24.720 -12.060 -27.303 1.00 82.38 188 PHE A O 1
ATOM 1585 N N . PHE A 1 189 ? 22.754 -11.359 -26.484 1.00 85.44 189 PHE A N 1
ATOM 1586 C CA . PHE A 1 189 ? 23.331 -10.613 -25.372 1.00 85.44 189 PHE A CA 1
ATOM 1587 C C . PHE A 1 189 ? 23.328 -11.451 -24.088 1.00 85.44 189 PHE A C 1
ATOM 1589 O O . PHE A 1 189 ? 22.279 -11.961 -23.676 1.00 85.44 189 PHE A O 1
ATOM 1596 N N . PRO A 1 190 ? 24.468 -11.556 -23.380 1.00 85.44 190 PRO A N 1
ATOM 1597 C CA . PRO A 1 190 ? 24.510 -12.265 -22.113 1.00 85.44 190 PRO A CA 1
ATOM 1598 C C . PRO A 1 190 ? 23.621 -11.570 -21.073 1.00 85.44 190 PRO A C 1
ATOM 1600 O O . PRO A 1 190 ? 23.601 -10.347 -20.926 1.00 85.44 190 PRO A O 1
ATOM 1603 N N . ARG A 1 191 ? 22.886 -12.370 -20.299 1.00 84.75 191 ARG A N 1
ATOM 1604 C CA . ARG A 1 191 ? 21.989 -11.877 -19.246 1.00 84.75 191 ARG A CA 1
ATOM 1605 C C . ARG A 1 191 ? 22.775 -11.526 -17.991 1.00 84.75 191 ARG A C 1
ATOM 1607 O O . ARG A 1 191 ? 23.414 -12.403 -17.423 1.00 84.75 191 ARG A O 1
ATOM 1614 N N . TYR A 1 192 ? 22.656 -10.301 -17.474 1.00 83.19 192 TYR A N 1
ATOM 1615 C CA . TYR A 1 192 ? 23.342 -9.919 -16.231 1.00 83.19 192 TYR A CA 1
ATOM 1616 C C . TYR A 1 192 ? 22.852 -10.746 -15.037 1.00 83.19 192 TYR A C 1
ATOM 1618 O O . TYR A 1 192 ? 23.616 -11.057 -14.123 1.00 83.19 192 TYR A O 1
ATOM 1626 N N . ARG A 1 193 ? 21.585 -11.182 -15.062 1.00 78.50 193 ARG A N 1
ATOM 1627 C CA . ARG A 1 193 ? 21.015 -12.072 -14.038 1.00 78.50 193 ARG A CA 1
ATOM 1628 C C . ARG A 1 193 ? 21.855 -13.329 -13.774 1.00 78.50 193 ARG A C 1
ATOM 1630 O O . ARG A 1 193 ? 21.815 -13.827 -12.654 1.00 78.50 193 ARG A O 1
ATOM 1637 N N . THR A 1 194 ? 22.617 -13.835 -14.745 1.00 67.19 194 THR A N 1
ATOM 1638 C CA . THR A 1 194 ? 23.472 -15.021 -14.548 1.00 67.19 194 THR A CA 1
ATOM 1639 C C . THR A 1 194 ? 24.679 -14.746 -13.649 1.00 67.19 194 THR A C 1
ATOM 1641 O O . THR A 1 194 ? 25.183 -15.674 -13.025 1.00 67.19 194 THR A O 1
ATOM 1644 N N . ARG A 1 195 ? 25.096 -13.478 -13.519 1.00 74.31 195 ARG A N 1
ATOM 1645 C CA . ARG A 1 195 ? 26.167 -13.014 -12.620 1.00 74.31 195 ARG A CA 1
ATOM 1646 C C . ARG A 1 195 ? 25.680 -12.708 -11.202 1.00 74.31 195 ARG A C 1
ATOM 1648 O O . ARG A 1 195 ? 26.479 -12.385 -10.322 1.00 74.31 195 ARG A O 1
ATOM 1655 N N . LEU A 1 196 ? 24.369 -12.762 -10.966 1.00 77.00 196 LEU A N 1
ATOM 1656 C CA . LEU A 1 196 ? 23.812 -12.606 -9.629 1.00 77.00 196 LEU A CA 1
ATOM 1657 C C . LEU A 1 196 ? 23.914 -13.940 -8.888 1.00 77.00 196 LEU A C 1
ATOM 1659 O O . LEU A 1 196 ? 23.457 -14.971 -9.375 1.00 77.00 196 LEU A O 1
ATOM 1663 N N . ASP A 1 197 ? 24.491 -13.901 -7.689 1.00 68.38 197 ASP A N 1
ATOM 1664 C CA . ASP A 1 197 ? 24.562 -15.052 -6.791 1.00 68.38 197 ASP A CA 1
ATOM 1665 C C . ASP A 1 197 ? 23.143 -15.588 -6.537 1.00 68.38 197 ASP A C 1
ATOM 1667 O O . ASP A 1 197 ? 22.325 -14.927 -5.894 1.00 68.38 197 ASP A O 1
ATOM 1671 N N . LYS A 1 198 ? 22.847 -16.782 -7.068 1.00 63.91 198 LYS A N 1
ATOM 1672 C CA . LYS A 1 198 ? 21.520 -17.413 -7.007 1.00 63.91 198 LYS A CA 1
ATOM 1673 C C . LYS A 1 198 ? 21.050 -17.618 -5.565 1.00 63.91 198 LYS A C 1
ATOM 1675 O O . LYS A 1 198 ? 19.858 -17.459 -5.293 1.00 63.91 198 LYS A O 1
ATOM 1680 N N . ASN A 1 199 ? 21.974 -17.882 -4.640 1.00 56.12 199 ASN A N 1
ATOM 1681 C CA . ASN A 1 199 ? 21.667 -18.026 -3.221 1.00 56.12 199 ASN A CA 1
ATOM 1682 C C . ASN A 1 199 ? 21.327 -16.669 -2.605 1.00 56.12 199 ASN A C 1
ATOM 1684 O O . ASN A 1 199 ? 20.364 -16.584 -1.851 1.00 56.12 199 ASN A O 1
ATOM 1688 N N . LYS A 1 200 ? 22.009 -15.584 -2.995 1.00 58.28 200 LYS A N 1
ATOM 1689 C CA . LYS A 1 200 ? 21.621 -14.214 -2.604 1.00 58.28 200 LYS A CA 1
ATOM 1690 C C . LYS A 1 200 ? 20.350 -13.720 -3.292 1.00 58.28 200 LYS A C 1
ATOM 1692 O O . LYS A 1 200 ? 19.627 -12.938 -2.687 1.00 58.28 200 LYS A O 1
ATOM 1697 N N . VAL A 1 201 ? 20.027 -14.167 -4.508 1.00 57.75 201 VAL A N 1
ATOM 1698 C CA . VAL A 1 201 ? 18.734 -13.886 -5.166 1.00 57.75 201 VAL A CA 1
ATOM 1699 C C . VAL A 1 201 ? 17.593 -14.516 -4.365 1.00 57.75 201 VAL A C 1
ATOM 1701 O O . VAL A 1 201 ? 16.610 -13.837 -4.067 1.00 57.75 201 VAL A O 1
ATOM 1704 N N . HIS A 1 202 ? 17.751 -15.779 -3.962 1.00 52.38 202 HIS A N 1
ATOM 1705 C CA . HIS A 1 202 ? 16.768 -16.494 -3.150 1.00 52.38 202 HIS A CA 1
ATOM 1706 C C . HIS A 1 202 ? 16.700 -15.952 -1.712 1.00 52.38 202 HIS A C 1
ATOM 1708 O O . HIS A 1 202 ? 15.619 -15.660 -1.204 1.00 52.38 202 HIS A O 1
ATOM 1714 N N . GLN A 1 203 ? 17.844 -15.693 -1.077 1.00 49.59 203 GLN A N 1
ATOM 1715 C CA . GLN A 1 203 ? 17.899 -15.110 0.262 1.00 49.59 203 GLN A CA 1
ATOM 1716 C C . GLN A 1 203 ? 17.403 -13.667 0.296 1.00 49.59 203 GLN A C 1
ATOM 1718 O O . GLN A 1 203 ? 16.730 -13.308 1.243 1.00 49.59 203 GLN A O 1
ATOM 1723 N N . ALA A 1 204 ? 17.659 -12.814 -0.696 1.00 51.28 204 ALA A N 1
ATOM 1724 C CA . ALA A 1 204 ? 17.135 -11.443 -0.692 1.00 51.28 204 ALA A CA 1
ATOM 1725 C C . ALA A 1 204 ? 15.604 -11.389 -0.819 1.00 51.28 204 ALA A C 1
ATOM 1727 O O . ALA A 1 204 ? 14.974 -10.490 -0.252 1.00 51.28 204 ALA A O 1
ATOM 1728 N N . SER A 1 205 ? 15.007 -12.366 -1.516 1.00 51.31 205 SER A N 1
ATOM 1729 C CA . SER A 1 205 ? 13.552 -12.542 -1.539 1.00 51.31 205 SER A CA 1
ATOM 1730 C C . SER A 1 205 ? 12.965 -13.010 -0.202 1.00 51.31 205 SER A C 1
ATOM 1732 O O . SER A 1 205 ? 11.792 -12.755 0.044 1.00 51.31 205 SER A O 1
ATOM 1734 N N . GLN A 1 206 ? 13.769 -13.633 0.669 1.00 47.59 206 GLN A N 1
ATOM 1735 C CA . GLN A 1 206 ? 13.355 -14.088 2.006 1.00 47.59 206 GLN A CA 1
ATOM 1736 C C . GLN A 1 206 ? 13.701 -13.047 3.100 1.00 47.59 206 GLN A C 1
ATOM 1738 O O . GLN A 1 206 ? 12.835 -12.600 3.845 1.00 47.59 206 GLN A O 1
ATOM 1743 N N . ASN A 1 207 ? 14.927 -12.512 3.094 1.00 46.91 207 ASN A N 1
ATOM 1744 C CA . ASN A 1 207 ? 15.475 -11.534 4.046 1.00 46.91 207 ASN A CA 1
ATOM 1745 C C . ASN A 1 207 ? 14.751 -10.176 4.081 1.00 46.91 207 ASN A C 1
ATOM 1747 O O . ASN A 1 207 ? 14.958 -9.400 5.014 1.00 46.91 207 ASN A O 1
ATOM 1751 N N . THR A 1 208 ? 13.925 -9.838 3.086 1.00 51.00 208 THR A N 1
ATOM 1752 C CA . THR A 1 208 ? 13.132 -8.593 3.109 1.00 51.00 208 THR A CA 1
ATOM 1753 C C . THR A 1 208 ? 11.924 -8.662 4.050 1.00 51.00 208 THR A C 1
ATOM 1755 O O . THR A 1 208 ? 11.343 -7.620 4.359 1.00 51.00 208 THR A O 1
ATOM 1758 N N . LEU A 1 209 ? 11.560 -9.851 4.540 1.00 52.78 209 LEU A N 1
ATOM 1759 C CA . LEU A 1 209 ? 10.364 -10.072 5.361 1.00 52.78 209 LEU A CA 1
ATOM 1760 C C . LEU A 1 209 ? 10.687 -10.428 6.816 1.00 52.78 209 LEU A C 1
ATOM 1762 O O . LEU A 1 209 ? 9.950 -10.011 7.711 1.00 52.78 209 LEU A O 1
ATOM 1766 N N . ASP A 1 210 ? 11.828 -11.077 7.051 1.00 49.25 210 ASP A N 1
ATOM 1767 C CA . ASP A 1 210 ? 12.207 -11.664 8.344 1.00 49.25 210 ASP A CA 1
ATOM 1768 C C . ASP A 1 210 ? 12.520 -10.653 9.467 1.00 49.25 210 ASP A C 1
ATOM 1770 O O . ASP A 1 210 ? 12.686 -11.055 10.614 1.00 49.25 210 ASP A O 1
ATOM 1774 N N . LYS A 1 211 ? 12.609 -9.336 9.198 1.00 51.72 211 LYS A N 1
ATOM 1775 C CA . LYS A 1 211 ? 13.038 -8.343 10.220 1.00 51.72 211 LYS A CA 1
ATOM 1776 C C . LYS A 1 211 ? 12.171 -7.090 10.386 1.00 51.72 211 LYS A C 1
ATOM 1778 O O . LYS A 1 211 ? 12.499 -6.256 11.229 1.00 51.72 211 LYS A O 1
ATOM 1783 N N . ALA A 1 212 ? 11.072 -6.953 9.637 1.00 71.19 212 ALA A N 1
ATOM 1784 C CA . ALA A 1 212 ? 10.316 -5.693 9.580 1.00 71.19 212 ALA A CA 1
ATOM 1785 C C . ALA A 1 212 ? 8.842 -5.775 10.017 1.00 71.19 212 ALA A C 1
ATOM 1787 O O . ALA A 1 212 ? 8.178 -4.741 10.066 1.00 71.19 212 ALA A O 1
ATOM 1788 N N . ILE A 1 213 ? 8.285 -6.958 10.308 1.00 87.56 213 ILE A N 1
ATOM 1789 C CA . ILE A 1 213 ? 6.882 -7.057 10.748 1.00 87.56 213 ILE A CA 1
ATOM 1790 C C . ILE A 1 213 ? 6.776 -6.576 12.205 1.00 87.56 213 ILE A C 1
ATOM 1792 O O . ILE A 1 213 ? 7.439 -7.141 13.074 1.00 87.56 213 ILE A O 1
ATOM 1796 N N . PRO A 1 214 ? 5.966 -5.542 12.506 1.00 91.19 214 PRO A N 1
ATOM 1797 C CA . PRO A 1 214 ? 5.820 -5.051 13.870 1.00 91.19 214 PRO A CA 1
ATOM 1798 C C . PRO A 1 214 ? 5.086 -6.085 14.731 1.00 91.19 214 PRO A C 1
ATOM 1800 O O . PRO A 1 214 ? 4.156 -6.739 14.263 1.00 91.19 214 PRO A O 1
ATOM 1803 N N . THR A 1 215 ? 5.449 -6.203 16.008 1.00 91.94 215 THR A N 1
ATOM 1804 C CA . THR A 1 215 ? 4.696 -7.041 16.953 1.00 91.94 215 THR A CA 1
ATOM 1805 C C . THR A 1 215 ? 3.289 -6.468 17.195 1.00 91.94 215 THR A C 1
ATOM 1807 O O . THR A 1 215 ? 3.049 -5.280 16.931 1.00 91.94 215 THR A O 1
ATOM 1810 N N . PRO A 1 216 ? 2.338 -7.261 17.725 1.00 94.38 216 PRO A N 1
ATOM 1811 C CA . PRO A 1 216 ? 1.019 -6.758 18.111 1.00 94.38 216 PRO A CA 1
ATOM 1812 C C . PRO A 1 216 ? 1.060 -5.541 19.042 1.00 94.38 216 PRO A C 1
ATOM 1814 O O . PRO A 1 216 ? 0.211 -4.663 18.924 1.00 94.38 216 PRO A O 1
ATOM 1817 N N . GLU A 1 217 ? 2.056 -5.441 19.922 1.00 93.56 217 GLU A N 1
ATOM 1818 C CA . GLU A 1 217 ? 2.248 -4.318 20.850 1.00 93.56 217 GLU A CA 1
ATOM 1819 C C . GLU A 1 217 ? 2.669 -3.041 20.114 1.00 93.56 217 GLU A C 1
ATOM 1821 O O . GLU A 1 217 ? 2.164 -1.953 20.396 1.00 93.56 217 GLU A O 1
ATOM 1826 N N . ILE A 1 218 ? 3.545 -3.160 19.112 1.00 94.88 218 ILE A N 1
ATOM 1827 C CA . ILE A 1 218 ? 3.901 -2.025 18.252 1.00 94.88 218 ILE A CA 1
ATOM 1828 C C . ILE A 1 218 ? 2.667 -1.563 17.470 1.00 94.88 218 ILE A C 1
ATOM 1830 O O . ILE A 1 218 ? 2.411 -0.361 17.373 1.00 94.88 218 ILE A O 1
ATOM 1834 N N . VAL A 1 219 ? 1.865 -2.498 16.949 1.00 96.81 219 VAL A N 1
ATOM 1835 C CA . VAL A 1 219 ? 0.609 -2.158 16.267 1.00 96.81 219 VAL A CA 1
ATOM 1836 C C . VAL A 1 219 ? -0.385 -1.513 17.232 1.00 96.81 219 VAL A C 1
ATOM 1838 O O . VAL A 1 219 ? -0.958 -0.481 16.895 1.00 96.81 219 VAL A O 1
ATOM 1841 N N . HIS A 1 220 ? -0.538 -2.028 18.452 1.00 95.88 220 HIS A N 1
ATOM 1842 C CA . HIS A 1 220 ? -1.341 -1.404 19.503 1.00 95.88 220 HIS A CA 1
ATOM 1843 C C . HIS A 1 220 ? -0.938 0.066 19.721 1.00 95.88 220 HIS A C 1
ATOM 1845 O O . HIS A 1 220 ? -1.799 0.954 19.700 1.00 95.88 220 HIS A O 1
ATOM 1851 N N . ASN A 1 221 ? 0.368 0.334 19.834 1.00 95.75 221 ASN A N 1
ATOM 1852 C CA . ASN A 1 221 ? 0.907 1.686 19.982 1.00 95.75 221 ASN A CA 1
ATOM 1853 C C . ASN A 1 221 ? 0.580 2.562 18.766 1.00 95.75 221 ASN A C 1
ATOM 1855 O O . ASN A 1 221 ? 0.071 3.670 18.932 1.00 95.75 221 ASN A O 1
ATOM 1859 N N . ILE A 1 222 ? 0.773 2.058 17.541 1.00 96.69 222 ILE A N 1
ATOM 1860 C CA . ILE A 1 222 ? 0.397 2.757 16.298 1.00 96.69 222 ILE A CA 1
ATOM 1861 C C . ILE A 1 222 ? -1.086 3.162 16.317 1.00 96.69 222 ILE A C 1
ATOM 1863 O O . ILE A 1 222 ? -1.452 4.294 16.001 1.00 96.69 222 ILE A O 1
ATOM 1867 N N . LEU A 1 223 ? -1.977 2.276 16.755 1.00 96.12 223 LEU A N 1
ATOM 1868 C CA . LEU A 1 223 ? -3.412 2.561 16.762 1.00 96.12 223 LEU A CA 1
ATOM 1869 C C . LEU A 1 223 ? -3.827 3.600 17.806 1.00 96.12 223 LEU A C 1
ATOM 1871 O O . LEU A 1 223 ? -4.976 4.046 17.765 1.00 96.12 223 LEU A O 1
ATOM 1875 N N . ARG A 1 224 ? -2.960 3.981 18.744 1.00 94.31 224 ARG A N 1
ATOM 1876 C CA . ARG A 1 224 ? -3.283 4.896 19.855 1.00 94.31 224 ARG A CA 1
ATOM 1877 C C . ARG A 1 224 ? -2.391 6.124 19.920 1.00 94.31 224 ARG A C 1
ATOM 1879 O O . ARG A 1 224 ? -2.719 7.058 20.647 1.00 94.31 224 ARG A O 1
ATOM 1886 N N . TYR A 1 225 ? -1.334 6.153 19.119 1.00 95.38 225 TYR A N 1
ATOM 1887 C CA . TYR A 1 225 ? -0.340 7.208 19.145 1.00 95.38 225 TYR A CA 1
ATOM 1888 C C . TYR A 1 225 ? -0.934 8.589 18.847 1.00 95.38 225 TYR A C 1
ATOM 1890 O O . TYR A 1 225 ? -1.803 8.764 17.983 1.00 95.38 225 TYR A O 1
ATOM 1898 N N . GLU A 1 226 ? -0.439 9.590 19.565 1.00 95.31 226 GLU A N 1
ATOM 1899 C CA . GLU A 1 226 ? -0.767 10.992 19.350 1.00 95.31 226 GLU A CA 1
ATOM 1900 C C . GLU A 1 226 ? 0.190 11.590 18.311 1.00 95.31 226 GLU A C 1
ATOM 1902 O O . GLU A 1 226 ? 1.211 12.188 18.628 1.00 95.31 226 GLU A O 1
ATOM 1907 N N . TYR A 1 227 ? -0.143 11.394 17.037 1.00 94.44 227 TYR A N 1
ATOM 1908 C CA . TYR A 1 227 ? 0.715 11.733 15.902 1.00 94.44 227 TYR A CA 1
ATOM 1909 C C . TYR A 1 227 ? 1.071 13.207 15.772 1.00 94.44 227 TYR A C 1
ATOM 1911 O O . TYR A 1 227 ? 2.189 13.511 15.368 1.00 94.44 227 TYR A O 1
ATOM 1919 N N . ILE A 1 228 ? 0.121 14.101 16.041 1.00 93.56 228 ILE A N 1
ATOM 1920 C CA . ILE A 1 228 ? 0.250 15.526 15.729 1.00 93.56 228 ILE A CA 1
ATOM 1921 C C . ILE A 1 228 ? 0.346 16.336 17.017 1.00 93.56 228 ILE A C 1
ATOM 1923 O O . ILE A 1 228 ? -0.608 16.366 17.810 1.00 93.56 228 ILE A O 1
ATOM 1927 N N . SER A 1 229 ? 1.461 17.052 17.182 1.00 92.69 229 SER A N 1
ATOM 1928 C CA . SER A 1 229 ? 1.655 17.999 18.283 1.00 92.69 229 SER A CA 1
ATOM 1929 C C . SER A 1 229 ? 0.751 19.233 18.139 1.00 92.69 229 SER A C 1
ATOM 1931 O O . SER A 1 229 ? 0.174 19.492 17.082 1.00 92.69 229 SER A O 1
ATOM 1933 N N . LYS A 1 230 ? 0.595 20.027 19.205 1.00 92.31 230 LYS A N 1
ATOM 1934 C CA . LYS A 1 230 ? -0.187 21.277 19.133 1.00 92.31 230 LYS A CA 1
ATOM 1935 C C . LYS A 1 230 ? 0.376 22.233 18.073 1.00 92.31 230 LYS A C 1
ATOM 1937 O O . LYS A 1 230 ? -0.370 22.694 17.219 1.00 92.31 230 LYS A O 1
ATOM 1942 N N . GLN A 1 231 ? 1.689 22.443 18.090 1.00 91.81 231 GLN A N 1
ATOM 1943 C CA . GLN A 1 231 ? 2.391 23.322 17.151 1.00 91.81 231 GLN A CA 1
ATOM 1944 C C . GLN A 1 231 ? 2.239 22.837 15.703 1.00 91.81 231 GLN A C 1
ATOM 1946 O O . GLN A 1 231 ? 1.889 23.614 14.819 1.00 91.81 231 GLN A O 1
ATOM 1951 N N . GLU A 1 232 ? 2.420 21.536 15.456 1.00 90.06 232 GLU A N 1
ATOM 1952 C CA . GLU A 1 232 ? 2.244 20.965 14.117 1.00 90.06 232 GLU A CA 1
ATOM 1953 C C . GLU A 1 232 ? 0.809 21.115 13.610 1.00 90.06 232 GLU A C 1
ATOM 1955 O O . GLU A 1 232 ? 0.592 21.346 12.419 1.00 90.06 232 GLU A O 1
ATOM 1960 N N . PHE A 1 233 ? -0.173 20.980 14.504 1.00 92.81 233 PHE A N 1
ATOM 1961 C CA . PHE A 1 233 ? -1.575 21.172 14.165 1.00 92.81 233 PHE A CA 1
ATOM 1962 C C . PHE A 1 233 ? -1.869 22.624 13.781 1.00 92.81 233 PHE A C 1
ATOM 1964 O O . PHE A 1 233 ? -2.509 22.868 12.758 1.00 92.81 233 PHE A O 1
ATOM 1971 N N . ASP A 1 234 ? -1.363 23.573 14.567 1.00 89.38 234 ASP A N 1
ATOM 1972 C CA . ASP A 1 234 ? -1.581 25.002 14.353 1.00 89.38 234 ASP A CA 1
ATOM 1973 C C . ASP A 1 234 ? -0.912 25.514 13.066 1.00 89.38 234 ASP A C 1
ATOM 1975 O O . ASP A 1 234 ? -1.468 26.389 12.405 1.00 89.38 234 ASP A O 1
ATOM 1979 N N . ILE A 1 235 ? 0.231 24.939 12.676 1.00 88.56 235 ILE A N 1
ATOM 1980 C CA . ILE A 1 235 ? 0.992 25.357 11.489 1.00 88.56 235 ILE A CA 1
ATOM 1981 C C . ILE A 1 235 ? 0.558 24.576 10.239 1.00 88.56 235 ILE A C 1
ATOM 1983 O O . ILE A 1 235 ? 0.048 25.146 9.276 1.00 88.56 235 ILE A O 1
ATOM 1987 N N . TYR A 1 236 ? 0.728 23.252 10.228 1.00 84.44 236 TYR A N 1
ATOM 1988 C CA . TYR A 1 236 ? 0.592 22.448 9.003 1.00 84.44 236 TYR A CA 1
ATOM 1989 C C . TYR A 1 236 ? -0.848 22.069 8.661 1.00 84.44 236 TYR A C 1
ATOM 1991 O O . TYR A 1 236 ? -1.134 21.656 7.528 1.00 84.44 236 TYR A O 1
ATOM 1999 N N . TYR A 1 237 ? -1.738 22.174 9.645 1.00 86.75 237 TYR A N 1
ATOM 2000 C CA . TYR A 1 237 ? -3.148 21.834 9.533 1.00 86.75 237 TYR A CA 1
ATOM 2001 C C . TYR A 1 237 ? -4.059 23.024 9.825 1.00 86.75 237 TYR A C 1
ATOM 2003 O O . TYR A 1 237 ? -5.246 22.825 10.073 1.00 86.75 237 TYR A O 1
ATOM 2011 N N . LYS A 1 238 ? -3.547 24.254 9.685 1.00 86.25 238 LYS A N 1
ATOM 2012 C CA . LYS A 1 238 ? -4.349 25.480 9.745 1.00 86.25 238 LYS A CA 1
ATOM 2013 C C . LYS A 1 238 ? -5.636 25.401 8.899 1.00 86.25 238 LYS A C 1
ATOM 2015 O O . LYS A 1 238 ? -6.698 25.569 9.485 1.00 86.25 238 LYS A O 1
ATOM 2020 N N . PRO A 1 239 ? -5.622 24.959 7.620 1.00 84.50 239 PRO A N 1
ATOM 2021 C CA . PRO A 1 239 ? -6.860 24.845 6.834 1.00 84.50 239 PRO A CA 1
ATOM 2022 C C . PRO A 1 239 ? -7.888 23.865 7.417 1.00 84.50 239 PRO A C 1
ATOM 2024 O O . PRO A 1 239 ? -9.081 23.965 7.157 1.00 84.50 239 PRO A O 1
ATOM 2027 N N . VAL A 1 240 ? -7.423 22.875 8.180 1.00 87.50 240 VAL A N 1
ATOM 2028 C CA . VAL A 1 240 ? -8.279 21.896 8.855 1.00 87.50 240 VAL A CA 1
ATOM 2029 C C . VAL A 1 240 ? -8.831 22.481 10.152 1.00 87.50 240 VAL A C 1
ATOM 2031 O O . VAL A 1 240 ? -10.017 22.340 10.437 1.00 87.50 240 VAL A O 1
ATOM 2034 N N . LYS A 1 241 ? -7.985 23.174 10.916 1.00 85.56 241 LYS A N 1
ATOM 2035 C CA . LYS A 1 241 ? -8.371 23.915 12.119 1.00 85.56 241 LYS A CA 1
ATOM 2036 C C . LYS A 1 241 ? -9.426 24.978 11.809 1.00 85.56 241 LYS A C 1
ATOM 2038 O O . LYS A 1 241 ? -10.415 25.059 12.530 1.00 85.56 241 LYS A O 1
ATOM 2043 N N . ASP A 1 242 ? -9.261 25.711 10.712 1.00 87.25 242 ASP A N 1
ATOM 2044 C CA . ASP A 1 242 ? -10.180 26.767 10.269 1.00 87.25 242 ASP A CA 1
ATOM 2045 C C . ASP A 1 242 ? -11.569 26.206 9.897 1.00 87.25 242 ASP A C 1
ATOM 2047 O O . ASP A 1 242 ? -12.575 26.898 10.016 1.00 87.25 242 ASP A O 1
ATOM 2051 N N . LYS A 1 243 ? -11.659 24.912 9.549 1.00 87.44 243 LYS A N 1
ATOM 2052 C CA . LYS A 1 243 ? -12.927 24.171 9.376 1.00 87.44 243 LYS A CA 1
ATOM 2053 C C . LYS A 1 243 ? -13.557 23.713 10.707 1.00 87.44 243 LYS A C 1
ATOM 2055 O O . LYS A 1 243 ? -14.491 22.914 10.705 1.00 87.44 243 LYS A O 1
ATOM 2060 N N . GLY A 1 244 ? -13.028 24.145 11.853 1.00 91.69 244 GLY A N 1
ATOM 2061 C CA . GLY A 1 244 ? -13.501 23.763 13.190 1.00 91.69 244 GLY A CA 1
ATOM 2062 C C . GLY A 1 244 ? -13.110 22.345 13.625 1.00 91.69 244 GLY A C 1
ATOM 2063 O O . GLY A 1 244 ? -13.589 21.839 14.644 1.00 91.69 244 GLY A O 1
ATOM 2064 N N . ILE A 1 245 ? -12.239 21.667 12.874 1.00 93.81 245 ILE A N 1
ATOM 2065 C CA . ILE A 1 245 ? -11.786 20.317 13.214 1.00 93.81 245 ILE A CA 1
ATOM 2066 C C . ILE A 1 245 ? -10.736 20.422 14.318 1.00 93.81 245 ILE A C 1
ATOM 2068 O O . ILE A 1 245 ? -9.820 21.237 14.266 1.00 93.81 245 ILE A O 1
ATOM 2072 N N . ARG A 1 246 ? -10.844 19.569 15.338 1.00 95.38 246 ARG A N 1
ATOM 2073 C CA . ARG A 1 246 ? -9.913 19.576 16.475 1.00 95.38 246 ARG A CA 1
ATOM 2074 C C . ARG A 1 246 ? -8.727 18.655 16.224 1.00 95.38 246 ARG A C 1
ATOM 2076 O O . ARG A 1 246 ? -8.875 17.588 15.630 1.00 95.38 246 ARG A O 1
ATOM 2083 N N . ARG A 1 247 ? -7.584 18.970 16.838 1.00 95.44 247 ARG A N 1
ATOM 2084 C CA . ARG A 1 247 ? -6.372 18.127 16.840 1.00 95.44 247 ARG A CA 1
ATOM 2085 C C . ARG A 1 247 ? -6.652 16.662 17.189 1.00 95.44 247 ARG A C 1
ATOM 2087 O O . ARG A 1 247 ? -6.188 15.753 16.507 1.00 95.44 247 ARG A O 1
ATOM 2094 N N . ARG A 1 248 ? -7.489 16.421 18.207 1.00 95.50 248 ARG A N 1
ATOM 2095 C CA . ARG A 1 248 ? -7.904 15.065 18.615 1.00 95.50 248 ARG A CA 1
ATOM 2096 C C . ARG A 1 248 ? -8.662 14.306 17.526 1.00 95.50 248 ARG A C 1
ATOM 2098 O O . ARG A 1 248 ? -8.549 13.089 17.438 1.00 95.50 248 ARG A O 1
ATOM 2105 N N . ASP A 1 249 ? -9.451 15.012 16.719 1.00 96.12 249 ASP A N 1
ATOM 2106 C CA . ASP A 1 249 ? -10.214 14.411 15.628 1.00 96.12 249 ASP A CA 1
ATOM 2107 C C . ASP A 1 249 ? -9.268 14.027 14.478 1.00 96.12 249 ASP A C 1
ATOM 2109 O O . ASP A 1 249 ? -9.431 12.956 13.899 1.00 96.12 249 ASP A O 1
ATOM 2113 N N . MET A 1 250 ? -8.223 14.824 14.219 1.00 95.56 250 MET A N 1
ATOM 2114 C CA . MET A 1 250 ? -7.175 14.484 13.249 1.00 95.56 250 MET A CA 1
ATOM 2115 C C . MET A 1 250 ? -6.331 13.281 13.686 1.00 95.56 250 MET A C 1
ATOM 2117 O O . MET A 1 250 ? -6.107 12.368 12.895 1.00 95.56 250 MET A O 1
ATOM 2121 N N . ASN A 1 251 ? -5.902 13.237 14.951 1.00 96.62 251 ASN A N 1
ATOM 2122 C CA . ASN A 1 251 ? -5.187 12.071 15.479 1.00 96.62 251 ASN A CA 1
ATOM 2123 C C . ASN A 1 251 ? -6.033 10.800 15.344 1.00 96.62 251 ASN A C 1
ATOM 2125 O O . ASN A 1 251 ? -5.548 9.785 14.850 1.00 96.62 251 ASN A O 1
ATOM 2129 N N . LYS A 1 252 ? -7.331 10.876 15.673 1.00 97.00 252 LYS A N 1
ATOM 2130 C CA . LYS A 1 252 ? -8.260 9.766 15.428 1.00 97.00 252 LYS A CA 1
ATOM 2131 C C . LYS A 1 252 ? -8.311 9.404 13.947 1.00 97.00 252 LYS A C 1
ATOM 2133 O O . LYS A 1 252 ? -8.184 8.228 13.637 1.00 97.00 252 LYS A O 1
ATOM 2138 N N . TYR A 1 253 ? -8.454 10.372 13.042 1.00 97.56 253 TYR A N 1
ATOM 2139 C CA . TYR A 1 253 ? -8.482 10.113 11.600 1.00 97.56 253 TYR A CA 1
ATOM 2140 C C . TYR A 1 253 ? -7.287 9.273 11.135 1.00 97.56 253 TYR A C 1
ATOM 2142 O O . TYR A 1 253 ? -7.490 8.235 10.506 1.00 97.56 253 TYR A O 1
ATOM 2150 N N . ILE A 1 254 ? -6.068 9.667 11.518 1.00 97.44 254 ILE A N 1
ATOM 2151 C CA . ILE A 1 254 ? -4.830 8.936 11.206 1.00 97.44 254 ILE A CA 1
ATOM 2152 C C . ILE A 1 254 ? -4.871 7.517 11.781 1.00 97.44 254 ILE A C 1
ATOM 2154 O O . ILE A 1 254 ? -4.635 6.547 11.064 1.00 97.44 254 ILE A O 1
ATOM 2158 N N . GLN A 1 255 ? -5.237 7.371 13.055 1.00 97.75 255 GLN A N 1
ATOM 2159 C CA . GLN A 1 255 ? -5.326 6.058 13.695 1.00 97.75 255 GLN A CA 1
ATOM 2160 C C . GLN A 1 255 ? -6.366 5.139 13.025 1.00 97.75 255 GLN A C 1
ATOM 2162 O O . GLN A 1 255 ? -6.159 3.931 12.968 1.00 97.75 255 GLN A O 1
ATOM 2167 N N . TYR A 1 256 ? -7.479 5.679 12.508 1.00 98.00 256 TYR A N 1
ATOM 2168 C CA . TYR A 1 256 ? -8.452 4.907 11.720 1.00 98.00 256 TYR A CA 1
ATOM 2169 C C . TYR A 1 256 ? -7.854 4.422 10.395 1.00 98.00 256 TYR A C 1
ATOM 2171 O O . TYR A 1 256 ? -8.102 3.286 10.003 1.00 98.00 256 TYR A O 1
ATOM 2179 N N . GLN A 1 257 ? -7.034 5.244 9.729 1.00 97.69 257 GLN A N 1
ATOM 2180 C CA . GLN A 1 257 ? -6.327 4.815 8.519 1.00 97.69 257 GLN A CA 1
ATOM 2181 C C . GLN A 1 257 ? -5.402 3.625 8.821 1.00 97.69 257 GLN A C 1
ATOM 2183 O O . GLN A 1 257 ? -5.480 2.610 8.131 1.00 97.69 257 GLN A O 1
ATOM 2188 N N . PHE A 1 258 ? -4.608 3.693 9.896 1.00 98.00 258 PHE A N 1
ATOM 2189 C CA . PHE A 1 258 ? -3.789 2.555 10.333 1.00 98.00 258 PHE A CA 1
ATOM 2190 C C . PHE A 1 258 ? -4.634 1.330 10.686 1.00 98.00 258 PHE A C 1
ATOM 2192 O O . PHE A 1 258 ? -4.325 0.230 10.237 1.00 98.00 258 PHE A O 1
ATOM 2199 N N . PHE A 1 259 ? -5.727 1.514 11.432 1.00 97.69 259 PHE A N 1
ATOM 2200 C CA . PHE A 1 259 ? -6.627 0.422 11.800 1.00 97.69 259 PHE A CA 1
ATOM 2201 C C . PHE A 1 259 ? -7.129 -0.340 10.572 1.00 97.69 259 PHE A C 1
ATOM 2203 O O . PHE A 1 259 ? -7.031 -1.563 10.514 1.00 97.69 259 PHE A O 1
ATOM 2210 N N . PHE A 1 260 ? -7.605 0.368 9.548 1.00 97.06 260 PHE A N 1
ATOM 2211 C CA . PHE A 1 260 ? -8.061 -0.282 8.323 1.00 97.06 260 PHE A CA 1
ATOM 2212 C C . PHE A 1 260 ? -6.934 -0.999 7.582 1.00 97.06 260 PHE A C 1
ATOM 2214 O O . PHE A 1 260 ? -7.156 -2.094 7.068 1.00 97.06 260 PHE A O 1
ATOM 2221 N N . GLY A 1 261 ? -5.726 -0.433 7.559 1.00 96.12 261 GLY A N 1
ATOM 2222 C CA . GLY A 1 261 ? -4.569 -1.104 6.974 1.00 96.12 261 GLY A CA 1
ATOM 2223 C C . GLY A 1 261 ? -4.239 -2.422 7.671 1.00 96.12 261 GLY A C 1
ATOM 2224 O O . GLY A 1 261 ? -4.147 -3.448 7.000 1.00 96.12 261 GLY A O 1
ATOM 2225 N N . PHE A 1 262 ? -4.110 -2.407 9.000 1.00 97.31 262 PHE A N 1
ATOM 2226 C CA . PHE A 1 262 ? -3.700 -3.578 9.782 1.00 97.31 262 PHE A CA 1
ATOM 2227 C C . PHE A 1 262 ? -4.780 -4.664 9.885 1.00 97.31 262 PHE A C 1
ATOM 2229 O O . PHE A 1 262 ? -4.447 -5.843 9.900 1.00 97.31 262 PHE A O 1
ATOM 2236 N N . PHE A 1 263 ? -6.067 -4.307 9.934 1.00 96.56 263 PHE A N 1
ATOM 2237 C CA . PHE A 1 263 ? -7.134 -5.283 10.209 1.00 96.56 263 PHE A CA 1
ATOM 2238 C C . PHE A 1 263 ? -7.882 -5.768 8.963 1.00 96.56 263 PHE A C 1
ATOM 2240 O O . PHE A 1 263 ? -8.408 -6.885 8.961 1.00 96.56 263 PHE A O 1
ATOM 2247 N N . ILE A 1 264 ? -7.927 -4.961 7.896 1.00 95.94 264 ILE A N 1
ATOM 2248 C CA . ILE A 1 264 ? -8.538 -5.361 6.618 1.00 95.94 264 ILE A CA 1
ATOM 2249 C C . ILE A 1 264 ? -7.476 -5.939 5.673 1.00 95.94 264 ILE A C 1
ATOM 2251 O O . ILE A 1 264 ? -7.797 -6.799 4.859 1.00 95.94 264 ILE A O 1
ATOM 2255 N N . GLY A 1 265 ? -6.209 -5.518 5.769 1.00 92.81 265 GLY A N 1
ATOM 2256 C CA . GLY A 1 265 ? -5.135 -6.057 4.924 1.00 92.81 265 GLY A CA 1
ATOM 2257 C C . GLY A 1 265 ? -5.233 -5.616 3.461 1.00 92.81 265 GLY A C 1
ATOM 2258 O O . GLY A 1 265 ? -4.824 -6.324 2.536 1.00 92.81 265 GLY A O 1
ATOM 2259 N N . MET A 1 266 ? -5.810 -4.439 3.220 1.00 90.75 266 MET A N 1
ATOM 2260 C CA . MET A 1 266 ? -5.837 -3.850 1.882 1.00 90.75 266 MET A CA 1
ATOM 2261 C C . MET A 1 266 ? -4.416 -3.518 1.422 1.00 90.75 266 MET A C 1
ATOM 2263 O O . MET A 1 266 ? -3.571 -3.147 2.237 1.00 90.75 266 MET A O 1
ATOM 2267 N N . ALA A 1 267 ? -4.144 -3.606 0.119 1.00 88.19 267 ALA A N 1
ATOM 2268 C CA . ALA A 1 267 ? -2.964 -2.981 -0.475 1.00 88.19 267 ALA A CA 1
ATOM 2269 C C . ALA A 1 267 ? -3.136 -1.460 -0.362 1.00 88.19 267 ALA A C 1
ATOM 2271 O O . ALA A 1 267 ? -3.667 -0.820 -1.270 1.00 88.19 267 ALA A O 1
ATOM 2272 N N . PHE A 1 268 ? -2.789 -0.927 0.813 1.00 88.94 268 PHE A N 1
ATOM 2273 C CA . PHE A 1 268 ? -3.427 0.247 1.399 1.00 88.94 268 PHE A CA 1
ATOM 2274 C C . PHE A 1 268 ? -3.450 1.438 0.450 1.00 88.94 268 PHE A C 1
ATOM 2276 O O . PHE A 1 268 ? -4.515 1.949 0.140 1.00 88.94 268 PHE A O 1
ATOM 2283 N N . GLU A 1 269 ? -2.308 1.827 -0.104 1.00 87.69 269 GLU A N 1
ATOM 2284 C CA . GLU A 1 269 ? -2.223 2.971 -1.004 1.00 87.69 269 GLU A CA 1
ATOM 2285 C C . GLU A 1 269 ? -3.001 2.793 -2.317 1.00 87.69 269 GLU A C 1
ATOM 2287 O O . GLU A 1 269 ? -3.524 3.770 -2.837 1.00 87.69 269 GLU A O 1
ATOM 2292 N N . LYS A 1 270 ? -3.124 1.569 -2.844 1.00 87.44 270 LYS A N 1
ATOM 2293 C CA . LYS A 1 270 ? -3.786 1.310 -4.136 1.00 87.44 270 LYS A CA 1
ATOM 2294 C C . LYS A 1 270 ? -5.279 1.060 -3.989 1.00 87.44 270 LYS A C 1
ATOM 2296 O O . LYS A 1 270 ? -6.071 1.551 -4.782 1.00 87.44 270 LYS A O 1
ATOM 2301 N N . GLU A 1 271 ? -5.655 0.273 -2.989 1.00 92.44 271 GLU A N 1
ATOM 2302 C CA . GLU A 1 271 ? -7.036 -0.151 -2.766 1.00 92.44 271 GLU A CA 1
ATOM 2303 C C . GLU A 1 271 ? -7.824 0.899 -1.977 1.00 92.44 271 GLU A C 1
ATOM 2305 O O . GLU A 1 271 ? -8.983 1.140 -2.296 1.00 92.44 271 GLU A O 1
ATOM 2310 N N . MET A 1 272 ? -7.208 1.593 -1.011 1.00 93.88 272 MET A N 1
ATOM 2311 C CA . MET A 1 272 ? -7.899 2.624 -0.224 1.00 93.88 272 MET A CA 1
ATOM 2312 C C . MET A 1 272 ? -8.232 3.867 -1.057 1.00 93.88 272 MET A C 1
ATOM 2314 O O . MET A 1 272 ? -9.297 4.453 -0.883 1.00 93.88 272 MET A O 1
ATOM 2318 N N . VAL A 1 273 ? -7.336 4.273 -1.968 1.00 93.19 273 VAL A N 1
ATOM 2319 C CA . VAL A 1 273 ? -7.525 5.474 -2.805 1.00 93.19 273 VAL A CA 1
ATOM 2320 C C . VAL A 1 273 ? -8.694 5.315 -3.767 1.00 93.19 273 VAL A C 1
ATOM 2322 O O . VAL A 1 273 ? -9.354 6.305 -4.072 1.00 93.19 273 VAL A O 1
ATOM 2325 N N . ILE A 1 274 ? -8.976 4.095 -4.227 1.00 92.12 274 ILE A N 1
ATOM 2326 C CA . ILE A 1 274 ? -10.066 3.810 -5.171 1.00 92.12 274 ILE A CA 1
ATOM 2327 C C . ILE A 1 274 ? -11.360 3.359 -4.486 1.00 92.12 274 ILE A C 1
ATOM 2329 O O . ILE A 1 274 ? -12.414 3.395 -5.118 1.00 92.12 274 ILE A O 1
ATOM 2333 N N . LEU A 1 275 ? -11.299 2.942 -3.217 1.00 95.31 275 LEU A N 1
ATOM 2334 C CA . LEU A 1 275 ? -12.462 2.485 -2.462 1.00 95.31 275 LEU A CA 1
ATOM 2335 C C . LEU A 1 275 ? -13.470 3.626 -2.286 1.00 95.31 275 LEU A C 1
ATOM 2337 O O . LEU A 1 275 ? -13.103 4.731 -1.878 1.00 95.31 275 LEU A O 1
ATOM 2341 N N . ASN A 1 276 ? -14.746 3.363 -2.565 1.00 96.25 276 ASN A N 1
ATOM 2342 C CA . ASN A 1 276 ? -15.823 4.338 -2.409 1.00 96.25 276 ASN A C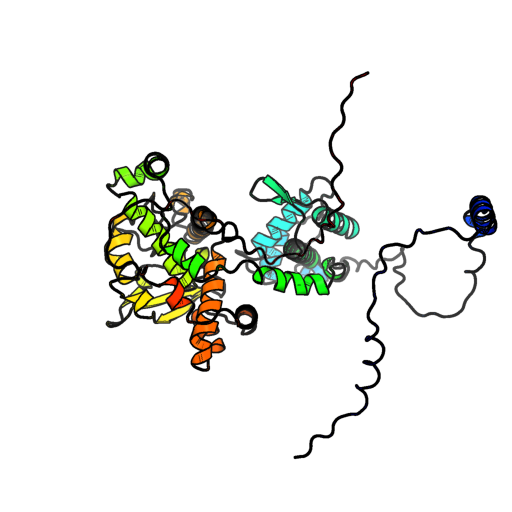A 1
ATOM 2343 C C . ASN A 1 276 ? -16.802 3.934 -1.312 1.00 96.25 276 ASN A C 1
ATOM 2345 O O . ASN A 1 276 ? -16.893 2.774 -0.922 1.00 96.25 276 ASN A O 1
ATOM 2349 N N . LEU A 1 277 ? -17.611 4.891 -0.866 1.00 97.06 277 LEU A N 1
ATOM 2350 C CA . LEU A 1 277 ? -18.699 4.642 0.077 1.00 97.06 277 LEU A CA 1
ATOM 2351 C C . LEU A 1 277 ? -19.689 3.589 -0.433 1.00 97.06 277 LEU A C 1
ATOM 2353 O O . LEU A 1 277 ? -20.107 2.737 0.338 1.00 97.06 277 LEU A O 1
ATOM 2357 N N . LYS A 1 278 ? -20.006 3.597 -1.736 1.00 96.56 278 LYS A N 1
ATOM 2358 C CA . LYS A 1 278 ? -20.891 2.599 -2.368 1.00 96.56 278 LYS A CA 1
ATOM 2359 C C . LYS A 1 278 ? -20.341 1.169 -2.331 1.00 96.56 278 LYS A C 1
ATOM 2361 O O . LYS A 1 278 ? -21.082 0.222 -2.568 1.00 96.56 278 LYS A O 1
ATOM 2366 N N . ASP A 1 279 ? -19.040 1.019 -2.090 1.00 96.56 279 ASP A N 1
ATOM 2367 C CA . ASP A 1 279 ? -18.388 -0.282 -1.982 1.00 96.56 279 ASP A CA 1
ATOM 2368 C C . ASP A 1 279 ? -18.482 -0.854 -0.554 1.00 96.56 279 ASP A C 1
ATOM 2370 O O . ASP A 1 279 ? -18.092 -2.000 -0.324 1.00 96.56 279 ASP A O 1
ATOM 2374 N N . ILE A 1 280 ? -19.022 -0.080 0.398 1.00 97.31 280 ILE A N 1
ATOM 2375 C CA . ILE A 1 280 ? -19.345 -0.516 1.757 1.00 97.31 280 ILE A CA 1
ATOM 2376 C C . ILE A 1 280 ? -20.822 -0.912 1.801 1.00 97.31 280 ILE A C 1
ATOM 2378 O O . ILE A 1 280 ? -21.709 -0.076 1.658 1.00 97.31 280 ILE A O 1
ATOM 2382 N N . ILE A 1 281 ? -21.085 -2.198 2.003 1.00 97.00 281 ILE A N 1
ATOM 2383 C CA . ILE A 1 281 ? -22.422 -2.791 1.942 1.00 97.00 281 ILE A CA 1
ATOM 2384 C C . ILE A 1 281 ? -22.858 -3.125 3.365 1.00 97.00 281 ILE A C 1
ATOM 2386 O O . ILE A 1 281 ? -22.235 -3.964 4.015 1.00 97.00 281 ILE A O 1
ATOM 2390 N N . ASP A 1 282 ? -23.915 -2.484 3.862 1.00 95.38 282 ASP A N 1
ATOM 2391 C CA . ASP A 1 282 ? -24.514 -2.862 5.144 1.00 95.38 282 ASP A CA 1
ATOM 2392 C C . ASP A 1 282 ? -25.344 -4.146 4.978 1.00 95.38 282 ASP A C 1
ATOM 2394 O O . ASP A 1 282 ? -26.281 -4.179 4.185 1.00 95.38 282 ASP A O 1
ATOM 2398 N N . GLN A 1 283 ? -24.993 -5.207 5.709 1.00 92.31 283 GLN A N 1
ATOM 2399 C CA . GLN A 1 283 ? -25.724 -6.481 5.741 1.00 92.31 283 GLN A CA 1
ATOM 2400 C C . GLN A 1 283 ? -26.528 -6.660 7.043 1.00 92.31 283 GLN A C 1
ATOM 2402 O O . GLN A 1 283 ? -26.802 -7.784 7.459 1.00 92.31 283 GLN A O 1
ATOM 2407 N N . GLY A 1 284 ? -26.855 -5.574 7.746 1.00 90.69 284 GLY A N 1
ATOM 2408 C CA . GLY A 1 284 ? -27.591 -5.606 9.010 1.00 90.69 284 GLY A CA 1
ATOM 2409 C C . GLY A 1 284 ? -26.672 -5.861 10.202 1.00 90.69 284 GLY A C 1
ATOM 2410 O O . GLY A 1 284 ? -26.335 -4.926 10.929 1.00 90.69 284 GLY A O 1
ATOM 2411 N N . SER A 1 285 ? -26.208 -7.096 10.403 1.00 87.81 285 SER A N 1
ATOM 2412 C CA . SER A 1 285 ? -25.318 -7.428 11.533 1.00 87.81 285 SER A CA 1
ATOM 2413 C C . SER A 1 285 ? -23.886 -6.928 11.327 1.00 87.81 285 SER A C 1
ATOM 2415 O O . SER A 1 285 ? -23.231 -6.490 12.270 1.00 87.81 285 SER A O 1
ATOM 2417 N N . ARG A 1 286 ? -23.416 -6.890 10.077 1.00 93.38 286 ARG A N 1
ATOM 2418 C CA . ARG A 1 286 ? -22.055 -6.470 9.720 1.00 93.38 286 ARG A CA 1
ATOM 2419 C C . ARG A 1 286 ? -21.995 -5.779 8.364 1.00 93.38 286 ARG A C 1
ATOM 2421 O O . ARG A 1 286 ? -22.909 -5.895 7.559 1.00 93.38 286 ARG A O 1
ATOM 2428 N N . TYR A 1 287 ? -20.905 -5.065 8.113 1.00 96.56 287 TYR A N 1
ATOM 2429 C CA . TYR A 1 287 ? -20.561 -4.555 6.798 1.00 96.56 287 TYR A CA 1
ATOM 2430 C C . TYR A 1 287 ? -19.805 -5.612 5.993 1.00 96.56 287 TYR A C 1
ATOM 2432 O O . TYR A 1 287 ? -18.956 -6.335 6.520 1.00 96.56 287 TYR A O 1
ATOM 2440 N N . ALA A 1 288 ? -20.062 -5.636 4.693 1.00 96.19 288 ALA A N 1
ATOM 2441 C CA . ALA A 1 288 ? -19.165 -6.207 3.707 1.00 96.19 288 ALA A CA 1
ATOM 2442 C C . ALA A 1 288 ? -18.473 -5.080 2.928 1.00 96.19 288 ALA A C 1
ATOM 2444 O O . ALA A 1 288 ? -19.050 -4.015 2.718 1.00 96.19 288 ALA A O 1
ATOM 2445 N N . ILE A 1 289 ? -17.236 -5.308 2.492 1.00 96.06 289 ILE A N 1
ATOM 2446 C CA . ILE A 1 289 ? -16.488 -4.368 1.650 1.00 96.06 289 ILE A CA 1
ATOM 2447 C C . ILE A 1 289 ? -16.179 -5.025 0.313 1.00 96.06 289 ILE A C 1
ATOM 2449 O O . ILE A 1 289 ? -15.626 -6.125 0.263 1.00 96.06 289 ILE A O 1
ATOM 2453 N N . ARG A 1 290 ? -16.496 -4.325 -0.776 1.00 95.06 290 ARG A N 1
ATOM 2454 C CA . ARG A 1 290 ? -16.142 -4.705 -2.143 1.00 95.06 290 ARG A CA 1
ATOM 2455 C C . ARG A 1 290 ? -14.851 -4.002 -2.565 1.00 95.06 290 ARG A C 1
ATOM 2457 O O . ARG A 1 290 ? -14.851 -2.832 -2.920 1.00 95.06 290 ARG A O 1
ATOM 2464 N N . ILE A 1 291 ? -13.738 -4.724 -2.565 1.00 91.25 291 ILE A N 1
ATOM 2465 C CA . ILE A 1 291 ? -12.425 -4.176 -2.914 1.00 91.25 291 ILE A CA 1
ATOM 2466 C C . ILE A 1 291 ? -12.122 -4.469 -4.381 1.00 91.25 291 ILE A C 1
ATOM 2468 O O . ILE A 1 291 ? -12.021 -5.629 -4.786 1.00 91.25 291 ILE A O 1
ATOM 2472 N N . THR A 1 292 ? -11.937 -3.418 -5.175 1.00 86.00 292 THR A N 1
ATOM 2473 C CA . THR A 1 292 ? -11.420 -3.518 -6.547 1.00 86.00 292 THR A CA 1
ATOM 2474 C C . THR A 1 292 ? -9.910 -3.752 -6.505 1.00 86.00 292 THR A C 1
ATOM 2476 O O . THR A 1 292 ? -9.213 -3.070 -5.760 1.00 86.00 292 THR A O 1
ATOM 2479 N N . ARG A 1 293 ? -9.392 -4.706 -7.290 1.00 76.06 293 ARG A N 1
ATOM 2480 C CA . ARG A 1 293 ? -7.952 -4.999 -7.403 1.00 76.06 293 ARG A CA 1
ATOM 2481 C C . ARG A 1 293 ? -7.411 -4.511 -8.750 1.00 76.06 293 ARG A C 1
ATOM 2483 O O . ARG A 1 293 ? -7.512 -5.252 -9.730 1.00 76.06 293 ARG A O 1
ATOM 2490 N N . PRO A 1 294 ? -6.779 -3.325 -8.821 1.00 66.75 294 PRO A N 1
ATOM 2491 C CA . PRO A 1 294 ? -6.273 -2.791 -10.086 1.00 66.75 294 PRO A CA 1
ATOM 2492 C C . PRO A 1 294 ? -5.231 -3.696 -10.743 1.00 66.75 294 PRO A C 1
ATOM 2494 O O . PRO A 1 294 ? -5.259 -3.898 -11.948 1.00 66.75 294 PRO A O 1
ATOM 2497 N N . LYS A 1 295 ? -4.361 -4.320 -9.936 1.00 63.75 295 LYS A N 1
ATOM 2498 C CA . LYS A 1 295 ? -3.269 -5.189 -10.411 1.00 63.75 295 LYS A CA 1
ATOM 2499 C C . LYS A 1 295 ? -3.723 -6.482 -11.102 1.00 63.75 295 LYS A C 1
ATOM 2501 O O . LYS A 1 295 ? -2.891 -7.157 -11.687 1.00 63.75 295 LYS A O 1
ATOM 2506 N N . ILE A 1 296 ? -4.997 -6.860 -10.989 1.00 63.78 296 ILE A N 1
ATOM 2507 C CA . ILE A 1 296 ? -5.530 -8.107 -11.557 1.00 63.78 296 ILE A CA 1
ATOM 2508 C C . ILE A 1 296 ? -6.726 -7.766 -12.453 1.00 63.78 296 ILE A C 1
ATOM 2510 O O . ILE A 1 296 ? -7.819 -8.303 -12.276 1.00 63.78 296 ILE A O 1
ATOM 2514 N N . GLY A 1 297 ? -6.553 -6.786 -13.345 1.00 62.75 297 GLY A N 1
ATOM 2515 C CA . GLY A 1 297 ? -7.578 -6.381 -14.312 1.00 62.75 297 GLY A CA 1
ATOM 2516 C C . GLY A 1 297 ? -8.870 -5.876 -13.665 1.00 62.75 297 GLY A C 1
ATOM 2517 O O . GLY A 1 297 ? -9.959 -6.221 -14.109 1.00 62.75 297 GLY A O 1
ATOM 2518 N N . ASN A 1 298 ? -8.771 -5.123 -12.563 1.00 72.00 298 ASN A N 1
ATOM 2519 C CA . ASN A 1 298 ? -9.920 -4.591 -11.814 1.00 72.00 298 ASN A CA 1
ATOM 2520 C C . ASN A 1 298 ? -10.890 -5.649 -11.246 1.00 72.00 298 ASN A C 1
ATOM 2522 O O . ASN A 1 298 ? -12.022 -5.319 -10.874 1.00 72.00 298 ASN A O 1
ATOM 2526 N N . LYS A 1 299 ? -10.456 -6.911 -11.090 1.00 79.44 299 LYS A N 1
ATOM 2527 C CA . LYS A 1 299 ? -11.256 -7.946 -10.413 1.00 79.44 299 LYS A CA 1
ATOM 2528 C C . LYS A 1 299 ? -11.626 -7.508 -8.998 1.00 79.44 299 LYS A C 1
ATOM 2530 O O . LYS A 1 299 ? -10.777 -7.064 -8.222 1.00 79.44 299 LYS A O 1
ATOM 2535 N N . LYS A 1 300 ? -12.885 -7.706 -8.619 1.00 85.31 300 LYS A N 1
ATOM 2536 C CA . LYS A 1 300 ? -13.389 -7.348 -7.287 1.00 85.31 300 LYS A CA 1
ATOM 2537 C C . LYS A 1 300 ? -13.305 -8.546 -6.343 1.00 85.31 300 LYS A C 1
ATOM 2539 O O . LYS A 1 300 ? -13.509 -9.679 -6.768 1.00 85.31 300 LYS A O 1
ATOM 2544 N N . ARG A 1 301 ? -12.987 -8.301 -5.072 1.00 89.62 301 ARG A N 1
ATOM 2545 C CA . ARG A 1 301 ? -13.163 -9.265 -3.974 1.00 89.62 301 ARG A CA 1
ATOM 2546 C C . ARG A 1 301 ? -14.121 -8.690 -2.945 1.00 89.62 301 ARG A C 1
ATOM 2548 O O . ARG A 1 301 ? -14.178 -7.474 -2.778 1.00 89.62 301 ARG A O 1
ATOM 2555 N N . MET A 1 302 ? -14.869 -9.551 -2.271 1.00 92.44 302 MET A N 1
ATOM 2556 C CA . MET A 1 302 ? -15.798 -9.145 -1.222 1.00 92.44 302 MET A CA 1
ATOM 2557 C C . MET A 1 302 ? -15.328 -9.711 0.110 1.00 92.44 302 MET A C 1
ATOM 2559 O O . MET A 1 302 ? -15.118 -10.914 0.222 1.00 92.44 302 MET A O 1
ATOM 2563 N N . LEU A 1 303 ? -15.168 -8.842 1.103 1.00 94.00 303 LEU A N 1
ATOM 2564 C CA . LEU A 1 303 ? -14.786 -9.220 2.459 1.00 94.00 303 LEU A CA 1
ATOM 2565 C C . LEU A 1 303 ? -15.961 -8.977 3.394 1.00 94.00 303 LEU A C 1
ATOM 2567 O O . LEU A 1 303 ? -16.443 -7.850 3.490 1.00 94.00 303 LEU A O 1
ATOM 2571 N N . LYS A 1 304 ? -16.410 -10.021 4.091 1.00 94.62 304 LYS A N 1
ATOM 2572 C CA . LYS A 1 304 ? -17.345 -9.878 5.211 1.00 94.62 304 LYS A CA 1
ATOM 2573 C C . LYS A 1 304 ? -16.531 -9.509 6.444 1.00 94.62 304 LYS A C 1
ATOM 2575 O O . LYS A 1 304 ? -15.686 -10.290 6.870 1.00 94.62 304 LYS A O 1
ATOM 2580 N N . LEU A 1 305 ? -16.752 -8.315 6.983 1.00 95.56 305 LEU A N 1
ATOM 2581 C CA . LEU A 1 305 ? -15.970 -7.835 8.113 1.00 95.56 305 LEU A CA 1
ATOM 2582 C C . LEU A 1 305 ? -16.443 -8.467 9.424 1.00 95.56 305 LEU A C 1
ATOM 2584 O O . LEU A 1 305 ? -17.644 -8.588 9.667 1.00 95.56 305 LEU A O 1
ATOM 2588 N N . GLU A 1 306 ? -15.484 -8.811 10.278 1.00 93.06 306 GLU A N 1
ATOM 2589 C CA . GLU A 1 306 ? -15.715 -9.197 11.672 1.00 93.06 306 GLU A CA 1
ATOM 2590 C C . GLU A 1 306 ? -16.294 -8.019 12.462 1.00 93.06 306 GLU A C 1
ATOM 2592 O O . GLU A 1 306 ? -15.991 -6.857 12.167 1.00 93.06 306 GLU A O 1
ATOM 2597 N N . ASP A 1 307 ? -17.080 -8.295 13.502 1.00 92.56 307 ASP A N 1
ATOM 2598 C CA . ASP A 1 307 ? -17.796 -7.272 14.276 1.00 92.56 307 ASP A CA 1
ATOM 2599 C C . ASP A 1 307 ? -16.873 -6.183 14.829 1.00 92.56 307 ASP A C 1
ATOM 2601 O O . ASP A 1 307 ? -17.206 -4.992 14.770 1.00 92.56 307 ASP A O 1
ATOM 2605 N N . THR A 1 308 ? -15.672 -6.569 15.265 1.00 92.31 308 THR A N 1
ATOM 2606 C CA . THR A 1 308 ? -14.629 -5.660 15.753 1.00 92.31 308 THR A CA 1
ATOM 2607 C C . THR A 1 308 ? -14.251 -4.587 14.729 1.00 92.31 308 THR A C 1
ATOM 2609 O O . THR A 1 308 ? -14.112 -3.411 15.074 1.00 92.31 308 THR A O 1
ATOM 2612 N N . ILE A 1 309 ? -14.134 -4.971 13.458 1.00 95.62 309 ILE A N 1
ATOM 2613 C CA . ILE A 1 309 ? -13.777 -4.077 12.348 1.00 95.62 309 ILE A CA 1
ATOM 2614 C C . ILE A 1 309 ? -15.027 -3.376 11.812 1.00 95.62 309 ILE A C 1
ATOM 2616 O O . ILE A 1 309 ? -14.985 -2.225 11.392 1.00 95.62 309 ILE A O 1
ATOM 2620 N N . SER A 1 310 ? -16.156 -4.069 11.836 1.00 96.62 310 SER A N 1
ATOM 2621 C CA . SER A 1 310 ? -17.401 -3.696 11.187 1.00 96.62 310 SER A CA 1
ATOM 2622 C C . SER A 1 310 ? -18.199 -2.658 11.983 1.00 96.62 310 SER A C 1
ATOM 2624 O O . SER A 1 310 ? -18.311 -1.495 11.573 1.00 96.62 310 SER A O 1
ATOM 2626 N N . LYS A 1 311 ? -18.744 -3.055 13.141 1.00 95.50 311 LYS A N 1
ATOM 2627 C CA . LYS A 1 311 ? -19.744 -2.279 13.895 1.00 95.50 311 LYS A CA 1
ATOM 2628 C C . LYS A 1 311 ? -19.426 -2.105 15.379 1.00 95.50 311 LYS A C 1
ATOM 2630 O O . LYS A 1 311 ? -20.228 -1.483 16.073 1.00 95.50 311 LYS A O 1
ATOM 2635 N N . SER A 1 312 ? -18.267 -2.568 15.855 1.00 92.50 312 SER A N 1
ATOM 2636 C CA . SER A 1 312 ? -17.890 -2.445 17.266 1.00 92.50 312 SER A CA 1
ATOM 2637 C C . SER A 1 312 ? -18.049 -1.010 17.786 1.00 92.50 312 SER A C 1
ATOM 2639 O O . SER A 1 312 ? -17.543 -0.069 17.157 1.00 92.50 312 SER A O 1
ATOM 2641 N N . PRO A 1 313 ? -18.723 -0.820 18.936 1.00 88.75 313 PRO A N 1
ATOM 2642 C CA . PRO A 1 313 ? -18.918 0.503 19.518 1.00 88.75 313 PRO A CA 1
ATOM 2643 C C . PRO A 1 313 ? -17.632 1.068 20.129 1.00 88.75 313 PRO A C 1
ATOM 2645 O O . PRO A 1 313 ? -17.485 2.286 20.217 1.00 88.75 313 PRO A O 1
ATOM 2648 N N . VAL A 1 314 ? -16.700 0.197 20.521 1.00 87.88 314 VAL A N 1
ATOM 2649 C CA . VAL A 1 314 ? -15.537 0.540 21.355 1.00 87.88 314 VAL A CA 1
ATOM 2650 C C . VAL A 1 314 ? -14.224 0.561 20.576 1.00 87.88 314 VAL A C 1
ATOM 2652 O O . VAL A 1 314 ? -13.273 1.213 21.001 1.00 87.88 314 VAL A O 1
ATOM 2655 N N . HIS A 1 315 ? -14.175 -0.106 19.422 1.00 90.25 315 HIS A N 1
ATOM 2656 C CA . HIS A 1 315 ? -13.016 -0.106 18.533 1.00 90.25 315 HIS A CA 1
ATOM 2657 C C . HIS A 1 315 ? -13.194 0.867 17.359 1.00 90.25 315 HIS A C 1
ATOM 2659 O O . HIS A 1 315 ? -14.247 1.490 17.168 1.00 90.25 315 HIS A O 1
ATOM 2665 N N . LYS A 1 316 ? -12.132 1.009 16.558 1.00 94.25 316 LYS A N 1
ATOM 2666 C CA . LYS A 1 316 ? -12.074 1.878 15.374 1.00 94.25 316 LYS A CA 1
ATOM 2667 C C . LYS A 1 316 ? -12.821 1.274 14.177 1.00 94.25 316 LYS A C 1
ATOM 2669 O O . LYS A 1 316 ? -12.283 1.136 13.087 1.00 94.25 316 LYS A O 1
ATOM 2674 N N . SER A 1 317 ? -14.086 0.930 14.392 1.00 95.81 317 SER A N 1
ATOM 2675 C CA . SER A 1 317 ? -14.931 0.241 13.421 1.00 95.81 317 SER A CA 1
ATOM 2676 C C . SER A 1 317 ? -15.322 1.108 12.219 1.00 95.81 317 SER A C 1
ATOM 2678 O O . SER A 1 317 ? -15.396 2.338 12.308 1.00 95.81 317 SER A O 1
ATOM 2680 N N . VAL A 1 318 ? -15.658 0.465 11.098 1.00 97.50 318 VAL A N 1
ATOM 2681 C CA . VAL A 1 318 ? -16.190 1.113 9.890 1.00 97.50 318 VAL A CA 1
ATOM 2682 C C . VAL A 1 318 ? -17.423 1.951 10.227 1.00 97.50 318 VAL A C 1
ATOM 2684 O O . VAL A 1 318 ? -17.501 3.105 9.805 1.00 97.50 318 VAL A O 1
ATOM 2687 N N . LYS A 1 319 ? -18.335 1.445 11.073 1.00 97.31 319 LYS A N 1
ATOM 2688 C CA . LYS A 1 319 ? -19.493 2.215 11.561 1.00 97.31 319 LYS A CA 1
ATOM 2689 C C . LYS A 1 319 ? -19.070 3.540 12.192 1.00 97.31 319 LYS A C 1
ATOM 2691 O O . LYS A 1 319 ? -19.574 4.593 11.803 1.00 97.31 319 LYS A O 1
ATOM 2696 N N . ASN A 1 320 ? -18.158 3.502 13.164 1.00 97.44 320 ASN A N 1
ATOM 2697 C CA . ASN A 1 320 ? -17.713 4.703 13.870 1.00 97.44 320 ASN A CA 1
ATOM 2698 C C . ASN A 1 320 ? -16.958 5.662 12.938 1.00 97.44 320 ASN A C 1
ATOM 2700 O O . ASN A 1 320 ? -17.128 6.879 13.043 1.00 97.44 320 ASN A O 1
ATOM 2704 N N . TYR A 1 321 ? -16.168 5.140 11.998 1.00 98.19 321 TYR A N 1
ATOM 2705 C CA . TYR A 1 321 ? -15.497 5.964 11.000 1.00 98.19 321 TYR A CA 1
ATOM 2706 C C . TYR A 1 321 ? -16.494 6.718 10.122 1.00 98.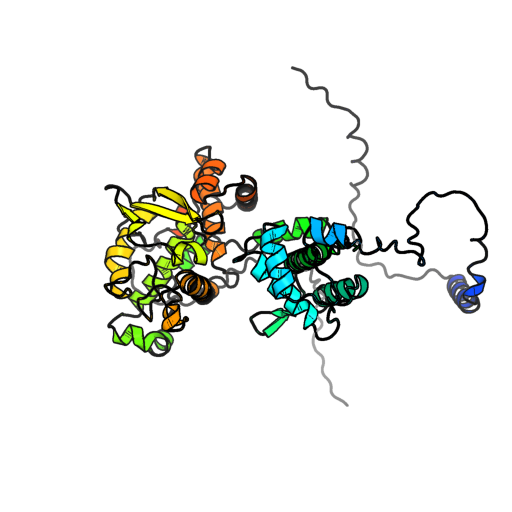19 321 TYR A C 1
ATOM 2708 O O . TYR A 1 321 ? -16.430 7.945 10.056 1.00 98.19 321 TYR A O 1
ATOM 2716 N N . LEU A 1 322 ? -17.438 6.003 9.506 1.00 97.50 322 LEU A N 1
ATOM 2717 C CA . LEU A 1 322 ? -18.407 6.572 8.569 1.00 97.50 322 LEU A CA 1
ATOM 2718 C C . LEU A 1 322 ? -19.362 7.565 9.234 1.00 97.50 322 LEU A C 1
ATOM 2720 O O . LEU A 1 322 ? -19.721 8.560 8.616 1.00 97.50 322 LEU A O 1
ATOM 2724 N N . THR A 1 323 ? -19.746 7.323 10.488 1.00 96.50 323 THR A N 1
ATOM 2725 C CA . THR A 1 323 ? -20.755 8.143 11.182 1.00 96.50 323 THR A CA 1
ATOM 2726 C C . THR A 1 323 ? -20.170 9.297 11.994 1.00 96.50 323 THR A C 1
ATOM 2728 O O . THR A 1 323 ? -20.831 10.318 12.148 1.00 96.50 323 THR A O 1
ATOM 2731 N N . LYS A 1 324 ? -18.943 9.173 12.525 1.00 96.06 324 LYS A N 1
ATOM 2732 C CA . LYS A 1 324 ? -18.394 10.150 13.491 1.00 96.06 324 LYS A CA 1
ATOM 2733 C C . LYS A 1 324 ? -17.108 10.827 13.040 1.00 96.06 324 LYS A C 1
ATOM 2735 O O . LYS A 1 324 ? -16.837 11.946 13.474 1.00 96.06 324 LYS A O 1
ATOM 2740 N N . ILE A 1 325 ? -16.274 10.145 12.256 1.00 97.19 325 ILE A N 1
ATOM 2741 C CA . ILE A 1 325 ? -14.932 10.633 11.913 1.00 97.19 325 ILE A CA 1
ATOM 2742 C C . ILE A 1 325 ? -14.914 11.198 10.500 1.00 97.19 325 ILE A C 1
ATOM 2744 O O . ILE A 1 325 ? -14.711 12.397 10.344 1.00 97.19 325 ILE A O 1
ATOM 2748 N N . ARG A 1 326 ? -15.180 10.373 9.483 1.00 96.81 326 ARG A N 1
ATOM 2749 C CA . ARG A 1 326 ? -15.147 10.762 8.068 1.00 96.81 326 ARG A CA 1
ATOM 2750 C C . ARG A 1 326 ? -15.976 12.020 7.759 1.00 96.81 326 ARG A C 1
ATOM 2752 O O . ARG A 1 326 ? -15.427 12.877 7.069 1.00 96.81 326 ARG A O 1
ATOM 2759 N N . PRO A 1 327 ? -17.212 12.205 8.276 1.00 96.31 327 PRO A N 1
ATOM 2760 C CA . PRO A 1 327 ? -18.024 13.385 7.957 1.00 96.31 327 PRO A CA 1
ATOM 2761 C C . PRO A 1 327 ? -17.396 14.719 8.372 1.00 96.31 327 PRO A C 1
ATOM 2763 O O . PRO A 1 327 ? -17.777 15.756 7.850 1.00 96.31 327 PRO A O 1
ATOM 2766 N N . LYS A 1 328 ? -16.430 14.703 9.299 1.00 95.88 328 LYS A N 1
ATOM 2767 C CA . LYS A 1 328 ? -15.697 15.909 9.700 1.00 95.88 328 LYS A CA 1
ATOM 2768 C C . LYS A 1 328 ? -14.664 16.337 8.667 1.00 95.88 328 LYS A C 1
ATOM 2770 O O . LYS A 1 32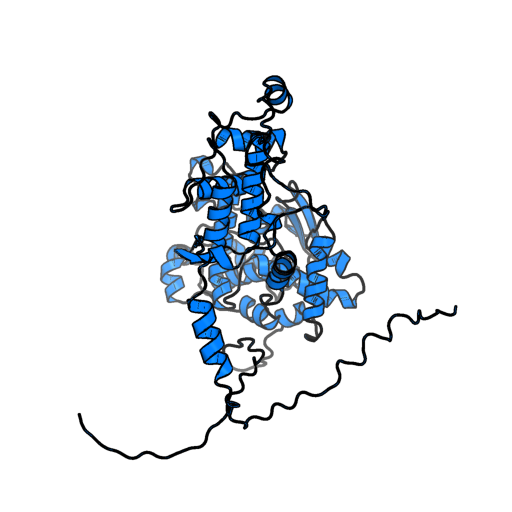8 ? -14.310 17.502 8.642 1.00 95.88 328 LYS A O 1
ATOM 2775 N N . PHE A 1 329 ? -14.146 15.402 7.873 1.00 95.50 329 PHE A N 1
ATOM 2776 C CA . PHE A 1 329 ? -13.046 15.655 6.942 1.00 95.50 329 PHE A CA 1
ATOM 2777 C C . PHE A 1 329 ? -13.515 15.723 5.497 1.00 95.50 329 PHE A C 1
ATOM 2779 O O . PHE A 1 329 ? -12.957 16.499 4.735 1.00 95.50 329 PHE A O 1
ATOM 2786 N N . ALA A 1 330 ? -14.492 14.901 5.116 1.00 96.06 330 ALA A N 1
ATOM 2787 C CA . ALA A 1 330 ? -14.921 14.765 3.734 1.00 96.06 330 ALA A CA 1
ATOM 2788 C C . ALA A 1 330 ? -15.852 15.902 3.297 1.00 96.06 330 ALA A C 1
ATOM 2790 O O . ALA A 1 330 ? -16.782 16.274 4.013 1.00 96.06 330 ALA A O 1
ATOM 2791 N N . ASP A 1 331 ? -15.654 16.380 2.073 1.00 93.06 331 ASP A N 1
ATOM 2792 C CA . ASP A 1 331 ? -16.605 17.263 1.412 1.00 93.06 331 ASP A CA 1
ATOM 2793 C C . ASP A 1 331 ? -17.940 16.531 1.184 1.00 93.06 331 ASP A C 1
ATOM 2795 O O . ASP A 1 331 ? -17.972 15.327 0.924 1.00 93.06 331 ASP A O 1
ATOM 2799 N N . LYS A 1 332 ? -19.064 17.262 1.210 1.00 89.50 332 LYS A N 1
ATOM 2800 C CA . LYS A 1 332 ? -20.420 16.678 1.102 1.00 89.50 332 LYS A CA 1
ATOM 2801 C C . LYS A 1 332 ? -20.628 15.798 -0.139 1.00 89.50 332 LYS A C 1
ATOM 2803 O O . LYS A 1 332 ? -21.379 14.833 -0.081 1.00 89.50 332 LYS A O 1
ATOM 2808 N N . LYS A 1 333 ? -19.986 16.149 -1.259 1.00 91.69 333 LYS A N 1
ATOM 2809 C CA . LYS A 1 333 ? -20.084 15.423 -2.538 1.00 91.69 333 LYS A CA 1
ATOM 2810 C C . LYS A 1 333 ? -19.017 14.332 -2.698 1.00 91.69 333 LYS A C 1
ATOM 2812 O O . LYS A 1 333 ? -18.993 13.660 -3.723 1.00 91.69 333 LYS A O 1
ATOM 2817 N N . GLU A 1 334 ? -18.104 14.183 -1.739 1.00 94.25 334 GLU A N 1
ATOM 2818 C CA . GLU A 1 334 ? -17.003 13.232 -1.851 1.00 94.25 334 GLU A CA 1
ATOM 2819 C C . GLU A 1 334 ? -17.479 11.802 -1.577 1.00 94.25 334 GLU A C 1
ATOM 2821 O O . GLU A 1 334 ? -18.051 11.499 -0.524 1.00 94.25 334 GLU A O 1
ATOM 2826 N N . THR A 1 335 ? -17.194 10.909 -2.522 1.00 95.50 335 THR A N 1
ATOM 2827 C CA . THR A 1 335 ? -17.617 9.504 -2.503 1.00 95.50 335 THR A CA 1
ATOM 2828 C C . THR A 1 335 ? -16.488 8.551 -2.126 1.00 95.50 335 THR A C 1
ATOM 2830 O O . THR A 1 335 ? -16.769 7.400 -1.795 1.00 95.50 335 THR A O 1
ATOM 2833 N N . ALA A 1 336 ? -15.231 9.003 -2.117 1.00 96.25 336 ALA A N 1
ATOM 2834 C CA . ALA A 1 336 ? -14.085 8.213 -1.680 1.00 96.25 336 ALA A CA 1
ATOM 2835 C C . ALA A 1 336 ? -14.225 7.798 -0.209 1.00 96.25 336 ALA A C 1
ATOM 2837 O O . ALA A 1 336 ? -14.605 8.602 0.646 1.00 96.25 336 ALA A O 1
ATOM 2838 N N . PHE A 1 337 ? -13.901 6.549 0.116 1.00 97.12 337 PHE A N 1
ATOM 2839 C CA . PHE A 1 337 ? -13.955 6.061 1.492 1.00 97.12 337 PHE A CA 1
ATOM 2840 C C . PHE A 1 337 ? -12.970 6.828 2.384 1.00 97.12 337 PHE A C 1
ATOM 2842 O O . PHE A 1 337 ? -13.376 7.346 3.423 1.00 97.12 337 PHE A O 1
ATOM 2849 N N . SER A 1 338 ? -11.719 6.973 1.936 1.00 96.25 338 SER A N 1
ATOM 2850 C CA . SER A 1 338 ? -10.689 7.802 2.573 1.00 96.25 338 SER A CA 1
ATOM 2851 C C . SER A 1 338 ? -10.433 9.071 1.761 1.00 96.25 338 SER A C 1
ATOM 2853 O O . SER A 1 338 ? -10.394 9.037 0.531 1.00 96.25 338 SER A O 1
ATOM 2855 N N . VAL A 1 339 ? -10.234 10.190 2.455 1.00 96.19 339 VAL A N 1
ATOM 2856 C CA . VAL A 1 339 ? -10.040 11.520 1.858 1.00 96.19 339 VAL A CA 1
ATOM 2857 C C . VAL A 1 339 ? -8.732 12.148 2.331 1.00 96.19 339 VAL A C 1
ATOM 2859 O O . VAL A 1 339 ? -8.246 11.854 3.425 1.00 96.19 339 VAL A O 1
ATOM 2862 N N . ASN A 1 340 ? -8.165 13.053 1.543 1.00 95.44 340 ASN A N 1
ATOM 2863 C CA . ASN A 1 340 ? -7.115 13.933 2.029 1.00 95.44 340 ASN A CA 1
ATOM 2864 C C . ASN A 1 340 ? -7.736 14.868 3.084 1.00 95.44 340 ASN A C 1
ATOM 2866 O O . ASN A 1 340 ? -8.638 15.643 2.759 1.00 95.44 340 ASN A O 1
ATOM 2870 N N . PRO A 1 341 ? -7.286 14.829 4.350 1.00 93.62 341 PRO A N 1
ATOM 2871 C CA . PRO A 1 341 ? -7.958 15.545 5.426 1.00 93.62 341 PRO A CA 1
ATOM 2872 C C . PRO A 1 341 ? -7.808 17.069 5.324 1.00 93.62 341 PRO A C 1
ATOM 2874 O O . PRO A 1 341 ? -8.549 17.785 5.990 1.00 93.62 341 PRO A O 1
ATOM 2877 N N . LYS A 1 342 ? -6.877 17.582 4.503 1.00 91.19 342 LYS A N 1
ATOM 2878 C CA . LYS A 1 342 ? -6.738 19.024 4.244 1.00 91.19 342 LYS A CA 1
ATOM 2879 C C . LYS A 1 342 ? -7.821 19.520 3.289 1.00 91.19 342 LYS A C 1
ATOM 2881 O O . LYS A 1 342 ? -8.479 20.530 3.547 1.00 91.19 342 LYS A O 1
ATOM 2886 N N . THR A 1 343 ? -8.021 18.792 2.197 1.00 91.62 343 THR A N 1
ATOM 2887 C CA . THR A 1 343 ? -8.905 19.213 1.104 1.00 91.62 343 THR A CA 1
ATOM 2888 C C . THR A 1 343 ? -10.324 18.690 1.264 1.00 91.62 343 THR A C 1
ATOM 2890 O O . THR A 1 343 ? -11.244 19.329 0.779 1.00 91.62 343 THR A O 1
ATOM 2893 N N . GLY A 1 344 ? -10.504 17.567 1.962 1.00 93.50 344 GLY A N 1
ATOM 2894 C CA . GLY A 1 344 ? -11.769 16.840 2.056 1.00 93.50 344 GLY A CA 1
ATOM 2895 C C . GLY A 1 344 ? -12.146 16.070 0.795 1.00 93.50 344 GLY A C 1
ATOM 2896 O O . GLY A 1 344 ? -13.244 15.521 0.717 1.00 93.50 344 GLY A O 1
ATOM 2897 N N . ARG A 1 345 ? -11.227 15.998 -0.172 1.00 93.88 345 ARG A N 1
ATOM 2898 C CA . ARG A 1 345 ? -11.390 15.306 -1.454 1.00 93.88 345 ARG A CA 1
ATOM 2899 C C . ARG A 1 345 ? -10.591 14.013 -1.499 1.00 93.88 345 ARG A C 1
ATOM 2901 O O . ARG A 1 345 ? -9.724 13.787 -0.653 1.00 93.88 345 ARG A O 1
ATOM 2908 N N . ARG A 1 346 ? -10.849 13.172 -2.501 1.00 94.62 346 ARG A N 1
ATOM 2909 C CA . ARG A 1 346 ? -10.017 12.002 -2.806 1.00 94.62 346 ARG A CA 1
ATOM 2910 C C . ARG A 1 346 ? -8.538 12.393 -2.851 1.00 94.62 346 ARG A C 1
ATOM 2912 O O . ARG A 1 346 ? -8.168 13.446 -3.371 1.00 94.62 346 ARG A O 1
ATOM 2919 N N . TRP A 1 347 ? -7.697 11.517 -2.313 1.00 95.12 347 TRP A N 1
ATOM 2920 C CA . TRP A 1 347 ? -6.246 11.625 -2.427 1.00 95.12 347 TRP A CA 1
ATOM 2921 C C . TRP A 1 347 ? -5.823 11.834 -3.889 1.00 95.12 347 TRP A C 1
ATOM 2923 O O . TRP A 1 347 ? -6.321 11.148 -4.778 1.00 95.12 347 TRP A O 1
ATOM 2933 N N . GLY A 1 348 ? -4.907 12.775 -4.125 1.00 91.31 348 GLY A N 1
ATOM 2934 C CA . GLY A 1 348 ? -4.377 13.117 -5.448 1.00 91.31 348 GLY A CA 1
ATOM 2935 C C . GLY A 1 348 ? -5.167 14.177 -6.215 1.00 91.31 348 GLY A C 1
ATOM 2936 O O . GLY A 1 348 ? -4.633 14.732 -7.170 1.00 91.31 348 GLY A O 1
ATOM 2937 N N . TYR A 1 349 ? -6.392 14.511 -5.794 1.00 90.31 349 TYR A N 1
ATOM 2938 C CA . TYR A 1 349 ? -7.242 15.486 -6.492 1.00 90.31 349 TYR A CA 1
ATOM 2939 C C . TYR A 1 349 ? -6.626 16.895 -6.552 1.00 90.31 349 TYR A C 1
ATOM 2941 O O . TYR A 1 349 ? -6.810 17.630 -7.520 1.00 90.31 349 TYR A O 1
ATOM 2949 N N . ASP A 1 350 ? -5.884 17.277 -5.513 1.00 88.25 350 ASP A N 1
ATOM 2950 C CA . ASP A 1 350 ? -5.183 18.558 -5.404 1.00 88.25 350 ASP A CA 1
ATOM 2951 C C . ASP A 1 350 ? -3.826 18.593 -6.120 1.00 88.25 350 ASP A C 1
ATOM 2953 O O . ASP A 1 350 ? -3.231 19.660 -6.228 1.00 88.25 350 ASP A O 1
ATOM 2957 N N . LEU A 1 351 ? -3.349 17.449 -6.617 1.00 87.69 351 LEU A N 1
ATOM 2958 C CA . LEU A 1 351 ? -2.038 17.301 -7.259 1.00 87.69 351 LEU A CA 1
ATOM 2959 C C . LEU A 1 351 ? -2.108 17.195 -8.787 1.00 87.69 351 LEU A C 1
ATOM 2961 O O . LEU A 1 351 ? -1.070 17.037 -9.427 1.00 87.69 351 LEU A O 1
ATOM 2965 N N . VAL A 1 352 ? -3.312 17.222 -9.355 1.00 83.56 352 VAL A N 1
ATOM 2966 C CA . VAL A 1 352 ? -3.534 17.220 -10.804 1.00 83.56 352 VAL A CA 1
ATOM 2967 C C . VAL A 1 352 ? -4.001 18.593 -11.267 1.00 83.56 352 VAL A C 1
ATOM 2969 O O . VAL A 1 352 ? -4.677 19.325 -10.527 1.00 83.56 352 VAL A O 1
ATOM 2972 N N . GLU A 1 353 ? -3.670 18.937 -12.507 1.00 79.19 353 GLU A N 1
ATOM 2973 C CA . GLU A 1 353 ? -4.135 20.187 -13.090 1.00 79.19 353 GLU A CA 1
ATOM 2974 C C . GLU A 1 353 ? -5.655 20.184 -13.258 1.00 79.19 353 GLU A C 1
ATOM 2976 O O . GLU A 1 353 ? -6.299 19.138 -13.356 1.00 79.19 353 GLU A O 1
ATOM 2981 N N . LYS A 1 354 ? -6.272 21.373 -13.292 1.00 81.31 354 LYS A N 1
ATOM 2982 C CA . LYS A 1 354 ? -7.739 21.495 -13.325 1.00 81.31 354 LYS A CA 1
ATOM 2983 C C . LYS A 1 354 ? -8.357 20.731 -14.501 1.00 81.31 354 LYS A C 1
ATOM 2985 O O . LYS A 1 354 ? -9.398 20.105 -14.319 1.00 81.31 354 LYS A O 1
ATOM 2990 N N . HIS A 1 355 ? -7.709 20.768 -15.664 1.00 78.94 355 HIS A N 1
ATOM 2991 C CA . HIS A 1 355 ? -8.163 20.090 -16.875 1.00 78.94 355 HIS A CA 1
ATOM 2992 C C . HIS A 1 355 ? -7.991 18.556 -16.805 1.00 78.94 355 HIS A C 1
ATOM 2994 O O . HIS A 1 355 ? -8.683 17.825 -17.505 1.00 78.94 355 HIS A O 1
ATOM 3000 N N . GLU A 1 356 ? -7.134 18.054 -15.912 1.00 79.00 356 GLU A N 1
ATOM 3001 C CA . GLU A 1 356 ? -6.854 16.625 -15.721 1.00 79.00 356 GLU A CA 1
ATOM 3002 C C . GLU A 1 356 ? -7.723 15.972 -14.640 1.00 79.00 356 GLU A C 1
ATOM 3004 O O . GLU A 1 356 ? -7.686 14.757 -14.469 1.00 79.00 356 GLU A O 1
ATOM 3009 N N . ARG A 1 357 ? -8.520 16.748 -13.897 1.00 78.38 357 ARG A N 1
ATOM 3010 C CA . ARG A 1 357 ? -9.332 16.234 -12.776 1.00 78.38 357 ARG A CA 1
ATOM 3011 C C . ARG A 1 357 ? -10.400 15.229 -13.187 1.00 78.38 357 ARG A C 1
ATOM 3013 O O . ARG A 1 357 ? -10.830 14.449 -12.346 1.00 78.38 357 ARG A O 1
ATOM 3020 N N . ASN A 1 358 ? -10.797 15.240 -14.456 1.00 79.44 358 ASN A N 1
ATOM 3021 C CA . ASN A 1 358 ? -11.722 14.258 -15.022 1.00 79.44 358 ASN A CA 1
ATOM 3022 C C . ASN A 1 358 ? -11.007 12.968 -15.472 1.00 79.44 358 ASN A C 1
ATOM 3024 O O . ASN A 1 358 ? -11.663 12.012 -15.872 1.00 79.44 358 ASN A O 1
ATOM 3028 N N . ASN A 1 359 ? -9.670 12.926 -15.418 1.00 79.94 359 ASN A N 1
ATOM 3029 C CA . ASN A 1 359 ? -8.881 11.729 -15.680 1.00 79.94 359 ASN A CA 1
ATOM 3030 C C . ASN A 1 359 ? -8.633 10.978 -14.364 1.00 79.94 359 ASN A C 1
ATOM 3032 O O . ASN A 1 359 ? -7.639 11.204 -13.664 1.00 79.94 359 ASN A O 1
ATOM 3036 N N . ASP A 1 360 ? -9.543 10.057 -14.047 1.00 79.69 360 ASP A N 1
ATOM 3037 C CA . ASP A 1 360 ? -9.492 9.255 -12.822 1.00 79.69 360 ASP A CA 1
ATOM 3038 C C . ASP A 1 360 ? -8.154 8.523 -12.653 1.00 79.69 360 ASP A C 1
ATOM 3040 O O . ASP A 1 360 ? -7.618 8.467 -11.546 1.00 79.69 360 ASP A O 1
ATOM 3044 N N . SER A 1 361 ? -7.555 8.020 -13.735 1.00 79.75 361 SER A N 1
ATOM 3045 C CA . SER A 1 361 ? -6.276 7.302 -13.680 1.00 79.75 361 SER A CA 1
ATOM 3046 C C . SER A 1 361 ? -5.136 8.184 -13.163 1.00 79.75 361 SER A C 1
ATOM 3048 O O . SER A 1 361 ? -4.358 7.746 -12.308 1.00 79.75 361 SER A O 1
ATOM 3050 N N . LYS A 1 362 ? -5.055 9.445 -13.615 1.00 80.56 362 LYS A N 1
ATOM 3051 C CA . LYS A 1 362 ? -4.048 10.408 -13.133 1.00 80.56 362 LYS A CA 1
ATOM 3052 C C . LYS A 1 362 ? -4.274 10.766 -11.664 1.00 80.56 362 LYS A C 1
ATOM 3054 O O . LYS A 1 362 ? -3.326 10.725 -10.873 1.00 80.56 362 LYS A O 1
ATOM 3059 N N . VAL A 1 363 ? -5.523 11.048 -11.282 1.00 84.94 363 VAL A N 1
ATOM 3060 C CA . VAL A 1 363 ? -5.896 11.352 -9.888 1.00 84.94 363 VAL A CA 1
ATOM 3061 C C . VAL A 1 363 ? -5.539 10.185 -8.969 1.00 84.94 363 VAL A C 1
ATOM 3063 O O . VAL A 1 363 ? -4.897 10.385 -7.939 1.00 84.94 363 VAL A O 1
ATOM 3066 N N . ILE A 1 364 ? -5.889 8.957 -9.357 1.00 86.94 364 ILE A N 1
ATOM 3067 C CA . ILE A 1 364 ? -5.606 7.745 -8.585 1.00 86.94 364 ILE A CA 1
ATOM 3068 C C . ILE A 1 364 ? -4.099 7.529 -8.442 1.00 86.94 364 ILE A C 1
ATOM 3070 O O . ILE A 1 364 ? -3.640 7.220 -7.341 1.00 86.94 364 ILE A O 1
ATOM 3074 N N . GLN A 1 365 ? -3.313 7.716 -9.508 1.00 85.00 365 GLN A N 1
ATOM 3075 C CA . GLN A 1 365 ? -1.858 7.563 -9.443 1.00 85.00 365 GLN A CA 1
ATOM 3076 C C . GLN A 1 365 ? -1.235 8.548 -8.447 1.00 85.00 365 GLN A C 1
ATOM 3078 O O . GLN A 1 365 ? -0.531 8.124 -7.528 1.00 85.00 365 GLN A O 1
ATOM 3083 N N . LYS A 1 366 ? -1.551 9.844 -8.569 1.00 88.06 366 LYS A N 1
ATOM 3084 C CA . LYS A 1 366 ? -1.082 10.868 -7.622 1.00 88.06 366 LYS A CA 1
ATOM 3085 C C . LYS A 1 366 ? -1.594 10.603 -6.205 1.00 88.06 366 LYS A C 1
ATOM 3087 O O . LYS A 1 366 ? -0.866 10.810 -5.236 1.00 88.06 366 LYS A O 1
ATOM 3092 N N . GLY A 1 367 ? -2.817 10.096 -6.079 1.00 92.06 367 GLY A N 1
ATOM 3093 C CA . GLY A 1 367 ? -3.422 9.726 -4.806 1.00 92.06 367 GLY A CA 1
ATOM 3094 C C . GLY A 1 367 ? -2.700 8.583 -4.107 1.00 92.06 367 GLY A C 1
ATOM 3095 O O . GLY A 1 367 ? -2.489 8.657 -2.897 1.00 92.06 367 GLY A O 1
ATOM 3096 N N . CYS A 1 368 ? -2.258 7.567 -4.853 1.00 91.25 368 CYS A N 1
ATOM 3097 C CA . CYS A 1 368 ? -1.460 6.466 -4.313 1.00 91.25 368 CYS A CA 1
ATOM 3098 C C . CYS A 1 368 ? -0.158 6.983 -3.689 1.00 91.25 368 CYS A C 1
ATOM 3100 O O . CYS A 1 368 ? 0.185 6.598 -2.572 1.00 91.25 368 CYS A O 1
ATOM 3102 N N . ASP A 1 369 ? 0.557 7.870 -4.384 1.00 87.94 369 ASP A N 1
ATOM 3103 C CA . ASP A 1 369 ? 1.819 8.424 -3.886 1.00 87.94 369 ASP A CA 1
ATOM 3104 C C . ASP A 1 369 ? 1.598 9.379 -2.703 1.00 87.94 369 ASP A C 1
ATOM 3106 O O . ASP A 1 369 ? 2.315 9.293 -1.702 1.00 87.94 369 ASP A O 1
ATOM 3110 N N . GLN A 1 370 ? 0.558 10.221 -2.763 1.00 94.06 370 GLN A N 1
ATOM 3111 C CA . GLN A 1 370 ? 0.184 11.126 -1.673 1.00 94.06 370 GLN A CA 1
ATOM 3112 C C . GLN A 1 370 ? -0.195 10.350 -0.404 1.00 94.06 370 GLN A C 1
ATOM 3114 O O . GLN A 1 370 ? 0.322 10.651 0.674 1.00 94.06 370 GLN A O 1
ATOM 3119 N N . LEU A 1 371 ? -1.049 9.324 -0.517 1.00 94.88 371 LEU A N 1
ATOM 3120 C CA . LEU A 1 371 ? -1.446 8.493 0.621 1.00 94.88 371 LEU A CA 1
ATOM 3121 C C . LEU A 1 371 ? -0.264 7.676 1.154 1.00 94.88 371 LEU A C 1
ATOM 3123 O O . LEU A 1 371 ? -0.099 7.575 2.369 1.00 94.88 371 LEU A O 1
ATOM 3127 N N . ARG A 1 372 ? 0.599 7.140 0.277 1.00 93.38 372 ARG A N 1
ATOM 3128 C CA . ARG A 1 372 ? 1.816 6.432 0.701 1.00 93.38 372 ARG A CA 1
ATOM 3129 C C . ARG A 1 372 ? 2.707 7.341 1.542 1.00 93.38 372 ARG A C 1
ATOM 3131 O O . ARG A 1 372 ? 3.041 6.977 2.666 1.00 93.38 372 ARG A O 1
ATOM 3138 N N . GLY A 1 373 ? 3.046 8.527 1.033 1.00 92.38 373 GLY A N 1
ATOM 3139 C CA . GLY A 1 373 ? 3.882 9.494 1.748 1.00 92.38 373 GLY A CA 1
ATOM 3140 C C . GLY A 1 373 ? 3.249 9.969 3.058 1.00 92.38 373 GLY A C 1
ATOM 3141 O O . GLY A 1 373 ? 3.945 10.114 4.065 1.00 92.38 373 GLY A O 1
ATOM 3142 N N . TYR A 1 374 ? 1.925 10.152 3.074 1.00 94.44 374 TYR A N 1
ATOM 3143 C CA . TYR A 1 374 ? 1.175 10.492 4.282 1.00 94.44 374 TYR A CA 1
ATOM 3144 C C . TYR A 1 374 ? 1.292 9.397 5.350 1.00 94.44 374 TYR A C 1
ATOM 3146 O O . TYR A 1 374 ? 1.670 9.685 6.483 1.00 94.44 374 TYR A O 1
ATOM 3154 N N . MET A 1 375 ? 1.026 8.138 4.993 1.00 95.81 375 MET A N 1
ATOM 3155 C CA . MET A 1 375 ? 1.085 7.019 5.936 1.00 95.81 375 MET A CA 1
ATOM 3156 C C . MET A 1 375 ? 2.516 6.705 6.385 1.00 95.81 375 MET A C 1
ATOM 3158 O O . MET A 1 375 ? 2.726 6.459 7.570 1.00 95.81 375 MET A O 1
ATOM 3162 N N . GLU A 1 376 ? 3.503 6.755 5.481 1.00 94.31 376 GLU A N 1
ATOM 3163 C CA . GLU A 1 376 ? 4.922 6.576 5.828 1.00 94.31 376 GLU A CA 1
ATOM 3164 C C . GLU A 1 376 ? 5.374 7.599 6.870 1.00 94.31 376 GLU A C 1
ATOM 3166 O O . GLU A 1 376 ? 5.973 7.221 7.875 1.00 94.31 376 GLU A O 1
ATOM 3171 N N . ARG A 1 377 ? 5.055 8.885 6.660 1.00 93.12 377 ARG A N 1
ATOM 3172 C CA . ARG A 1 377 ? 5.420 9.970 7.583 1.00 93.12 377 ARG A CA 1
ATOM 3173 C C . ARG A 1 377 ? 4.947 9.686 9.003 1.00 93.12 377 ARG A C 1
ATOM 3175 O O . ARG A 1 377 ? 5.710 9.873 9.945 1.00 93.12 377 ARG A O 1
ATOM 3182 N N . TRP A 1 378 ? 3.687 9.285 9.156 1.00 95.38 378 TRP A N 1
ATOM 3183 C CA . TRP A 1 378 ? 3.107 9.061 10.477 1.00 95.38 378 TRP A CA 1
ATOM 3184 C C . TRP A 1 378 ? 3.573 7.737 11.075 1.00 95.38 378 TRP A C 1
ATOM 3186 O O . TRP A 1 378 ? 3.988 7.713 12.228 1.00 95.38 378 TRP A O 1
ATOM 3196 N N . GLY A 1 379 ? 3.587 6.654 10.298 1.00 95.31 379 GLY A N 1
ATOM 3197 C CA . GLY A 1 379 ? 3.937 5.328 10.809 1.00 95.31 379 GLY A CA 1
ATOM 3198 C C . GLY A 1 379 ? 5.382 5.259 11.296 1.00 95.31 379 GLY A C 1
ATOM 3199 O O . GLY A 1 379 ? 5.644 4.684 12.352 1.00 95.31 379 GLY A O 1
ATOM 3200 N N . LYS A 1 380 ? 6.298 5.957 10.608 1.00 95.06 380 LYS A N 1
ATOM 3201 C CA . LYS A 1 380 ? 7.713 6.046 10.995 1.00 95.06 380 LYS A CA 1
ATOM 3202 C C . LYS A 1 380 ? 7.965 6.730 12.340 1.00 95.06 380 LYS A C 1
ATOM 3204 O O . LYS A 1 380 ? 9.026 6.515 12.911 1.00 95.06 380 LYS A O 1
ATOM 3209 N N . ARG A 1 381 ? 7.006 7.499 12.878 1.00 94.38 381 ARG A N 1
ATOM 3210 C CA . ARG A 1 381 ? 7.121 8.085 14.230 1.00 94.38 381 ARG A CA 1
ATOM 3211 C C . ARG A 1 381 ? 7.045 7.047 15.343 1.00 94.38 381 ARG A C 1
ATOM 3213 O O . ARG A 1 381 ? 7.564 7.289 16.422 1.00 94.38 381 ARG A O 1
ATOM 3220 N N . VAL A 1 382 ? 6.378 5.924 15.087 1.00 95.00 382 VAL A N 1
ATOM 3221 C CA . VAL A 1 382 ? 6.207 4.843 16.070 1.00 95.00 382 VAL A CA 1
ATOM 3222 C C . VAL A 1 382 ? 7.103 3.661 15.727 1.00 95.00 382 VAL A C 1
ATOM 3224 O O . VAL A 1 382 ? 7.679 3.042 16.613 1.00 95.00 382 VAL A O 1
ATOM 3227 N N . TYR A 1 383 ? 7.243 3.356 14.437 1.00 94.00 383 TYR A N 1
ATOM 3228 C CA . TYR A 1 383 ? 8.038 2.237 13.957 1.00 94.00 383 TYR A CA 1
ATOM 3229 C C . TYR A 1 383 ? 8.909 2.686 12.775 1.00 94.00 383 TYR A C 1
ATOM 3231 O O . TYR A 1 383 ? 8.400 2.792 11.660 1.00 94.00 383 TYR A O 1
ATOM 3239 N N . PRO A 1 384 ? 10.213 2.964 12.972 1.00 90.19 384 PRO A N 1
ATOM 3240 C CA . PRO A 1 384 ? 11.072 3.567 11.944 1.00 90.19 384 PRO A CA 1
ATOM 3241 C C . PRO A 1 384 ? 11.150 2.794 10.619 1.00 90.19 384 PRO A C 1
ATOM 3243 O O . PRO A 1 384 ? 11.352 3.391 9.561 1.00 90.19 384 PRO A O 1
ATOM 3246 N N . GLN A 1 385 ? 10.945 1.474 10.659 1.00 88.50 385 GLN A N 1
ATOM 3247 C CA . GLN A 1 385 ? 10.940 0.611 9.474 1.00 88.50 385 GLN A CA 1
ATOM 3248 C C . GLN A 1 385 ? 9.585 0.595 8.741 1.00 88.50 385 GLN A C 1
ATOM 3250 O O . GLN A 1 385 ? 9.419 -0.113 7.750 1.00 88.50 385 GLN A O 1
ATOM 3255 N N . PHE A 1 386 ? 8.596 1.362 9.209 1.00 91.88 386 PHE A N 1
ATOM 3256 C CA . PHE A 1 386 ? 7.250 1.349 8.656 1.00 91.88 386 PHE A CA 1
ATOM 3257 C C . PHE A 1 386 ? 7.209 1.794 7.188 1.00 91.88 386 PHE A C 1
ATOM 3259 O O . PHE A 1 386 ? 7.724 2.850 6.806 1.00 91.88 386 PHE A O 1
ATOM 3266 N N . TYR A 1 387 ? 6.466 1.026 6.394 1.00 90.00 387 TYR A N 1
ATOM 3267 C CA . TYR A 1 387 ? 5.951 1.406 5.082 1.00 90.00 387 TYR A CA 1
ATOM 3268 C C . TYR A 1 387 ? 4.513 0.875 4.929 1.00 90.00 387 TYR A C 1
ATOM 3270 O O . TYR A 1 387 ? 4.155 -0.095 5.588 1.00 90.00 387 TYR A O 1
ATOM 3278 N N . PRO A 1 388 ? 3.640 1.454 4.087 1.00 92.06 388 PRO A N 1
ATOM 3279 C CA . PRO A 1 388 ? 2.201 1.182 4.169 1.00 92.06 388 PRO A CA 1
A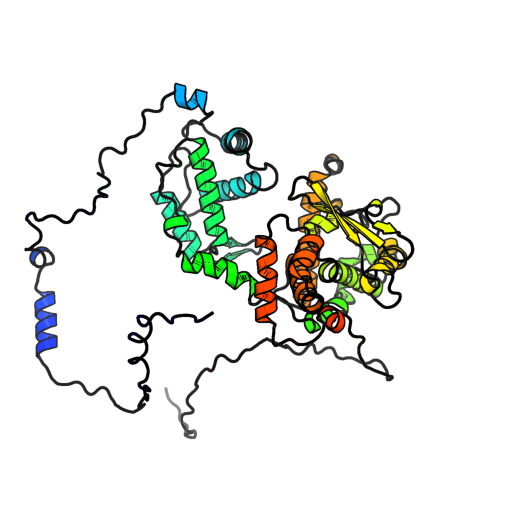TOM 3280 C C . PRO A 1 388 ? 1.818 -0.261 3.831 1.00 92.06 388 PRO A C 1
ATOM 3282 O O . PRO A 1 388 ? 0.930 -0.830 4.465 1.00 92.06 388 PRO A O 1
ATOM 3285 N N . TYR A 1 389 ? 2.529 -0.881 2.886 1.00 90.62 389 TYR A N 1
ATOM 3286 C CA . TYR A 1 389 ? 2.302 -2.276 2.502 1.00 90.62 389 TYR A CA 1
ATOM 3287 C C . TYR A 1 389 ? 2.662 -3.270 3.625 1.00 90.62 389 TYR A C 1
ATOM 3289 O O . TYR A 1 389 ? 2.156 -4.391 3.648 1.00 90.62 389 TYR A O 1
ATOM 3297 N N . LEU A 1 390 ? 3.433 -2.836 4.628 1.00 91.50 390 LEU A N 1
ATOM 3298 C CA . LEU A 1 390 ? 3.712 -3.607 5.837 1.00 91.50 390 LEU A CA 1
ATOM 3299 C C . LEU A 1 390 ? 2.443 -3.949 6.623 1.00 91.50 390 LEU A C 1
ATOM 3301 O O . LEU A 1 390 ? 2.350 -5.030 7.192 1.00 91.50 390 LEU A O 1
ATOM 3305 N N . MET A 1 391 ? 1.440 -3.063 6.621 1.00 95.38 391 MET A N 1
ATOM 3306 C CA . MET A 1 391 ? 0.167 -3.314 7.307 1.00 95.38 391 MET A CA 1
ATOM 3307 C C . MET A 1 391 ? -0.563 -4.524 6.720 1.00 95.38 391 MET A C 1
ATOM 3309 O O . MET A 1 391 ? -1.161 -5.309 7.453 1.00 95.38 391 MET A O 1
ATOM 3313 N N . ARG A 1 392 ? -0.473 -4.703 5.396 1.00 93.69 392 ARG A N 1
ATOM 3314 C CA . ARG A 1 392 ? -1.016 -5.875 4.708 1.00 93.69 392 ARG A CA 1
ATOM 3315 C C . ARG A 1 392 ? -0.258 -7.137 5.087 1.00 93.69 392 ARG A C 1
ATOM 3317 O O . ARG A 1 392 ? -0.899 -8.160 5.314 1.00 93.69 392 ARG A O 1
ATOM 3324 N N . HIS A 1 393 ? 1.071 -7.067 5.178 1.00 92.44 393 HIS A N 1
ATOM 3325 C CA . HIS A 1 393 ? 1.846 -8.217 5.625 1.00 92.44 393 HIS A CA 1
ATOM 3326 C C . HIS A 1 393 ? 1.511 -8.608 7.063 1.00 92.44 393 HIS A C 1
ATOM 3328 O O . HIS A 1 393 ? 1.210 -9.768 7.311 1.00 92.44 393 HIS A O 1
ATOM 3334 N N . TRP A 1 394 ? 1.452 -7.630 7.968 1.00 94.75 394 TRP A N 1
ATOM 3335 C CA . TRP A 1 394 ? 1.032 -7.854 9.346 1.00 94.75 394 TRP A CA 1
ATOM 3336 C C . TRP A 1 394 ? -0.367 -8.471 9.428 1.00 94.75 394 TRP A C 1
ATOM 3338 O O . TRP A 1 394 ? -0.560 -9.428 10.164 1.00 94.75 394 TRP A O 1
ATOM 3348 N N . CYS A 1 395 ? -1.329 -7.978 8.635 1.00 95.75 395 CYS A N 1
ATOM 3349 C CA . CYS A 1 395 ? -2.680 -8.539 8.582 1.00 95.75 395 CYS A CA 1
ATOM 3350 C C . CYS A 1 395 ? -2.670 -10.017 8.170 1.00 95.75 395 CYS A C 1
ATOM 3352 O O . CYS A 1 395 ? -3.322 -10.836 8.812 1.00 95.75 395 CYS A O 1
ATOM 3354 N N . GLY A 1 396 ? -1.921 -10.354 7.114 1.00 94.44 396 GLY A N 1
ATOM 3355 C CA . GLY A 1 396 ? -1.769 -11.731 6.645 1.00 94.44 396 GLY A CA 1
ATOM 3356 C C . GLY A 1 396 ? -1.148 -12.641 7.700 1.00 94.44 396 GLY A C 1
ATOM 3357 O O . GLY A 1 396 ? -1.686 -13.711 7.957 1.00 94.44 396 GLY A O 1
ATOM 3358 N N . THR A 1 397 ? -0.079 -12.189 8.361 1.00 93.00 397 THR A N 1
ATOM 3359 C CA . THR A 1 397 ? 0.587 -12.929 9.443 1.00 93.00 397 THR A CA 1
ATOM 3360 C C . THR A 1 397 ? -0.319 -13.105 10.661 1.00 93.00 397 THR A C 1
ATOM 3362 O O . THR A 1 397 ? -0.502 -14.227 11.116 1.00 93.00 397 THR A O 1
ATOM 3365 N N . ALA A 1 398 ? -0.944 -12.030 11.152 1.00 94.06 398 ALA A N 1
ATOM 3366 C CA . ALA A 1 398 ? -1.837 -12.076 12.310 1.00 94.06 398 ALA A CA 1
ATOM 3367 C C . ALA A 1 398 ? -3.036 -13.003 12.070 1.00 94.06 398 ALA A C 1
ATOM 3369 O O . ALA A 1 398 ? -3.419 -13.762 12.951 1.00 94.06 398 ALA A O 1
ATOM 3370 N N . ARG A 1 399 ? -3.618 -12.966 10.864 1.00 93.94 399 ARG A N 1
ATOM 3371 C CA . ARG A 1 399 ? -4.724 -13.855 10.489 1.00 93.94 399 ARG A CA 1
ATOM 3372 C C . ARG A 1 399 ? -4.272 -15.291 10.277 1.00 93.94 399 ARG A C 1
ATOM 3374 O O . ARG A 1 399 ? -5.034 -16.184 10.613 1.00 93.94 399 ARG A O 1
ATOM 3381 N N . MET A 1 400 ? -3.064 -15.513 9.755 1.00 93.44 400 MET A N 1
ATOM 3382 C CA . MET A 1 400 ? -2.490 -16.856 9.680 1.00 93.44 400 MET A CA 1
ATOM 3383 C C . MET A 1 400 ? -2.381 -17.451 11.087 1.00 93.44 400 MET A C 1
ATOM 3385 O O . MET A 1 400 ? -2.969 -18.491 11.327 1.00 93.44 400 MET A O 1
ATOM 3389 N N . ILE A 1 401 ? -1.752 -16.735 12.025 1.00 90.62 401 ILE A N 1
ATOM 3390 C CA . ILE A 1 401 ? -1.597 -17.150 13.433 1.00 90.62 401 ILE A CA 1
ATOM 3391 C C . ILE A 1 401 ? -2.950 -17.423 14.103 1.00 90.62 401 ILE A C 1
ATOM 3393 O O . ILE A 1 401 ? -3.135 -18.438 14.776 1.00 90.62 401 ILE A O 1
ATOM 3397 N N . ASP A 1 402 ? -3.907 -16.508 13.944 1.00 89.81 402 ASP A N 1
ATOM 3398 C CA . ASP A 1 402 ? -5.185 -16.604 14.647 1.00 89.81 402 ASP A CA 1
ATOM 3399 C C . ASP A 1 402 ? -6.087 -17.701 14.059 1.00 89.81 402 ASP A C 1
ATOM 3401 O O . ASP A 1 402 ? -6.775 -18.384 14.817 1.00 89.81 402 ASP A O 1
ATOM 3405 N N . TRP A 1 403 ? -6.077 -17.897 12.737 1.00 91.81 403 TRP A N 1
ATOM 3406 C CA . TRP A 1 403 ? -6.921 -18.891 12.065 1.00 91.81 403 TRP A CA 1
ATOM 3407 C C . TRP A 1 403 ? -6.290 -20.279 11.964 1.00 91.81 403 TRP A C 1
ATOM 3409 O O . TRP A 1 403 ? -7.016 -21.230 11.684 1.00 91.81 403 TRP A O 1
ATOM 3419 N N . ASP A 1 404 ? -4.981 -20.440 12.188 1.00 86.88 404 ASP A N 1
ATOM 3420 C CA . ASP A 1 404 ? -4.336 -21.764 12.098 1.00 86.88 404 ASP A CA 1
ATOM 3421 C C . ASP A 1 404 ? -4.930 -22.736 13.122 1.00 86.88 404 ASP A C 1
ATOM 3423 O O . ASP A 1 404 ? -5.143 -23.912 12.843 1.00 86.88 404 ASP A O 1
ATOM 3427 N N . LYS A 1 405 ? -5.364 -22.189 14.261 1.00 78.12 405 LYS A N 1
ATOM 3428 C CA . LYS A 1 405 ? -6.086 -22.900 15.324 1.00 78.12 405 LYS A CA 1
ATOM 3429 C C . LYS A 1 405 ? -7.433 -23.480 14.885 1.00 78.12 405 LYS A C 1
ATOM 3431 O O . LYS A 1 405 ? -7.926 -24.397 15.530 1.00 78.12 405 LYS A O 1
ATOM 3436 N N . GLU A 1 406 ? -8.041 -22.926 13.836 1.00 77.81 406 GLU A N 1
ATOM 3437 C CA . GLU A 1 406 ? -9.359 -23.325 13.321 1.00 77.81 406 GLU A CA 1
ATOM 3438 C C . GLU A 1 406 ? -9.255 -24.322 12.149 1.00 77.81 406 GLU A C 1
ATOM 3440 O O . GLU A 1 406 ? -10.261 -24.919 11.777 1.00 77.81 406 GLU A O 1
ATOM 3445 N N . GLY A 1 407 ? -8.051 -24.550 11.602 1.00 71.44 407 GLY A N 1
ATOM 3446 C CA . GLY A 1 407 ? -7.801 -25.603 10.614 1.00 71.44 407 GLY A CA 1
ATOM 3447 C C . GLY A 1 407 ? -8.148 -25.260 9.160 1.00 71.44 407 GLY A C 1
ATOM 3448 O O . GLY A 1 407 ? -8.707 -26.100 8.472 1.00 71.44 407 GLY A O 1
ATOM 3449 N N . ASP A 1 408 ? -7.827 -24.058 8.667 1.00 86.56 408 ASP A N 1
ATOM 3450 C CA . ASP A 1 408 ? -7.893 -23.691 7.230 1.00 86.56 408 ASP A CA 1
ATOM 3451 C C . ASP A 1 408 ? -7.230 -22.330 6.899 1.00 86.56 408 ASP A C 1
ATOM 3453 O O . ASP A 1 408 ? -7.534 -21.686 5.883 1.00 86.56 408 ASP A O 1
ATOM 3457 N N . ALA A 1 409 ? -6.303 -21.871 7.747 1.00 90.31 409 ALA A N 1
ATOM 3458 C CA . ALA A 1 409 ? -5.772 -20.507 7.715 1.00 90.31 409 ALA A CA 1
ATOM 3459 C C . ALA A 1 409 ? -5.237 -20.079 6.349 1.00 90.31 409 ALA A C 1
ATOM 3461 O O . ALA A 1 409 ? -5.510 -18.966 5.895 1.00 90.31 409 ALA A O 1
ATOM 3462 N N . PHE A 1 410 ? -4.526 -20.973 5.658 1.00 92.81 410 PHE A N 1
ATOM 3463 C CA . PHE A 1 410 ? -3.949 -20.681 4.352 1.00 92.81 410 PHE A CA 1
ATOM 3464 C C . PHE A 1 410 ? -5.006 -20.240 3.334 1.00 92.81 410 PHE A C 1
ATOM 3466 O O . PHE A 1 410 ? -4.883 -19.168 2.736 1.00 92.81 410 PHE A O 1
ATOM 3473 N N . ALA A 1 411 ? -6.071 -21.030 3.171 1.00 92.50 411 ALA A N 1
ATOM 3474 C CA . ALA A 1 411 ? -7.131 -20.745 2.209 1.00 92.50 411 ALA A CA 1
ATOM 3475 C C . ALA A 1 411 ? -7.869 -19.449 2.572 1.00 92.50 411 ALA A C 1
ATOM 3477 O O . ALA A 1 411 ? -8.131 -18.605 1.708 1.00 92.50 411 ALA A O 1
ATOM 3478 N N . ARG A 1 412 ? -8.142 -19.232 3.862 1.00 94.19 412 ARG A N 1
ATOM 3479 C CA . ARG A 1 412 ? -8.801 -18.007 4.328 1.00 94.19 412 ARG A CA 1
ATOM 3480 C C . ARG A 1 412 ? -7.946 -16.770 4.126 1.00 94.19 412 ARG A C 1
ATOM 3482 O O . ARG A 1 412 ? -8.466 -15.766 3.642 1.00 94.19 412 ARG A O 1
ATOM 3489 N N . VAL A 1 413 ? -6.651 -16.818 4.443 1.00 94.81 413 VAL A N 1
ATOM 3490 C CA . VAL A 1 413 ? -5.725 -15.697 4.210 1.00 94.81 413 VAL A CA 1
ATOM 3491 C C . VAL A 1 413 ? -5.606 -15.411 2.714 1.00 94.81 413 VAL A C 1
ATOM 3493 O O . VAL A 1 413 ? -5.695 -14.246 2.315 1.00 94.81 413 VAL A O 1
ATOM 3496 N N . GLN A 1 414 ? -5.492 -16.451 1.879 1.00 92.62 414 GLN A N 1
ATOM 3497 C CA . GLN A 1 414 ? -5.448 -16.314 0.423 1.00 92.62 414 GLN A CA 1
ATOM 3498 C C . GLN A 1 414 ? -6.679 -15.561 -0.102 1.00 92.62 414 GLN A C 1
ATOM 3500 O O . GLN A 1 414 ? -6.542 -14.581 -0.841 1.00 92.62 414 GLN A O 1
ATOM 3505 N N . VAL A 1 415 ? -7.882 -15.968 0.316 1.00 91.44 415 VAL A N 1
ATOM 3506 C CA . VAL A 1 415 ? -9.144 -15.324 -0.086 1.00 91.44 415 VAL A CA 1
ATOM 3507 C C . VAL A 1 415 ? -9.255 -13.906 0.481 1.00 91.44 415 VAL A C 1
ATOM 3509 O O . VAL A 1 415 ? -9.602 -12.976 -0.253 1.00 91.44 415 VAL A O 1
ATOM 3512 N N . TRP A 1 416 ? -8.916 -13.715 1.758 1.00 94.06 416 TRP A N 1
ATOM 3513 C CA . TRP A 1 416 ? -9.007 -12.430 2.456 1.00 94.06 416 TRP A CA 1
ATOM 3514 C C . TRP A 1 416 ? -8.129 -11.355 1.801 1.00 94.06 416 TRP A C 1
ATOM 3516 O O . TRP A 1 416 ? -8.571 -10.241 1.489 1.00 94.06 416 TRP A O 1
ATOM 3526 N N . LEU A 1 417 ? -6.877 -11.704 1.514 1.00 92.12 417 LEU A N 1
ATOM 3527 C CA . LEU A 1 417 ? -5.943 -10.814 0.833 1.00 92.12 417 LEU A CA 1
ATOM 3528 C C . LEU A 1 417 ? -6.202 -10.765 -0.679 1.00 92.12 417 LEU A C 1
ATOM 3530 O O . LEU A 1 417 ? -5.839 -9.787 -1.339 1.00 92.12 417 LEU A O 1
ATOM 3534 N N . GLY A 1 418 ? -6.895 -11.757 -1.234 1.00 89.38 418 GLY A N 1
ATOM 3535 C CA . GLY A 1 418 ? -7.200 -11.853 -2.655 1.00 89.38 418 GLY A CA 1
ATOM 3536 C C . GLY A 1 418 ? -5.977 -12.217 -3.486 1.00 89.38 418 GLY A C 1
ATOM 3537 O O . GLY A 1 418 ? -5.750 -11.596 -4.527 1.00 89.38 418 GLY A O 1
ATOM 3538 N N . HIS A 1 419 ? -5.190 -13.177 -3.014 1.00 88.56 419 HIS A N 1
ATOM 3539 C CA . HIS A 1 419 ? -4.062 -13.743 -3.745 1.00 88.56 419 HIS A CA 1
ATOM 3540 C C . HIS A 1 419 ? -4.568 -14.730 -4.798 1.00 88.56 419 HIS A C 1
ATOM 3542 O O . HIS A 1 419 ? -5.362 -15.621 -4.498 1.00 88.56 419 HIS A O 1
ATOM 3548 N N . ALA A 1 420 ? -4.164 -14.514 -6.050 1.00 84.62 420 ALA A N 1
ATOM 3549 C CA . ALA A 1 420 ? -4.544 -15.389 -7.155 1.00 84.62 420 ALA A CA 1
ATOM 3550 C C . ALA A 1 420 ? -3.664 -16.644 -7.183 1.00 84.62 420 ALA A C 1
ATOM 3552 O O . ALA A 1 420 ? -4.190 -17.741 -7.334 1.00 84.62 420 ALA A O 1
ATOM 3553 N N . ASP A 1 421 ? -2.354 -16.474 -6.986 1.00 82.00 421 ASP A N 1
ATOM 3554 C CA . ASP A 1 421 ? -1.397 -17.571 -6.882 1.00 82.00 421 ASP A CA 1
ATOM 3555 C C . ASP A 1 421 ? -1.227 -17.970 -5.401 1.00 82.00 421 ASP A C 1
ATOM 3557 O O . ASP A 1 421 ? -0.935 -17.106 -4.564 1.00 82.00 421 ASP A O 1
ATOM 3561 N N . PRO A 1 422 ? -1.395 -19.256 -5.039 1.00 84.62 422 PRO A N 1
ATOM 3562 C CA . PRO A 1 422 ? -1.077 -19.757 -3.704 1.00 84.62 422 PRO A CA 1
ATOM 3563 C C . PRO A 1 422 ? 0.332 -19.381 -3.218 1.00 84.62 422 PRO A C 1
ATOM 3565 O O . PRO A 1 422 ? 0.508 -19.120 -2.027 1.00 84.62 422 PRO A O 1
ATOM 3568 N N . LYS A 1 423 ? 1.321 -19.272 -4.118 1.00 82.06 423 LYS A N 1
ATOM 3569 C CA . LYS A 1 423 ? 2.703 -18.889 -3.776 1.00 82.06 423 LYS A CA 1
ATOM 3570 C C . LYS A 1 423 ? 2.787 -17.531 -3.079 1.00 82.06 423 LYS A C 1
ATOM 3572 O O . LYS A 1 423 ? 3.587 -17.369 -2.160 1.00 82.06 423 LYS A O 1
ATOM 3577 N N . ASP A 1 424 ? 1.917 -16.587 -3.443 1.00 83.50 424 ASP A N 1
ATOM 3578 C CA . ASP A 1 424 ? 1.848 -15.269 -2.798 1.00 83.50 424 ASP A CA 1
ATOM 3579 C C . ASP A 1 424 ? 1.394 -15.365 -1.331 1.00 83.50 424 ASP A C 1
ATOM 3581 O O . ASP A 1 424 ? 1.594 -14.438 -0.551 1.00 83.50 424 ASP A O 1
ATOM 3585 N N . THR A 1 425 ? 0.739 -16.464 -0.943 1.00 88.81 425 THR A N 1
ATOM 3586 C CA . THR A 1 425 ? 0.252 -16.711 0.424 1.00 88.81 425 THR A CA 1
ATOM 3587 C C . THR A 1 425 ? 1.260 -17.501 1.259 1.00 88.81 425 THR A C 1
ATOM 3589 O O . THR A 1 425 ? 1.304 -17.326 2.476 1.00 88.81 425 THR A O 1
ATOM 3592 N N . THR A 1 426 ? 2.127 -18.304 0.630 1.00 86.19 426 THR A N 1
ATOM 3593 C CA . THR A 1 426 ? 3.176 -19.099 1.300 1.00 86.19 426 THR A CA 1
ATOM 3594 C C . THR A 1 426 ? 4.095 -18.251 2.181 1.00 86.19 426 THR A C 1
ATOM 3596 O O . THR A 1 426 ? 4.530 -18.703 3.238 1.00 86.19 426 THR A O 1
ATOM 3599 N N . ILE A 1 427 ? 4.311 -16.991 1.805 1.00 85.12 427 ILE A N 1
ATOM 3600 C CA . ILE A 1 427 ? 5.028 -15.993 2.604 1.00 85.12 427 ILE A CA 1
ATOM 3601 C C . ILE A 1 427 ? 4.511 -15.881 4.048 1.00 85.12 427 ILE A C 1
ATOM 3603 O O . ILE A 1 427 ? 5.292 -15.721 4.979 1.00 85.12 427 ILE A O 1
ATOM 3607 N N . TYR A 1 428 ? 3.199 -16.005 4.266 1.00 88.31 428 TYR A N 1
ATOM 3608 C CA . TYR A 1 428 ? 2.598 -15.883 5.594 1.00 88.31 428 TYR A CA 1
ATOM 3609 C C . TYR A 1 428 ? 2.741 -17.152 6.418 1.00 88.31 428 TYR A C 1
ATOM 3611 O O . TYR A 1 428 ? 2.743 -17.063 7.637 1.00 88.31 428 TYR A O 1
ATOM 3619 N N . VAL A 1 429 ? 2.908 -18.306 5.770 1.00 85.56 429 VAL A N 1
ATOM 3620 C CA . VAL A 1 429 ? 3.260 -19.559 6.452 1.00 85.56 429 VAL A CA 1
ATOM 3621 C C . VAL A 1 429 ? 4.688 -19.472 6.982 1.00 85.56 429 VAL A C 1
ATOM 3623 O O . VAL A 1 429 ? 4.948 -19.862 8.114 1.00 85.56 429 VAL A O 1
ATOM 3626 N N . GLN A 1 430 ? 5.608 -18.917 6.188 1.00 82.50 430 GLN A N 1
ATOM 3627 C CA . GLN A 1 430 ? 6.987 -18.677 6.625 1.00 82.50 430 GLN A CA 1
ATOM 3628 C C . GLN A 1 430 ? 7.030 -17.670 7.776 1.00 82.50 430 GLN A C 1
ATOM 3630 O O . GLN A 1 430 ? 7.632 -17.948 8.807 1.00 82.50 430 GLN A O 1
ATOM 3635 N N . LEU A 1 431 ? 6.325 -16.540 7.637 1.00 82.44 431 LEU A N 1
ATOM 3636 C CA . LEU A 1 431 ? 6.230 -15.546 8.705 1.00 82.44 431 LEU A CA 1
ATOM 3637 C C . LEU A 1 431 ? 5.574 -16.112 9.966 1.00 82.44 431 LEU A C 1
ATOM 3639 O O . LEU A 1 431 ? 6.058 -15.820 11.047 1.00 82.44 431 LEU A O 1
ATOM 3643 N N . HIS A 1 432 ? 4.511 -16.911 9.847 1.00 83.62 432 HIS A N 1
ATOM 3644 C CA . HIS A 1 432 ? 3.891 -17.584 10.990 1.00 83.62 432 HIS A CA 1
ATOM 3645 C C . HIS A 1 432 ? 4.929 -18.387 11.783 1.00 83.62 432 HIS A C 1
ATOM 3647 O O . HIS A 1 432 ? 5.112 -18.097 12.958 1.00 83.62 432 HIS A O 1
ATOM 3653 N N . ARG A 1 433 ? 5.689 -19.257 11.102 1.00 80.94 433 ARG A N 1
ATOM 3654 C CA . ARG A 1 433 ? 6.735 -20.096 11.714 1.00 80.94 433 ARG A CA 1
ATOM 3655 C C . ARG A 1 433 ? 7.820 -19.302 12.436 1.00 80.94 433 ARG A C 1
ATOM 3657 O O . ARG A 1 433 ? 8.315 -19.712 13.476 1.00 80.94 433 ARG A O 1
ATOM 3664 N N . LEU A 1 434 ? 8.197 -18.141 11.898 1.00 80.50 434 LEU A N 1
ATOM 3665 C CA . LEU A 1 434 ? 9.173 -17.254 12.545 1.00 80.50 434 LEU A CA 1
ATOM 3666 C C . LEU A 1 434 ? 8.660 -16.645 13.856 1.00 80.50 434 LEU A C 1
ATOM 3668 O O . LEU A 1 434 ? 9.455 -16.166 14.661 1.00 80.50 434 LEU A O 1
ATOM 3672 N N . TRP A 1 435 ? 7.344 -16.633 14.056 1.00 79.75 435 TRP A N 1
ATOM 3673 C CA . TRP A 1 435 ? 6.679 -16.095 15.234 1.00 79.75 435 TRP A CA 1
ATOM 3674 C C . TRP A 1 435 ? 5.992 -17.187 16.068 1.00 79.75 435 TRP A C 1
ATOM 3676 O O . TRP A 1 435 ? 5.133 -16.842 16.878 1.00 79.75 435 TRP A O 1
ATOM 3686 N N . ASP A 1 436 ? 6.375 -18.462 15.916 1.00 72.12 436 ASP A N 1
ATOM 3687 C CA . ASP A 1 436 ? 5.774 -19.592 16.647 1.00 72.12 436 ASP A CA 1
ATOM 3688 C C . ASP A 1 436 ? 5.857 -19.407 18.176 1.00 72.12 436 ASP A C 1
ATOM 3690 O O . ASP A 1 436 ? 4.906 -19.707 18.896 1.00 72.12 436 ASP A O 1
ATOM 3694 N N . ASP A 1 437 ? 6.935 -18.794 18.680 1.00 69.88 437 ASP A N 1
ATOM 3695 C CA . ASP A 1 437 ? 7.100 -18.493 20.112 1.00 69.88 437 ASP A CA 1
ATOM 3696 C C . ASP A 1 437 ? 6.204 -17.332 20.598 1.00 69.88 437 ASP A C 1
ATOM 3698 O O . ASP A 1 437 ? 6.033 -17.098 21.800 1.00 69.88 437 ASP A O 1
ATOM 3702 N N . ASN A 1 438 ? 5.616 -16.564 19.675 1.00 71.00 438 ASN A N 1
ATOM 3703 C CA . ASN A 1 438 ? 4.830 -15.369 19.967 1.00 71.00 438 ASN A CA 1
ATOM 3704 C C . ASN A 1 438 ? 3.354 -15.721 20.214 1.00 71.00 438 ASN A C 1
ATOM 3706 O O . ASN A 1 438 ? 2.455 -15.324 19.467 1.00 71.00 438 ASN A O 1
ATOM 3710 N N . ASN A 1 439 ? 3.134 -16.458 21.304 1.00 73.00 439 ASN A N 1
ATOM 3711 C CA . ASN A 1 439 ? 1.856 -17.046 21.696 1.00 73.00 439 ASN A CA 1
ATOM 3712 C C . ASN A 1 439 ? 0.693 -16.037 21.842 1.00 73.00 439 ASN A C 1
ATOM 3714 O O . ASN A 1 439 ? 0.841 -14.888 22.275 1.00 73.00 439 ASN A O 1
ATOM 3718 N N . GLY A 1 440 ? -0.521 -16.519 21.554 1.00 83.12 440 GLY A N 1
ATOM 3719 C CA . GLY A 1 440 ? -1.779 -15.778 21.724 1.00 83.12 440 GLY A CA 1
ATOM 3720 C C . GLY A 1 440 ? -2.266 -15.053 20.464 1.00 83.12 440 GLY A C 1
ATOM 3721 O O . GLY A 1 440 ? -1.558 -14.955 19.470 1.00 83.12 440 GLY A O 1
ATOM 3722 N N . SER A 1 441 ? -3.513 -14.565 20.490 1.00 89.44 441 SER A N 1
ATOM 3723 C CA . SER A 1 441 ? -4.108 -13.903 19.319 1.00 89.44 441 SER A CA 1
ATOM 3724 C C . SER A 1 441 ? -3.454 -12.547 19.059 1.00 89.44 441 SER A C 1
ATOM 3726 O O . SER A 1 441 ? -3.506 -11.642 19.904 1.00 89.44 441 SER A O 1
ATOM 3728 N N . TRP A 1 442 ? -2.878 -12.388 17.870 1.00 93.00 442 TRP A N 1
ATOM 3729 C CA . TRP A 1 442 ? -2.244 -11.139 17.450 1.00 93.00 442 TRP A CA 1
ATOM 3730 C C . TRP A 1 442 ? -3.272 -10.026 17.283 1.00 93.00 442 TRP A C 1
ATOM 3732 O O . TRP A 1 442 ? -3.041 -8.893 17.721 1.00 93.00 442 TRP A O 1
ATOM 3742 N N . LEU A 1 443 ? -4.437 -10.351 16.713 1.00 93.38 443 LEU A N 1
ATOM 3743 C CA . LEU A 1 443 ? -5.534 -9.397 16.570 1.00 93.38 443 LEU A CA 1
ATOM 3744 C C . LEU A 1 443 ? -5.998 -8.909 17.947 1.00 93.38 443 LEU A C 1
ATOM 3746 O O . LEU A 1 443 ? -6.133 -7.705 18.164 1.00 93.38 443 LEU A O 1
ATOM 3750 N N . SER A 1 444 ? -6.172 -9.823 18.903 1.00 91.81 444 SER A N 1
ATOM 3751 C CA . SER A 1 444 ? -6.632 -9.493 20.255 1.00 91.81 444 SER A CA 1
ATOM 3752 C C . SER A 1 444 ? -5.620 -8.643 21.022 1.00 91.81 444 SER A C 1
ATOM 3754 O O . SER A 1 444 ? -6.002 -7.662 21.658 1.00 91.81 444 SER A O 1
ATOM 3756 N N . ARG A 1 445 ? -4.323 -8.959 20.931 1.00 93.50 445 ARG A N 1
ATOM 3757 C CA . ARG A 1 445 ? -3.251 -8.189 21.584 1.00 93.50 445 ARG A CA 1
ATOM 3758 C C . ARG A 1 445 ? -3.136 -6.771 21.030 1.00 93.50 445 ARG A C 1
ATOM 3760 O O . ARG A 1 445 ? -3.087 -5.821 21.809 1.00 93.50 445 ARG A O 1
ATOM 3767 N N . ALA A 1 446 ? -3.221 -6.604 19.709 1.00 94.44 446 ALA A N 1
ATOM 3768 C CA . ALA A 1 446 ? -3.248 -5.281 19.081 1.00 94.44 446 ALA A CA 1
ATOM 3769 C C . ALA A 1 446 ? -4.478 -4.446 19.501 1.00 94.44 446 ALA A C 1
ATOM 3771 O O . ALA A 1 446 ? -4.427 -3.214 19.548 1.00 94.44 446 ALA A O 1
ATOM 3772 N N . LEU A 1 447 ? -5.591 -5.108 19.836 1.00 92.25 447 LEU A N 1
ATOM 3773 C CA . LEU A 1 447 ? -6.846 -4.481 20.264 1.00 92.25 447 LEU A CA 1
ATOM 3774 C C . LEU A 1 447 ? -7.005 -4.344 21.779 1.00 92.25 447 LEU A C 1
ATOM 3776 O O . LEU A 1 447 ? -7.970 -3.698 22.209 1.00 92.25 447 LEU A O 1
ATOM 3780 N N . LYS A 1 448 ? -6.093 -4.926 22.570 1.00 86.44 448 LYS A N 1
ATOM 3781 C CA . LYS A 1 448 ? -6.165 -4.979 24.034 1.00 86.44 448 LYS A CA 1
ATOM 3782 C C . LYS A 1 448 ? -6.519 -3.597 24.578 1.00 86.44 448 LYS A C 1
ATOM 3784 O O . LYS A 1 448 ? -5.924 -2.595 24.181 1.00 86.44 448 LYS A O 1
ATOM 3789 N N . ARG A 1 449 ? -7.543 -3.515 25.431 1.00 68.94 449 ARG A N 1
ATOM 3790 C CA . ARG A 1 449 ? -7.814 -2.301 26.215 1.00 68.94 449 ARG A CA 1
ATOM 3791 C C . ARG A 1 449 ? -6.650 -2.104 27.174 1.00 68.94 449 ARG A C 1
ATOM 3793 O O . ARG A 1 449 ? -6.173 -3.093 27.721 1.00 68.94 449 ARG A O 1
ATOM 3800 N N . ASP A 1 450 ? -6.200 -0.867 27.361 1.00 51.81 450 ASP A N 1
ATOM 3801 C CA . ASP A 1 450 ? -5.190 -0.611 28.391 1.00 51.81 450 ASP A CA 1
ATOM 3802 C C . ASP A 1 450 ? -5.849 -1.046 29.692 1.00 51.81 450 ASP A C 1
ATOM 3804 O O . ASP A 1 450 ? -6.904 -0.525 30.056 1.00 51.81 450 ASP A O 1
ATOM 3808 N N . TRP A 1 451 ? -5.324 -2.101 30.309 1.00 35.03 451 TRP A N 1
ATOM 3809 C CA . TRP A 1 451 ? -5.813 -2.545 31.599 1.00 35.03 451 TRP A CA 1
ATOM 3810 C C . TRP A 1 451 ? -5.279 -1.550 32.621 1.00 35.03 451 TRP A C 1
ATOM 3812 O O . TRP A 1 451 ? -4.274 -1.789 33.273 1.00 35.03 451 TRP A O 1
ATOM 3822 N N . PHE A 1 452 ? -5.942 -0.405 32.698 1.00 33.25 452 PHE A N 1
ATOM 3823 C CA . PHE A 1 452 ? -5.914 0.477 33.846 1.00 33.25 452 PHE A CA 1
ATOM 3824 C C . PHE A 1 452 ? -7.368 0.732 34.218 1.00 33.25 452 PHE A C 1
ATOM 3826 O O . PHE A 1 452 ? -8.061 1.573 33.642 1.00 33.25 452 PHE A O 1
ATOM 3833 N N . GLY A 1 453 ? -7.835 -0.072 35.175 1.00 31.48 453 GLY A N 1
ATOM 3834 C CA . GLY A 1 453 ? -8.827 0.411 36.121 1.00 31.48 453 GLY A CA 1
ATOM 3835 C C . GLY A 1 453 ? -8.313 1.699 36.766 1.00 31.48 453 GLY A C 1
ATOM 3836 O O . GLY A 1 453 ? -7.105 1.903 36.848 1.00 31.48 453 GLY A O 1
ATOM 3837 N N . GLY A 1 454 ? -9.261 2.562 37.128 1.00 29.98 454 GLY A N 1
ATOM 3838 C CA . GLY A 1 454 ? -9.105 3.875 37.753 1.00 29.98 454 GLY A CA 1
ATOM 3839 C C . GLY A 1 454 ? -7.704 4.271 38.215 1.00 29.98 454 GLY A C 1
ATOM 3840 O O . GLY A 1 454 ? -7.157 3.660 39.121 1.00 29.98 454 GLY A O 1
ATOM 3841 N N . LEU A 1 455 ? -7.180 5.346 37.634 1.00 29.80 455 LEU A N 1
ATOM 3842 C CA . LEU A 1 455 ? -6.828 6.583 38.338 1.00 29.80 455 LEU A CA 1
ATOM 3843 C C . LEU A 1 455 ? -6.152 7.535 37.344 1.00 29.80 455 LEU A C 1
ATOM 3845 O O . LEU A 1 455 ? -5.318 7.137 36.539 1.00 29.80 455 LEU A O 1
ATOM 3849 N N . ASP A 1 456 ? -6.641 8.767 37.384 1.00 32.38 456 ASP A N 1
ATOM 3850 C CA . ASP A 1 456 ? -6.123 10.035 36.881 1.00 32.38 456 ASP A CA 1
ATOM 3851 C C . ASP A 1 456 ? -5.033 10.097 35.806 1.00 32.38 456 ASP A C 1
ATOM 3853 O O . ASP A 1 456 ? -3.944 9.530 35.863 1.00 32.38 456 ASP A O 1
ATOM 3857 N N . GLY A 1 457 ? -5.320 10.959 34.829 1.00 41.44 457 GLY A N 1
ATOM 3858 C CA . GLY A 1 457 ? -4.381 11.341 33.798 1.00 41.44 457 GLY A CA 1
ATOM 3859 C C . GLY A 1 457 ? -3.098 11.936 34.364 1.00 41.44 457 GLY A C 1
ATOM 3860 O O . GLY A 1 457 ? -3.112 12.986 34.989 1.00 41.44 457 GLY A O 1
ATOM 3861 N N . SER A 1 458 ? -1.962 11.358 33.995 1.00 31.67 458 SER A N 1
ATOM 3862 C CA . SER A 1 458 ? -0.762 12.136 33.716 1.00 31.67 458 SER A CA 1
ATOM 3863 C C . SER A 1 458 ? 0.219 11.328 32.866 1.00 31.67 458 SER A C 1
ATOM 3865 O O . SER A 1 458 ? 0.426 10.137 33.055 1.00 31.67 458 SER A O 1
ATOM 3867 N N . LYS A 1 459 ? 0.759 12.017 31.857 1.00 37.16 459 LYS A N 1
ATOM 3868 C CA . LYS A 1 459 ? 2.139 11.940 31.366 1.00 37.16 459 LYS A CA 1
ATOM 3869 C C . LYS A 1 459 ? 2.846 10.583 31.512 1.00 37.16 459 LYS A C 1
ATOM 3871 O O . LYS A 1 459 ? 3.478 10.317 32.520 1.00 37.16 459 LYS A O 1
ATOM 3876 N N . ASN A 1 460 ? 2.916 9.834 30.415 1.00 29.66 460 ASN A N 1
ATOM 3877 C CA . ASN A 1 460 ? 4.112 9.040 30.133 1.00 29.66 460 ASN A CA 1
ATOM 3878 C C . ASN A 1 460 ? 4.502 9.186 28.661 1.00 29.66 460 ASN A C 1
ATOM 3880 O O . ASN A 1 460 ? 4.341 8.305 27.821 1.00 29.66 460 ASN A O 1
ATOM 3884 N N . SER A 1 461 ? 5.025 10.373 28.355 1.00 35.41 461 SER A N 1
ATOM 3885 C CA . SER A 1 461 ? 5.956 10.593 27.256 1.00 35.41 461 SER A CA 1
ATOM 3886 C C . SER A 1 461 ? 7.280 9.921 27.616 1.00 35.41 461 SER A C 1
ATOM 3888 O O . SER A 1 461 ? 8.183 10.583 28.104 1.00 35.41 461 SER A O 1
ATOM 3890 N N . ASN A 1 462 ? 7.355 8.606 27.452 1.00 30.95 462 ASN A N 1
ATOM 3891 C CA . ASN A 1 462 ? 8.599 7.846 27.383 1.00 30.95 462 ASN A CA 1
ATOM 3892 C C . ASN A 1 462 ? 8.263 6.517 26.711 1.00 30.95 462 ASN A C 1
ATOM 3894 O O . ASN A 1 462 ? 8.116 5.478 27.348 1.00 30.95 462 ASN A O 1
ATOM 3898 N N . ALA A 1 463 ? 8.102 6.574 25.387 1.00 34.91 463 ALA A N 1
ATOM 3899 C CA . ALA A 1 463 ? 8.254 5.397 24.551 1.00 34.91 463 ALA A CA 1
ATOM 3900 C C . ALA A 1 463 ? 9.723 4.967 24.664 1.00 34.91 463 ALA A C 1
ATOM 3902 O O . ALA A 1 463 ? 10.567 5.390 23.877 1.00 34.91 463 ALA A O 1
ATOM 3903 N N . GLN A 1 464 ? 10.042 4.203 25.710 1.00 31.30 464 GLN A N 1
ATOM 3904 C CA . GLN A 1 464 ? 11.331 3.546 25.810 1.00 31.30 464 GLN A CA 1
ATOM 3905 C C . GLN A 1 464 ? 11.473 2.617 24.608 1.00 31.30 464 GLN A C 1
ATOM 3907 O O . GLN A 1 464 ? 10.607 1.793 24.306 1.00 31.30 464 GLN A O 1
ATOM 3912 N N . HIS A 1 465 ? 12.573 2.834 23.901 1.00 34.22 465 HIS A N 1
ATOM 3913 C CA . HIS A 1 465 ? 13.088 2.023 22.821 1.00 34.22 465 HIS A CA 1
ATOM 3914 C C . HIS A 1 465 ? 13.107 0.540 23.206 1.00 34.22 465 HIS A C 1
ATOM 3916 O O . HIS A 1 465 ? 14.080 0.051 23.771 1.00 34.22 465 HIS A O 1
ATOM 3922 N N . ILE A 1 466 ? 12.080 -0.209 22.807 1.00 30.19 466 ILE A N 1
ATOM 3923 C CA . ILE A 1 466 ? 12.229 -1.648 22.589 1.00 30.19 466 ILE A CA 1
ATOM 3924 C C . ILE A 1 466 ? 12.867 -1.785 21.205 1.00 30.19 466 ILE A C 1
ATOM 3926 O O . ILE A 1 466 ? 12.207 -2.015 20.193 1.00 30.19 466 ILE A O 1
ATOM 3930 N N . THR A 1 467 ? 14.175 -1.537 21.132 1.00 32.38 467 THR A N 1
ATOM 3931 C CA . THR A 1 467 ? 14.968 -2.098 20.041 1.00 32.38 467 THR A CA 1
ATOM 3932 C C . THR A 1 467 ? 15.000 -3.601 20.271 1.00 32.38 467 THR A C 1
ATOM 3934 O O . THR A 1 467 ? 15.474 -4.033 21.320 1.00 32.38 467 THR A O 1
ATOM 3937 N N . ASN A 1 468 ? 14.541 -4.389 19.298 1.00 31.73 468 ASN A N 1
ATOM 3938 C CA . ASN A 1 468 ? 14.910 -5.798 19.181 1.00 31.73 468 ASN A CA 1
ATOM 3939 C C . ASN A 1 468 ? 16.440 -5.878 19.024 1.00 31.73 468 ASN A C 1
ATOM 3941 O O . ASN A 1 468 ? 16.959 -5.937 17.912 1.00 31.73 468 ASN A O 1
ATOM 3945 N N . LYS A 1 469 ? 17.170 -5.810 20.138 1.00 30.64 469 LYS A N 1
ATOM 3946 C CA . LYS A 1 469 ? 18.546 -6.280 20.239 1.00 30.64 469 LYS A CA 1
ATOM 3947 C C . LYS A 1 469 ? 18.456 -7.743 20.644 1.00 30.64 469 LYS A C 1
ATOM 3949 O O . LYS A 1 469 ? 18.513 -8.072 21.822 1.00 30.64 469 LYS A O 1
ATOM 3954 N N . THR A 1 470 ? 18.313 -8.627 19.664 1.00 29.06 470 THR A N 1
ATOM 3955 C CA . THR A 1 470 ? 18.878 -9.965 19.832 1.00 29.06 470 THR A CA 1
ATOM 3956 C C . THR A 1 470 ? 20.380 -9.745 19.982 1.00 29.06 470 THR A C 1
ATOM 3958 O O . THR A 1 470 ? 21.006 -9.157 19.098 1.00 29.06 470 THR A O 1
ATOM 3961 N N . ALA A 1 471 ? 20.918 -10.086 21.150 1.00 26.97 471 ALA A N 1
ATOM 3962 C CA . ALA A 1 471 ? 22.314 -9.882 21.489 1.00 26.97 471 ALA A CA 1
ATOM 3963 C C . ALA A 1 471 ? 23.208 -10.598 20.467 1.00 26.97 471 ALA A C 1
ATOM 3965 O O . ALA A 1 471 ? 23.264 -11.824 20.419 1.00 26.97 471 ALA A O 1
ATOM 3966 N N . VAL A 1 472 ? 23.912 -9.822 19.645 1.00 28.92 472 VAL A N 1
ATOM 3967 C CA . VAL A 1 472 ? 25.162 -10.283 19.048 1.00 28.92 472 VAL A CA 1
ATOM 3968 C C . VAL A 1 472 ? 26.165 -10.235 20.190 1.00 28.92 472 VAL A C 1
ATOM 3970 O O . VAL A 1 472 ? 26.532 -9.154 20.645 1.00 28.92 472 VAL A O 1
ATOM 3973 N N . VAL A 1 473 ? 26.522 -11.408 20.704 1.00 28.38 473 VAL A N 1
ATOM 3974 C CA . VAL A 1 473 ? 27.593 -11.593 21.682 1.00 28.38 473 VAL A CA 1
ATOM 3975 C C . VAL A 1 473 ? 28.880 -11.042 21.064 1.00 28.38 473 VAL A C 1
ATOM 3977 O O . VAL A 1 473 ? 29.497 -11.678 20.215 1.00 28.38 473 VAL A O 1
ATOM 3980 N N . GLN A 1 474 ? 29.256 -9.821 21.440 1.00 30.30 474 GLN A N 1
ATOM 3981 C CA . GLN A 1 474 ? 30.616 -9.326 21.279 1.00 30.30 474 GLN A CA 1
ATOM 3982 C C . GLN A 1 474 ? 31.357 -9.677 22.565 1.00 30.30 474 GLN A C 1
ATOM 3984 O O . GLN A 1 474 ? 31.125 -9.070 23.607 1.00 30.30 474 GLN A O 1
ATOM 3989 N N . ASN A 1 475 ? 32.218 -10.690 22.483 1.00 28.50 475 ASN A N 1
ATOM 3990 C CA . ASN A 1 475 ? 33.207 -10.992 23.509 1.00 28.50 475 ASN A CA 1
ATOM 3991 C C . ASN A 1 475 ? 34.175 -9.807 23.610 1.00 28.50 475 ASN A C 1
ATOM 3993 O O . ASN A 1 475 ? 35.116 -9.703 22.824 1.00 28.50 475 ASN A O 1
ATOM 3997 N N . ILE A 1 476 ? 33.936 -8.910 24.563 1.00 31.52 476 ILE A N 1
ATOM 3998 C CA . ILE A 1 476 ? 34.949 -7.970 25.032 1.00 31.52 476 ILE A CA 1
ATOM 3999 C C . ILE A 1 476 ? 35.648 -8.675 26.188 1.00 31.52 476 ILE A C 1
ATOM 4001 O O . ILE A 1 476 ? 35.050 -8.930 27.229 1.00 31.52 476 ILE A O 1
ATOM 4005 N N . ARG A 1 477 ? 36.900 -9.063 25.953 1.00 32.12 477 ARG A N 1
ATOM 4006 C CA . ARG A 1 477 ? 37.808 -9.517 27.001 1.00 32.12 477 ARG A CA 1
ATOM 4007 C C . ARG A 1 477 ? 38.141 -8.327 27.888 1.00 32.12 477 ARG A C 1
ATOM 4009 O O . ARG A 1 477 ? 38.703 -7.345 27.412 1.00 32.12 477 ARG A O 1
ATOM 4016 N N . GLU A 1 478 ? 37.785 -8.449 29.156 1.00 32.06 478 GLU A N 1
ATOM 4017 C CA . GLU A 1 478 ? 38.296 -7.624 30.241 1.00 32.06 478 GLU A CA 1
ATOM 4018 C C . GLU A 1 478 ? 39.805 -7.885 30.371 1.00 32.06 478 GLU A C 1
ATOM 4020 O O . GLU A 1 478 ? 40.240 -9.023 30.551 1.00 32.06 478 GLU A O 1
ATOM 4025 N N . GLY A 1 479 ? 40.604 -6.834 30.194 1.00 30.91 479 GLY A N 1
ATOM 4026 C CA . GLY A 1 479 ? 41.999 -6.773 30.628 1.00 30.91 479 GLY A CA 1
ATOM 4027 C C . GLY A 1 479 ? 42.077 -5.907 31.890 1.00 30.91 479 GLY A C 1
ATOM 4028 O O . GLY A 1 479 ? 41.256 -4.996 32.025 1.00 30.91 479 GLY A O 1
ATOM 4029 N N . PRO A 1 480 ? 42.994 -6.204 32.824 1.00 33.56 480 PRO A N 1
ATOM 4030 C CA . PRO A 1 480 ? 42.930 -5.688 34.181 1.00 33.56 480 PRO A CA 1
ATOM 4031 C C . PRO A 1 480 ? 43.390 -4.233 34.284 1.00 33.56 480 PRO A C 1
ATOM 4033 O O . PRO A 1 480 ? 44.175 -3.735 33.479 1.00 33.56 480 PRO A O 1
ATOM 4036 N N . GLU A 1 481 ? 42.862 -3.585 35.316 1.00 32.44 481 GLU A N 1
ATOM 4037 C CA . GLU A 1 481 ? 43.199 -2.251 35.794 1.00 32.44 481 GLU A CA 1
ATOM 4038 C C . GLU A 1 481 ? 44.707 -2.074 36.019 1.00 32.44 481 GLU A C 1
ATOM 4040 O O . GLU A 1 481 ? 45.312 -2.826 36.778 1.00 32.44 481 GLU A O 1
ATOM 4045 N N . GLU A 1 482 ? 45.277 -0.996 35.476 1.00 30.39 482 GLU A N 1
ATOM 4046 C CA . GLU A 1 482 ? 46.399 -0.311 36.117 1.00 30.39 482 GLU A CA 1
ATOM 4047 C C . GLU A 1 482 ? 46.129 1.198 36.194 1.00 30.39 482 GLU A C 1
ATOM 4049 O O . GLU A 1 482 ? 45.688 1.858 35.252 1.00 30.39 482 GLU A O 1
ATOM 4054 N N . SER A 1 483 ? 46.342 1.703 37.405 1.00 30.78 483 SER A N 1
ATOM 4055 C CA . SER A 1 483 ? 46.088 3.045 37.926 1.00 30.78 483 SER A CA 1
ATOM 4056 C C . SER A 1 483 ? 47.002 4.144 37.346 1.00 30.78 483 SER A C 1
ATOM 4058 O O . SER A 1 483 ? 48.071 3.844 36.816 1.00 30.78 483 SER A O 1
ATOM 4060 N N . PRO A 1 484 ? 46.637 5.435 37.492 1.00 37.12 484 PRO A N 1
ATOM 4061 C CA . PRO A 1 484 ? 47.246 6.535 36.753 1.00 37.12 484 PRO A CA 1
ATOM 4062 C C . PRO A 1 484 ? 48.525 7.053 37.421 1.00 37.12 484 PRO A C 1
ATOM 4064 O O . PRO A 1 484 ? 48.545 7.322 38.623 1.00 37.12 484 PRO A O 1
ATOM 4067 N N . GLN A 1 485 ? 49.563 7.318 36.624 1.00 30.69 485 GLN A N 1
ATOM 4068 C CA . GLN A 1 485 ? 50.656 8.203 37.025 1.00 30.69 485 GLN A CA 1
ATOM 4069 C C . GLN A 1 485 ? 50.939 9.268 35.964 1.00 30.69 485 GLN A C 1
ATOM 4071 O O . GLN A 1 485 ? 50.995 9.020 34.764 1.00 30.69 485 GLN A O 1
ATOM 4076 N N . ALA A 1 486 ? 51.074 10.488 36.474 1.00 30.23 486 ALA A N 1
ATOM 4077 C CA . ALA A 1 486 ? 51.369 11.724 35.776 1.00 30.23 486 ALA A CA 1
ATOM 4078 C C . ALA A 1 486 ? 52.747 11.727 35.090 1.00 30.23 486 ALA A C 1
ATOM 4080 O O . ALA A 1 486 ? 53.694 11.175 35.645 1.00 30.23 486 ALA A O 1
ATOM 4081 N N . ARG A 1 487 ? 52.902 12.507 34.007 1.00 28.12 487 ARG A N 1
ATOM 4082 C CA . ARG A 1 487 ? 53.775 13.706 33.936 1.00 28.12 487 ARG A CA 1
ATOM 4083 C C . ARG A 1 487 ? 53.906 14.264 32.508 1.00 28.12 487 ARG A C 1
ATOM 4085 O O . ARG A 1 487 ? 53.667 13.589 31.520 1.00 28.12 487 ARG A O 1
ATOM 4092 N N . PHE A 1 488 ? 54.247 15.548 32.508 1.00 29.12 488 PHE A N 1
ATOM 4093 C CA . PHE A 1 488 ? 54.478 16.522 31.439 1.00 29.12 488 PHE A CA 1
ATOM 4094 C C . PHE A 1 488 ? 55.602 16.211 30.422 1.00 29.12 488 PHE A C 1
ATOM 4096 O O . PHE A 1 488 ? 56.477 15.398 30.710 1.00 29.12 488 PHE A O 1
ATOM 4103 N N . PHE A 1 489 ? 55.629 17.069 29.379 1.00 29.95 489 PHE A N 1
ATOM 4104 C CA . PHE A 1 489 ? 56.693 17.411 28.402 1.00 29.95 489 PHE A CA 1
ATOM 4105 C C . PHE A 1 489 ? 56.761 16.480 27.173 1.00 29.95 489 PHE A C 1
ATOM 4107 O O . PHE A 1 489 ? 56.804 15.270 27.343 1.00 29.95 489 PHE A O 1
ATOM 4114 N N . PHE A 1 490 ? 56.743 16.924 25.907 1.00 39.12 490 PHE A N 1
ATOM 4115 C CA . PHE A 1 490 ? 56.980 18.213 25.230 1.00 39.12 490 PHE A CA 1
ATOM 4116 C C . PHE A 1 490 ? 55.928 18.471 24.142 1.00 39.12 490 PHE A C 1
ATOM 4118 O O . PHE A 1 490 ? 55.367 17.474 23.633 1.00 39.12 490 PHE A O 1
#

Sequence (490 aa):
MKYFQNQNTQLLIRDAQQPYSTNLGAELEGGDNQEWKQFLEKLKQISIEQLLPHIQTEDQVNNHYGMNKNNVFHPKFDPNYQKQYGLLDPKTLTFEDIRQHAIVHQGKDEHGTVKKLMDYLSKMTQHPIYPLDFNKPDWEQYFHYMDHIKINGELDRYGNIRPVGIHGLLNRDEAWLMYLKSIGYEDFFPRYRTRLDKNKVHQASQNTLDKAIPTPEIVHNILRYEYISKQEFDIYYKPVKDKGIRRRDMNKYIQYQFFFGFFIGMAFEKEMVILNLKDIIDQGSRYAIRITRPKIGNKKRMLKLEDTISKSPVHKSVKNYLTKIRPKFADKKETAFSVNPKTGRRWGYDLVEKHERNNDSKVIQKGCDQLRGYMERWGKRVYPQFYPYLMRHWCGTARMIDWDKEGDAFARVQVWLGHADPKDTTIYVQLHRLWDDNNGSWLSRALKRDWFGGLDGSKNSNAQHITNKTAVVQNIREGPEESPQARFFF

pLDDT: mean 74.3, std 24.28, range [22.97, 98.19]

Secondary structure (DSSP, 8-state):
-PPPPPGGGSSSSSSS------------PPPP-THHHHHHHHHHTS-GGGG--S--S-----------SS--------HHHHHHHTPPPTTT--HHHHHHHHHHTT---IIIIIHHHHHHHHHHHT-SSS---SSS--HHHHHHHHHHHHHT-EE-TTS-EE---HHHHHHHHHHHHHHHHHTT-TTTSPPGGGGS-HHHHHHHHHHTTTTTPPPHHHHHHHHH---S-HHHHHHHTHHHHTTT--HHHHHHHHHHHHHHHHHH---HHHHHHH-BGGGEEE-SSSEEEEEEEGGGTTEEEEEE--HHHHT-TTTT-HHHIIIIIHHHHS-TT--BSS--TTTSS-TTGGGS-GGGTT-HHHHHHHHHHHHHHHHHHHHTTT-TT--THHHHHHHHHHHHHHHHTTT-HHHHHHHHHT-SSTHHHHHHHHHHHHTTTS-S-HHHHHH------S----------------------PPPPP---------